Protein AF-0000000078759062 (afdb_homodimer)

Secondary structure (DSSP, 8-state):
-EEEEEEESSTTHHHHHHTT--EEEEEB-GGGT-BPPPHHHHHHHHHHHHHTT--EEEE--SSSS-S---HHHHHHHHHHHHHHHHHT-SEEEE--B-TTSSB-HHHHHHHHHHTTTSEEEE-GGGGGS-GGGHHHHHHHHHHTT--EEEE-SS-TTS-TGGGHHHHHHHHHHHTTSSEEEE-SS-BTTTHHHHHHHHT-SEEEETBSS----/-EEEEEEESSTTHHHHHHTT--EEEEEB-GGGT-BPPPHHHHHHHHHHHHHTT--EEEE--SSSS-S---HHHHHHHHHHHHHHHHHT-SEEEE--B-TTSSB-HHHHHHHHHHTTTSEEEE-GGGGGS-GGGHHHHHHHHHHTT--EEEE-SS-TTS-TGGGHHHHHHHHHHHTTSSEEEE-SS-BTTTHHHHHHHHT-SEEEETBSS----

Organism: Enterococcus faecium (strain ATCC BAA-472 / TX0016 / DO) (NCBI:txid333849)

Nearest PDB structures (foldseek):
  2bdq-assembly1_B  TM=9.755E-01  e=1.471E-31  Streptococcus agalactiae
  3iwp-assembly5_D  TM=9.662E-01  e=9.107E-23  Homo sapiens
  3iwp-assembly7_H  TM=9.582E-01  e=1.036E-22  Homo sapiens
  1x8c-assembly1_A  TM=9.523E-01  e=2.031E-21  Shigella flexneri 2a str. 301
  1twd-assembly1_B  TM=9.487E-01  e=4.413E-21  Shigella flexneri

Structure (mmCIF, N/CA/C/O backbone):
data_AF-0000000078759062-model_v1
#
loop_
_entity.id
_entity.type
_entity.pdbx_description
1 polymer 'PF03932 family protein CutC'
#
loop_
_atom_site.group_PDB
_atom_site.id
_atom_site.type_symbol
_atom_site.label_atom_id
_atom_site.label_alt_id
_atom_site.label_comp_id
_atom_site.label_asym_id
_atom_site.label_entity_id
_atom_site.label_seq_id
_atom_site.pdbx_PDB_ins_code
_atom_site.Cartn_x
_atom_site.Cartn_y
_atom_site.Cartn_z
_atom_site.occupancy
_atom_site.B_iso_or_equiv
_atom_site.auth_seq_id
_atom_site.auth_comp_id
_atom_site.auth_asym_id
_atom_site.auth_atom_id
_atom_site.pdbx_PDB_model_num
ATOM 1 N N . MET A 1 1 ? -11.234 -26.391 -10.07 1 93.94 1 MET A N 1
ATOM 2 C CA . MET A 1 1 ? -10.461 -25.234 -10.531 1 93.94 1 MET A CA 1
ATOM 3 C C . MET A 1 1 ? -10.375 -24.172 -9.445 1 93.94 1 MET A C 1
ATOM 5 O O . MET A 1 1 ? -11.398 -23.797 -8.867 1 93.94 1 MET A O 1
ATOM 9 N N . ILE A 1 2 ? -9.203 -23.828 -9.023 1 98.31 2 ILE A N 1
ATOM 10 C CA . ILE A 1 2 ? -8.961 -22.797 -8.016 1 98.31 2 ILE A CA 1
ATOM 11 C C . ILE A 1 2 ? -8.938 -21.422 -8.688 1 98.31 2 ILE A C 1
ATOM 13 O O . ILE A 1 2 ? -8.211 -21.203 -9.656 1 98.31 2 ILE A O 1
ATOM 17 N N . LYS A 1 3 ? -9.781 -20.547 -8.18 1 98.81 3 LYS A N 1
ATOM 18 C CA . LYS A 1 3 ? -9.75 -19.141 -8.57 1 98.81 3 LYS A CA 1
ATOM 19 C C . LYS A 1 3 ? -9.016 -18.297 -7.531 1 98.81 3 LYS A C 1
ATOM 21 O O . LYS A 1 3 ? -9.477 -18.156 -6.398 1 98.81 3 LYS A O 1
ATOM 26 N N . GLU A 1 4 ? -7.945 -17.797 -7.918 1 98.94 4 GLU A N 1
ATOM 27 C CA . GLU A 1 4 ? -7.203 -16.891 -7.051 1 98.94 4 GLU A CA 1
ATOM 28 C C . GLU A 1 4 ? -7.566 -15.438 -7.332 1 98.94 4 GLU A C 1
ATOM 30 O O . GLU A 1 4 ? -7.305 -14.93 -8.422 1 98.94 4 GLU A O 1
ATOM 35 N N . PHE A 1 5 ? -8.172 -14.867 -6.367 1 98.88 5 PHE A N 1
ATOM 36 C CA . PHE A 1 5 ? -8.57 -13.477 -6.484 1 98.88 5 PHE A CA 1
ATOM 37 C C . PHE A 1 5 ? -7.449 -12.547 -6.039 1 98.88 5 PHE A C 1
ATOM 39 O O . PHE A 1 5 ? -6.938 -12.672 -4.922 1 98.88 5 PHE A O 1
ATOM 46 N N . CYS A 1 6 ? -6.996 -11.695 -6.922 1 98.88 6 CYS A N 1
ATOM 47 C CA . CYS A 1 6 ? -6.016 -10.672 -6.594 1 98.88 6 CYS A CA 1
ATOM 48 C C . CYS A 1 6 ? -6.68 -9.477 -5.926 1 98.88 6 CYS A C 1
ATOM 50 O O . CYS A 1 6 ? -7.355 -8.688 -6.59 1 98.88 6 CYS A O 1
ATOM 52 N N . ALA A 1 7 ? -6.48 -9.312 -4.672 1 98.81 7 ALA A N 1
ATOM 53 C CA . ALA A 1 7 ? -7.215 -8.344 -3.863 1 98.81 7 ALA A CA 1
ATOM 54 C C . ALA A 1 7 ? -6.352 -7.121 -3.559 1 98.81 7 ALA A C 1
ATOM 56 O O . ALA A 1 7 ? -5.195 -7.258 -3.158 1 98.81 7 ALA A O 1
ATOM 57 N N . GLU A 1 8 ? -6.934 -5.973 -3.775 1 98.56 8 GLU A N 1
ATOM 58 C CA . GLU A 1 8 ? -6.348 -4.75 -3.229 1 98.56 8 GLU A CA 1
ATOM 59 C C . GLU A 1 8 ? -6.934 -4.426 -1.857 1 98.56 8 GLU A C 1
ATOM 61 O O . GLU A 1 8 ? -8.086 -4 -1.752 1 98.56 8 GLU A O 1
ATOM 66 N N . ASN A 1 9 ? -6.078 -4.574 -0.88 1 98.69 9 ASN A N 1
ATOM 67 C CA . ASN A 1 9 ? -6.512 -4.402 0.503 1 98.69 9 ASN A CA 1
ATOM 68 C C . ASN A 1 9 ? -7.672 -5.328 0.846 1 98.69 9 ASN A C 1
ATOM 70 O O . ASN A 1 9 ? -7.82 -6.395 0.245 1 98.69 9 ASN A O 1
ATOM 74 N N . TYR A 1 10 ? -8.43 -5.07 1.926 1 98.81 10 TYR A N 1
ATOM 75 C CA . TYR A 1 10 ? -9.414 -5.953 2.533 1 98.81 10 TYR A CA 1
ATOM 76 C C . TYR A 1 10 ? -10.773 -5.805 1.851 1 98.81 10 TYR A C 1
ATOM 78 O O . TYR A 1 10 ? -11.57 -6.746 1.826 1 98.81 10 TYR A O 1
ATOM 86 N N . THR A 1 11 ? -11.07 -4.719 1.18 1 97.94 11 THR A N 1
ATOM 87 C CA . THR A 1 11 ? -12.375 -4.168 0.829 1 97.94 11 THR A CA 1
ATOM 88 C C . THR A 1 11 ? -13.242 -5.223 0.143 1 97.94 11 THR A C 1
ATOM 90 O O . THR A 1 11 ? -14.398 -5.422 0.514 1 97.94 11 THR A O 1
ATOM 93 N N . SER A 1 12 ? -12.719 -5.973 -0.788 1 98.12 12 SER A N 1
ATOM 94 C CA . SER A 1 12 ? -13.539 -6.824 -1.637 1 98.12 12 SER A CA 1
ATOM 95 C C . SER A 1 12 ? -13.438 -8.289 -1.218 1 98.12 12 SER A C 1
ATOM 97 O O . SER A 1 12 ? -14.062 -9.156 -1.825 1 98.12 12 SER A O 1
ATOM 99 N N . ILE A 1 13 ? -12.695 -8.586 -0.179 1 98.56 13 ILE A N 1
ATOM 100 C CA . ILE A 1 13 ? -12.336 -9.961 0.154 1 98.56 13 ILE A CA 1
ATOM 101 C C . ILE A 1 13 ? -13.586 -10.742 0.55 1 98.56 13 ILE A C 1
ATOM 103 O O . ILE A 1 13 ? -13.836 -11.828 0.027 1 98.56 13 ILE A O 1
ATOM 107 N N . PRO A 1 14 ? -14.469 -10.188 1.476 1 98.5 14 PRO A N 1
ATOM 108 C CA . PRO A 1 14 ? -15.648 -10.969 1.834 1 98.5 14 PRO A CA 1
ATOM 109 C C . PRO A 1 14 ? -16.531 -11.289 0.629 1 98.5 14 PRO A C 1
ATOM 111 O O . PRO A 1 14 ? -16.969 -12.43 0.461 1 98.5 14 PRO A O 1
ATOM 114 N N . LEU A 1 15 ? -16.75 -10.297 -0.249 1 98.38 15 LEU A N 1
ATOM 115 C CA . LEU A 1 15 ? -17.594 -10.492 -1.422 1 98.38 15 LEU A CA 1
ATOM 116 C C . LEU A 1 15 ? -16.938 -11.445 -2.41 1 98.38 15 LEU A C 1
ATOM 118 O O . LEU A 1 15 ? -17.609 -12.289 -3.012 1 98.38 15 LEU A O 1
ATOM 122 N N . ALA A 1 16 ? -15.594 -11.312 -2.609 1 98.75 16 ALA A N 1
ATOM 123 C CA . ALA A 1 16 ? -14.875 -12.188 -3.533 1 98.75 16 ALA A CA 1
ATOM 124 C C . ALA A 1 16 ? -15.008 -13.648 -3.119 1 98.75 16 ALA A C 1
ATOM 126 O O . ALA A 1 16 ? -15.258 -14.523 -3.959 1 98.75 16 ALA A O 1
ATOM 127 N N . ILE A 1 17 ? -14.844 -13.898 -1.809 1 98.69 17 ILE A N 1
ATOM 128 C CA . ILE A 1 17 ? -14.945 -15.258 -1.288 1 98.69 17 ILE A CA 1
ATOM 129 C C . ILE A 1 17 ? -16.375 -15.773 -1.467 1 98.69 17 ILE A C 1
ATOM 131 O O . ILE A 1 17 ? -16.578 -16.906 -1.923 1 98.69 17 ILE A O 1
ATOM 135 N N . ALA A 1 18 ? -17.344 -14.898 -1.19 1 98.25 18 ALA A N 1
ATOM 136 C CA . ALA A 1 18 ? -18.75 -15.273 -1.357 1 98.25 18 ALA A CA 1
ATOM 137 C C . ALA A 1 18 ? -19.062 -15.578 -2.818 1 98.25 18 ALA A C 1
ATOM 139 O O . ALA A 1 18 ? -19.953 -16.375 -3.109 1 98.25 18 ALA A O 1
ATOM 140 N N . ARG A 1 19 ? -18.281 -14.969 -3.719 1 98.19 19 ARG A N 1
ATOM 141 C CA . ARG A 1 19 ? -18.531 -15.109 -5.148 1 98.19 19 ARG A CA 1
ATOM 142 C C . ARG A 1 19 ? -17.672 -16.219 -5.75 1 98.19 19 ARG A C 1
ATOM 144 O O . ARG A 1 19 ? -17.641 -16.391 -6.969 1 98.19 19 ARG A O 1
ATOM 151 N N . GLY A 1 20 ? -16.906 -16.859 -4.91 1 98.12 20 GLY A N 1
ATOM 152 C CA . GLY A 1 20 ? -16.312 -18.094 -5.402 1 98.12 20 GLY A CA 1
ATOM 153 C C . GLY A 1 20 ? -14.805 -18.047 -5.469 1 98.12 20 GLY A C 1
ATOM 154 O O . GLY A 1 20 ? -14.18 -18.953 -6.035 1 98.12 20 GLY A O 1
ATOM 155 N N . ALA A 1 21 ? -14.203 -17.031 -4.914 1 98.75 21 ALA A N 1
ATOM 156 C CA . ALA A 1 21 ? -12.75 -17.062 -4.812 1 98.75 21 ALA A CA 1
ATOM 157 C C . ALA A 1 21 ? -12.281 -18.203 -3.912 1 98.75 21 ALA A C 1
ATOM 159 O O . ALA A 1 21 ? -12.805 -18.375 -2.811 1 98.75 21 ALA A O 1
ATOM 160 N N . ASP A 1 22 ? -11.242 -18.922 -4.383 1 98.81 22 ASP A N 1
ATOM 161 C CA . ASP A 1 22 ? -10.758 -20.094 -3.648 1 98.81 22 ASP A CA 1
ATOM 162 C C . ASP A 1 22 ? -9.43 -19.781 -2.947 1 98.81 22 ASP A C 1
ATOM 164 O O . ASP A 1 22 ? -9.008 -20.531 -2.059 1 98.81 22 ASP A O 1
ATOM 168 N N . ARG A 1 23 ? -8.828 -18.75 -3.293 1 98.94 23 ARG A N 1
ATOM 169 C CA . ARG A 1 23 ? -7.555 -18.266 -2.766 1 98.94 23 ARG A CA 1
ATOM 170 C C . ARG A 1 23 ? -7.414 -16.766 -2.977 1 98.94 23 ARG A C 1
ATOM 172 O O . ARG A 1 23 ? -7.949 -16.203 -3.941 1 98.94 23 ARG A O 1
ATOM 179 N N . ILE A 1 24 ? -6.762 -16.109 -2.059 1 98.94 24 ILE A N 1
ATOM 180 C CA . ILE A 1 24 ? -6.566 -14.664 -2.15 1 98.94 24 ILE A CA 1
ATOM 181 C C . ILE A 1 24 ? -5.082 -14.352 -2.338 1 98.94 24 ILE A C 1
ATOM 183 O O . ILE A 1 24 ? -4.242 -14.812 -1.56 1 98.94 24 ILE A O 1
ATOM 187 N N . GLU A 1 25 ? -4.699 -13.742 -3.385 1 98.94 25 GLU A N 1
ATOM 188 C CA . GLU A 1 25 ? -3.463 -12.961 -3.334 1 98.94 25 GLU A CA 1
ATOM 189 C C . GLU A 1 25 ? -3.713 -11.562 -2.777 1 98.94 25 GLU A C 1
ATOM 191 O O . GLU A 1 25 ? -4.449 -10.773 -3.373 1 98.94 25 GLU A O 1
ATOM 196 N N . LEU A 1 26 ? -3.117 -11.273 -1.669 1 98.94 26 LEU A N 1
ATOM 197 C CA . LEU A 1 26 ? -3.359 -10.016 -0.97 1 98.94 26 LEU A CA 1
ATOM 198 C C . LEU A 1 26 ? -2.281 -8.992 -1.305 1 98.94 26 LEU A C 1
ATOM 200 O O . LEU A 1 26 ? -1.092 -9.25 -1.099 1 98.94 26 LEU A O 1
ATOM 204 N N . CYS A 1 27 ? -2.688 -7.863 -1.854 1 98.81 27 CYS A N 1
ATOM 205 C CA . CYS A 1 27 ? -1.812 -6.777 -2.279 1 98.81 27 CYS A CA 1
ATOM 206 C C . CYS A 1 27 ? -2.336 -5.43 -1.789 1 98.81 27 CYS A C 1
ATOM 208 O O . CYS A 1 27 ? -3.465 -5.34 -1.303 1 98.81 27 CYS A O 1
ATOM 210 N N . ASP A 1 28 ? -1.497 -4.496 -1.787 1 98.69 28 ASP A N 1
ATOM 211 C CA . ASP A 1 28 ? -1.866 -3.09 -1.896 1 98.69 28 ASP A CA 1
ATOM 212 C C . ASP A 1 28 ? -1.406 -2.504 -3.23 1 98.69 28 ASP A C 1
ATOM 214 O O . ASP A 1 28 ? -0.566 -3.09 -3.914 1 98.69 28 ASP A O 1
ATOM 218 N N . ASN A 1 29 ? -1.928 -1.37 -3.701 1 98.56 29 ASN A N 1
ATOM 219 C CA . ASN A 1 29 ? -1.399 -0.543 -4.781 1 98.56 29 ASN A CA 1
ATOM 220 C C . ASN A 1 29 ? -1.357 -1.307 -6.102 1 98.56 29 ASN A C 1
ATOM 222 O O . ASN A 1 29 ? -0.305 -1.396 -6.738 1 98.56 29 ASN A O 1
ATOM 226 N N . LEU A 1 30 ? -2.455 -1.904 -6.543 1 98.25 30 LEU A N 1
ATOM 227 C CA . LEU A 1 30 ? -2.535 -2.672 -7.781 1 98.25 30 LEU A CA 1
ATOM 228 C C . LEU A 1 30 ? -2.264 -1.784 -8.992 1 98.25 30 LEU A C 1
ATOM 230 O O . LEU A 1 30 ? -1.973 -2.283 -10.078 1 98.25 30 LEU A O 1
ATOM 234 N N . ALA A 1 31 ? -2.324 -0.41 -8.789 1 97.75 31 ALA A N 1
ATOM 235 C CA . ALA A 1 31 ? -2.031 0.527 -9.875 1 97.75 31 ALA A CA 1
ATOM 236 C C . ALA A 1 31 ? -0.613 0.328 -10.406 1 97.75 31 ALA A C 1
ATOM 238 O O . ALA A 1 31 ? -0.327 0.636 -11.562 1 97.75 31 ALA A O 1
ATOM 239 N N . VAL A 1 32 ? 0.273 -0.205 -9.539 1 97.75 32 VAL A N 1
ATOM 240 C CA . VAL A 1 32 ? 1.648 -0.425 -9.977 1 97.75 32 VAL A CA 1
ATOM 241 C C . VAL A 1 32 ? 1.957 -1.92 -9.977 1 97.75 32 VAL A C 1
ATOM 243 O O . VAL A 1 32 ? 3.121 -2.32 -9.891 1 97.75 32 VAL A O 1
ATOM 246 N N . GLY A 1 33 ? 0.973 -2.76 -9.875 1 97.31 33 GLY A N 1
ATOM 247 C CA . GLY A 1 33 ? 1.141 -4.203 -9.953 1 97.31 33 GLY A CA 1
ATOM 248 C C . GLY A 1 33 ? 1.081 -4.887 -8.602 1 97.31 33 GLY A C 1
ATOM 249 O O . GLY A 1 33 ? 1.248 -6.105 -8.516 1 97.31 33 GLY A O 1
ATOM 250 N N . GLY A 1 34 ? 0.894 -4.09 -7.531 1 98.69 34 GLY A N 1
ATOM 251 C CA . GLY A 1 34 ? 0.766 -4.656 -6.199 1 98.69 34 GLY A CA 1
ATOM 252 C C . GLY A 1 34 ? 1.994 -4.434 -5.336 1 98.69 34 GLY A C 1
ATOM 253 O O . GLY A 1 34 ? 3.123 -4.594 -5.801 1 98.69 34 GLY A O 1
ATOM 254 N N . THR A 1 35 ? 1.817 -4.004 -4.141 1 98.94 35 THR A N 1
ATOM 255 C CA . THR A 1 35 ? 2.859 -3.9 -3.127 1 98.94 35 THR A CA 1
ATOM 256 C C . THR A 1 35 ? 2.408 -4.547 -1.82 1 98.94 35 THR A C 1
ATOM 258 O O . THR A 1 35 ? 1.253 -4.961 -1.692 1 98.94 35 THR A O 1
ATOM 261 N N . THR A 1 36 ? 3.352 -4.73 -0.918 1 99 36 THR A N 1
ATOM 262 C CA . THR A 1 36 ? 3.062 -5.402 0.344 1 99 36 THR A CA 1
ATOM 263 C C . THR A 1 36 ? 2.047 -4.605 1.159 1 99 36 THR A C 1
ATOM 265 O O . THR A 1 36 ? 2.225 -3.408 1.384 1 99 36 THR A O 1
ATOM 268 N N . PRO A 1 37 ? 0.91 -5.227 1.544 1 98.94 37 PRO A N 1
ATOM 269 C CA . PRO A 1 37 ? -0.091 -4.516 2.344 1 98.94 37 PRO A CA 1
ATOM 270 C C . PRO A 1 37 ? 0.376 -4.25 3.773 1 98.94 37 PRO A C 1
ATOM 272 O O . PRO A 1 37 ? 1.423 -4.754 4.188 1 98.94 37 PRO A O 1
ATOM 275 N N . SER A 1 38 ? -0.349 -3.457 4.473 1 98.94 38 SER A N 1
ATOM 276 C CA . SER A 1 38 ? -0.056 -3.133 5.867 1 98.94 38 SER A CA 1
ATOM 277 C C . SER A 1 38 ? -0.333 -4.324 6.781 1 98.94 38 SER A C 1
ATOM 279 O O . SER A 1 38 ? -1.048 -5.254 6.398 1 98.94 38 SER A O 1
ATOM 281 N N . THR A 1 39 ? 0.187 -4.246 7.98 1 98.94 39 THR A N 1
ATOM 282 C CA . THR A 1 39 ? -0.013 -5.273 9 1 98.94 39 THR A CA 1
ATOM 283 C C . THR A 1 39 ? -1.5 -5.477 9.273 1 98.94 39 THR A C 1
ATOM 285 O O . THR A 1 39 ? -1.977 -6.609 9.336 1 98.94 39 THR A O 1
ATOM 288 N N . GLY A 1 40 ? -2.219 -4.391 9.453 1 98.94 40 GLY A N 1
ATOM 289 C CA . GLY A 1 40 ? -3.637 -4.484 9.758 1 98.94 40 GLY A CA 1
ATOM 290 C C . GLY A 1 40 ? -4.438 -5.16 8.656 1 98.94 40 GLY A C 1
ATOM 291 O O . GLY A 1 40 ? -5.34 -5.953 8.938 1 98.94 40 GLY A O 1
ATOM 292 N N . VAL A 1 41 ? -4.145 -4.855 7.414 1 98.94 41 VAL A N 1
ATOM 293 C CA . VAL A 1 41 ? -4.828 -5.461 6.277 1 98.94 41 VAL A CA 1
ATOM 294 C C . VAL A 1 41 ? -4.535 -6.957 6.23 1 98.94 41 VAL A C 1
ATOM 296 O O . VAL A 1 41 ? -5.445 -7.77 6.047 1 98.94 41 VAL A O 1
ATOM 299 N N . ILE A 1 42 ? -3.268 -7.348 6.43 1 99 42 ILE A N 1
ATOM 300 C CA . ILE A 1 42 ? -2.887 -8.758 6.406 1 99 42 ILE A CA 1
ATOM 301 C C . ILE A 1 42 ? -3.604 -9.508 7.527 1 99 42 ILE A C 1
ATOM 303 O O . ILE A 1 42 ? -4.238 -10.539 7.289 1 99 42 ILE A O 1
ATOM 307 N N . GLU A 1 43 ? -3.568 -8.945 8.688 1 98.94 43 GLU A N 1
ATOM 308 C CA . GLU A 1 43 ? -4.129 -9.602 9.867 1 98.94 43 GLU A CA 1
ATOM 309 C C . GLU A 1 43 ? -5.629 -9.836 9.703 1 98.94 43 GLU A C 1
ATOM 311 O O . GLU A 1 43 ? -6.125 -10.938 9.945 1 98.94 43 GLU A O 1
ATOM 316 N N . GLU A 1 44 ? -6.348 -8.812 9.297 1 98.88 44 GLU A N 1
ATOM 317 C CA . GLU A 1 44 ? -7.797 -8.938 9.172 1 98.88 44 GLU A CA 1
ATOM 318 C C . GLU A 1 44 ? -8.172 -9.883 8.031 1 98.88 44 GLU A C 1
ATOM 320 O O . GLU A 1 44 ? -9.148 -10.633 8.141 1 98.88 44 GLU A O 1
ATOM 325 N N . THR A 1 45 ? -7.402 -9.805 6.938 1 98.94 45 THR A N 1
ATOM 326 C CA . THR A 1 45 ? -7.652 -10.703 5.816 1 98.94 45 THR A CA 1
ATOM 327 C C . THR A 1 45 ? -7.461 -12.156 6.242 1 98.94 45 THR A C 1
ATOM 329 O O . THR 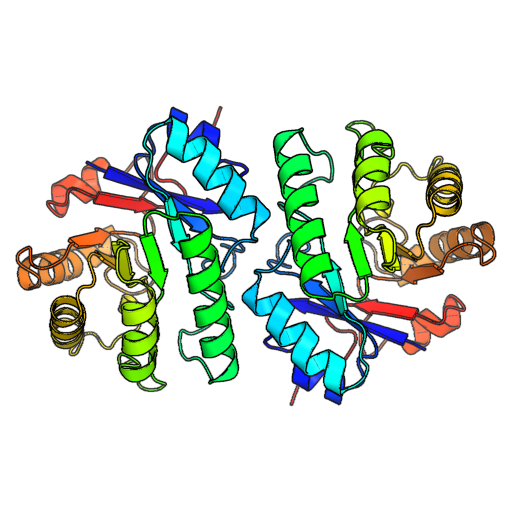A 1 45 ? -8.297 -13.008 5.941 1 98.94 45 THR A O 1
ATOM 332 N N . LEU A 1 46 ? -6.367 -12.422 6.93 1 98.94 46 LEU A N 1
ATOM 333 C CA . LEU A 1 46 ? -6.074 -13.773 7.395 1 98.94 46 LEU A CA 1
ATOM 334 C C . LEU A 1 46 ? -7.156 -14.266 8.352 1 98.94 46 LEU A C 1
ATOM 336 O O . LEU A 1 46 ? -7.57 -15.43 8.281 1 98.94 46 LEU A O 1
ATOM 340 N N . SER A 1 47 ? -7.594 -13.367 9.227 1 98.81 47 SER A N 1
ATOM 341 C CA . SER A 1 47 ? -8.641 -13.727 10.18 1 98.81 47 SER A CA 1
ATOM 342 C C . SER A 1 47 ? -9.922 -14.141 9.469 1 98.81 47 SER A C 1
ATOM 344 O O . SER A 1 47 ? -10.453 -15.227 9.695 1 98.81 47 SER A O 1
ATOM 346 N N . TYR A 1 48 ? -10.375 -13.32 8.539 1 98.81 48 TYR A N 1
ATOM 347 C CA . TYR A 1 48 ? -11.641 -13.57 7.852 1 98.81 48 TYR A CA 1
ATOM 348 C C . TYR A 1 48 ? -11.523 -14.781 6.93 1 98.81 48 TYR A C 1
ATOM 350 O O . TYR A 1 48 ? -12.367 -15.68 6.973 1 98.81 48 TYR A O 1
ATOM 358 N N . ALA A 1 49 ? -10.492 -14.789 6.039 1 98.88 49 ALA A N 1
ATOM 359 C CA . ALA A 1 49 ? -10.297 -15.867 5.074 1 98.88 49 ALA A CA 1
ATOM 360 C C . ALA A 1 49 ? -10.055 -17.188 5.777 1 98.88 49 ALA A C 1
ATOM 362 O O . ALA A 1 49 ? -10.5 -18.25 5.309 1 98.88 49 ALA A O 1
ATOM 363 N N . GLY A 1 50 ? -9.297 -17.109 6.871 1 98.5 50 GLY A N 1
ATOM 364 C CA . GLY A 1 50 ? -9.031 -18.312 7.652 1 98.5 50 GLY A CA 1
ATOM 365 C C . GLY A 1 50 ? -10.289 -18.984 8.164 1 98.5 50 GLY A C 1
ATOM 366 O O . GLY A 1 50 ? -10.383 -20.219 8.148 1 98.5 50 GLY A O 1
ATOM 367 N N . GLU A 1 51 ? -11.227 -18.172 8.594 1 98.12 51 GLU A N 1
ATOM 368 C CA . GLU A 1 51 ? -12.5 -18.703 9.078 1 98.12 51 GLU A CA 1
ATOM 369 C C . GLU A 1 51 ? -13.227 -19.484 7.984 1 98.12 51 GLU A C 1
ATOM 371 O O . GLU A 1 51 ? -14.047 -20.359 8.281 1 98.12 51 GLU A O 1
ATOM 376 N N . LYS A 1 52 ? -12.93 -19.172 6.734 1 98.38 52 LYS A N 1
ATOM 377 C CA . LYS A 1 52 ? -13.594 -19.797 5.59 1 98.38 52 LYS A CA 1
ATOM 378 C C . LYS A 1 52 ? -12.688 -20.812 4.914 1 98.38 52 LYS A C 1
ATOM 380 O O . LYS A 1 52 ? -13.023 -21.344 3.846 1 98.38 52 LYS A O 1
ATOM 385 N N . ASP A 1 53 ? -11.531 -21.047 5.492 1 98.44 53 ASP A N 1
ATOM 386 C CA . ASP A 1 53 ? -10.539 -21.984 4.973 1 98.44 53 ASP A CA 1
ATOM 387 C C . ASP A 1 53 ? -10.062 -21.562 3.584 1 98.44 53 ASP A C 1
ATOM 389 O O . ASP A 1 53 ? -9.914 -22.406 2.693 1 98.44 53 ASP A O 1
ATOM 393 N N . ILE A 1 54 ? -10 -20.266 3.363 1 98.88 54 ILE A N 1
ATOM 394 C CA . ILE A 1 54 ? -9.477 -19.703 2.123 1 98.88 54 ILE A CA 1
ATOM 395 C C . ILE A 1 54 ? -8.031 -19.266 2.322 1 98.88 54 ILE A C 1
ATOM 397 O O . ILE A 1 54 ? -7.742 -18.406 3.162 1 98.88 54 ILE A O 1
ATOM 401 N N . PRO A 1 55 ? -7.051 -19.844 1.606 1 98.94 55 PRO A N 1
ATOM 402 C CA . PRO A 1 55 ? -5.648 -19.469 1.779 1 98.94 55 PRO A CA 1
ATOM 403 C C . PRO A 1 55 ? -5.355 -18.047 1.304 1 98.94 55 PRO A C 1
ATOM 405 O O . PRO A 1 55 ? -5.938 -17.594 0.316 1 98.94 55 PRO A O 1
ATOM 408 N N . VAL A 1 56 ? -4.469 -17.406 2.002 1 99 56 VAL A N 1
ATOM 409 C CA . VAL A 1 56 ? -4.039 -16.047 1.67 1 99 56 VAL A CA 1
ATOM 410 C C . VAL A 1 56 ? -2.557 -16.062 1.297 1 99 56 VAL A C 1
ATOM 412 O O . VAL A 1 56 ? -1.722 -16.562 2.057 1 99 56 VAL A O 1
ATOM 415 N N . MET A 1 57 ? -2.242 -15.602 0.098 1 98.94 57 MET A N 1
ATOM 416 C CA . MET A 1 57 ? -0.891 -15.375 -0.404 1 98.94 57 MET A CA 1
ATOM 417 C C . MET A 1 57 ? -0.539 -13.898 -0.369 1 98.94 57 MET A C 1
ATOM 419 O O . MET A 1 57 ? -1.09 -13.102 -1.136 1 98.94 57 MET A O 1
ATOM 423 N N . THR A 1 58 ? 0.361 -13.492 0.498 1 99 58 THR A N 1
ATOM 424 C CA . THR A 1 58 ? 0.688 -12.086 0.656 1 99 58 THR A CA 1
ATOM 425 C C . THR A 1 58 ? 1.842 -11.688 -0.261 1 99 58 THR A C 1
ATOM 427 O O . THR A 1 58 ? 2.896 -12.32 -0.248 1 99 58 THR A O 1
ATOM 430 N N . ILE A 1 59 ? 1.668 -10.719 -1.016 1 99 59 ILE A N 1
ATOM 431 C CA . ILE A 1 59 ? 2.738 -10.258 -1.893 1 99 59 ILE A CA 1
ATOM 432 C C . ILE A 1 59 ? 3.814 -9.555 -1.066 1 99 59 ILE A C 1
ATOM 434 O O . ILE A 1 59 ? 3.506 -8.844 -0.106 1 99 59 ILE A O 1
ATOM 438 N N . ILE A 1 60 ? 5.047 -9.828 -1.372 1 99 60 ILE A N 1
ATOM 439 C CA . ILE A 1 60 ? 6.215 -9.164 -0.809 1 99 60 ILE A CA 1
ATOM 440 C C . ILE A 1 60 ? 6.914 -8.336 -1.891 1 99 60 ILE A C 1
ATOM 442 O O . ILE A 1 60 ? 7.652 -8.883 -2.715 1 99 60 ILE A O 1
ATOM 446 N N . ARG A 1 61 ? 6.648 -7.078 -1.95 1 98.94 61 ARG A N 1
ATOM 447 C CA . ARG A 1 61 ? 7.105 -6.164 -2.99 1 98.94 61 ARG A CA 1
ATOM 448 C C . ARG A 1 61 ? 7.125 -4.727 -2.482 1 98.94 61 ARG A C 1
ATOM 450 O O . ARG A 1 61 ? 6.078 -4.16 -2.164 1 98.94 61 ARG A O 1
ATOM 457 N N . PRO A 1 62 ? 8.273 -4.109 -2.434 1 98.88 62 PRO A N 1
ATOM 458 C CA . PRO A 1 62 ? 8.43 -2.848 -1.706 1 98.88 62 PRO A CA 1
ATOM 459 C C . PRO A 1 62 ? 8.023 -1.633 -2.537 1 98.88 62 PRO A C 1
ATOM 461 O O . PRO A 1 62 ? 7.906 -0.527 -2.004 1 98.88 62 PRO A O 1
ATOM 464 N N . ARG A 1 63 ? 7.883 -1.826 -3.859 1 98.69 63 ARG A N 1
ATOM 465 C CA . ARG A 1 63 ? 7.574 -0.72 -4.762 1 98.69 63 ARG A CA 1
ATOM 466 C C . ARG A 1 63 ? 7.152 -1.232 -6.133 1 98.69 63 ARG A C 1
ATOM 468 O O . ARG A 1 63 ? 7.332 -2.414 -6.441 1 98.69 63 ARG A O 1
ATOM 475 N N . GLY A 1 64 ? 6.516 -0.342 -6.93 1 98.19 64 GLY A N 1
ATOM 476 C CA . GLY A 1 64 ? 6.27 -0.654 -8.328 1 98.19 64 GLY A CA 1
ATOM 477 C C . GLY A 1 64 ? 7.52 -0.592 -9.188 1 98.19 64 GLY A C 1
ATOM 478 O O . GLY A 1 64 ? 8.633 -0.574 -8.664 1 98.19 64 GLY A O 1
ATOM 479 N N . GLY A 1 65 ? 7.309 -0.626 -10.5 1 97.25 65 GLY A N 1
ATOM 480 C CA . GLY A 1 65 ? 8.43 -0.561 -11.422 1 97.25 65 GLY A CA 1
ATOM 481 C C . GLY A 1 65 ? 8.984 -1.926 -11.789 1 97.25 65 GLY A C 1
ATOM 482 O O . GLY A 1 65 ? 8.227 -2.881 -11.969 1 97.25 65 GLY A O 1
ATOM 483 N N . ASP A 1 66 ? 10.305 -1.982 -11.938 1 97.75 66 ASP A N 1
ATOM 484 C CA . ASP A 1 66 ? 10.945 -3.227 -12.352 1 97.75 66 ASP A CA 1
ATOM 485 C C . ASP A 1 66 ? 11.148 -4.164 -11.164 1 97.75 66 ASP A C 1
ATOM 487 O O . ASP A 1 66 ? 10.586 -3.941 -10.086 1 97.75 66 ASP A O 1
ATOM 491 N N . PHE A 1 67 ? 11.828 -5.223 -11.344 1 98.75 67 PHE A N 1
ATOM 492 C CA . PHE A 1 67 ? 11.984 -6.27 -10.344 1 98.75 67 PHE A CA 1
ATOM 493 C C . PHE A 1 67 ? 13.445 -6.406 -9.93 1 98.75 67 PHE A C 1
ATOM 495 O O . PHE A 1 67 ? 13.875 -7.48 -9.5 1 98.75 67 PHE A O 1
ATOM 502 N N . VAL A 1 68 ? 14.25 -5.301 -10.211 1 98.88 68 VAL A N 1
ATOM 503 C CA . VAL A 1 68 ? 15.641 -5.211 -9.781 1 98.88 68 VAL A CA 1
ATOM 504 C C . VAL A 1 68 ? 15.734 -4.379 -8.5 1 98.88 68 VAL A C 1
ATOM 506 O O . VAL A 1 68 ? 15.414 -3.189 -8.5 1 98.88 68 VAL A O 1
ATOM 509 N N . TYR A 1 69 ? 16.172 -5.02 -7.449 1 98.81 69 TYR A N 1
ATOM 510 C CA . TYR A 1 69 ? 16.125 -4.375 -6.141 1 98.81 69 TYR A CA 1
ATOM 511 C C . TYR A 1 69 ? 17.516 -4.137 -5.594 1 98.81 69 TYR A C 1
ATOM 513 O O . TYR A 1 69 ? 18.422 -4.938 -5.824 1 98.81 69 TYR A O 1
ATOM 521 N N . ASN A 1 70 ? 17.688 -3.057 -4.914 1 98.44 70 ASN A N 1
ATOM 522 C CA . ASN A 1 70 ? 18.938 -2.812 -4.199 1 98.44 70 ASN A CA 1
ATOM 523 C C . ASN A 1 70 ? 18.906 -3.424 -2.803 1 98.44 70 ASN A C 1
ATOM 525 O O . ASN A 1 70 ? 17.906 -4.027 -2.402 1 98.44 70 ASN A O 1
ATOM 529 N N . ASP A 1 71 ? 19.969 -3.273 -2.033 1 98.44 71 ASP A N 1
ATOM 530 C CA . ASP A 1 71 ? 20.125 -3.938 -0.745 1 98.44 71 ASP A CA 1
ATOM 531 C C . ASP A 1 71 ? 19.078 -3.471 0.252 1 98.44 71 ASP A C 1
ATOM 533 O O . ASP A 1 71 ? 18.562 -4.27 1.042 1 98.44 71 ASP A O 1
ATOM 537 N N . ILE A 1 72 ? 18.766 -2.232 0.248 1 98.75 72 ILE A N 1
ATOM 538 C CA . ILE A 1 72 ? 17.797 -1.673 1.178 1 98.75 72 ILE A CA 1
ATOM 539 C C . ILE A 1 72 ? 16.406 -2.236 0.873 1 98.75 72 ILE A C 1
ATOM 541 O O . ILE A 1 72 ? 15.664 -2.613 1.786 1 98.75 72 ILE A O 1
ATOM 545 N N . GLU A 1 73 ? 16.094 -2.283 -0.412 1 98.88 73 GLU A N 1
ATOM 546 C CA . GLU A 1 73 ? 14.805 -2.832 -0.829 1 98.88 73 GLU A CA 1
ATOM 547 C C . GLU A 1 73 ? 14.688 -4.312 -0.468 1 98.88 73 GLU A C 1
ATOM 549 O O . GLU A 1 73 ? 13.633 -4.773 -0.041 1 98.88 73 GLU A O 1
ATOM 554 N N . LEU A 1 74 ? 15.773 -5.047 -0.601 1 98.94 74 LEU A N 1
ATOM 555 C CA . LEU A 1 74 ? 15.773 -6.457 -0.227 1 98.94 74 LEU A CA 1
ATOM 556 C C . LEU A 1 74 ? 15.602 -6.617 1.279 1 98.94 74 LEU A C 1
ATOM 558 O O . LEU A 1 74 ? 14.93 -7.551 1.734 1 98.94 74 LEU A O 1
ATOM 562 N N . LYS A 1 75 ? 16.188 -5.754 2.051 1 98.88 75 LYS A N 1
ATOM 563 C CA . LYS A 1 75 ? 15.984 -5.754 3.496 1 98.88 75 LYS A CA 1
ATOM 564 C C . LYS A 1 75 ? 14.516 -5.504 3.838 1 98.88 75 LYS A C 1
ATOM 566 O O . LYS A 1 75 ? 13.961 -6.164 4.715 1 98.88 75 LYS A O 1
ATOM 571 N N . ILE A 1 76 ? 13.898 -4.574 3.139 1 98.94 76 ILE A N 1
ATOM 572 C CA . ILE A 1 76 ? 12.484 -4.273 3.316 1 98.94 76 ILE A CA 1
ATOM 573 C C . ILE A 1 76 ? 11.648 -5.516 3.021 1 98.94 76 ILE A C 1
ATOM 575 O O . ILE A 1 76 ? 10.773 -5.883 3.805 1 98.94 76 ILE A O 1
ATOM 579 N N . MET A 1 77 ? 11.977 -6.172 1.962 1 98.94 77 MET A N 1
ATOM 580 C CA . MET A 1 77 ? 11.258 -7.379 1.566 1 98.94 77 MET A CA 1
ATOM 581 C C . MET A 1 77 ? 11.406 -8.469 2.619 1 98.94 77 MET A C 1
ATOM 583 O O . MET A 1 77 ? 10.438 -9.156 2.957 1 98.94 77 MET A O 1
ATOM 587 N N . HIS A 1 78 ? 12.609 -8.57 3.07 1 98.94 78 HIS A N 1
ATOM 588 C CA . HIS A 1 78 ? 12.883 -9.57 4.098 1 98.94 78 HIS A CA 1
ATOM 589 C C . HIS A 1 78 ? 12.062 -9.305 5.355 1 98.94 78 HIS A C 1
ATOM 591 O O . HIS A 1 78 ? 11.438 -10.219 5.898 1 98.94 78 HIS A O 1
ATOM 597 N N . THR A 1 79 ? 12.016 -8.102 5.832 1 98.94 79 THR A N 1
ATOM 598 C CA . THR A 1 79 ? 11.258 -7.699 7.008 1 98.94 79 THR A CA 1
ATOM 599 C C . THR A 1 79 ? 9.766 -7.949 6.797 1 98.94 79 THR A C 1
ATOM 601 O O . THR A 1 79 ? 9.086 -8.492 7.676 1 98.94 79 THR A O 1
ATOM 604 N N . ASP A 1 80 ? 9.297 -7.582 5.648 1 98.94 80 ASP A N 1
ATOM 605 C CA . ASP A 1 80 ? 7.879 -7.754 5.34 1 98.94 80 ASP A CA 1
ATOM 606 C C . ASP A 1 80 ? 7.504 -9.234 5.289 1 98.94 80 ASP A C 1
ATOM 608 O O . ASP A 1 80 ? 6.414 -9.617 5.727 1 98.94 80 ASP A O 1
ATOM 612 N N . LEU A 1 81 ? 8.414 -10.023 4.727 1 98.94 81 LEU A N 1
ATOM 613 C CA . LEU A 1 81 ? 8.172 -11.461 4.672 1 98.94 81 LEU A CA 1
ATOM 614 C C . LEU A 1 81 ? 8.094 -12.055 6.074 1 98.94 81 LEU A C 1
ATOM 616 O O . LEU A 1 81 ? 7.195 -12.844 6.371 1 98.94 81 LEU A O 1
ATOM 620 N N . ILE A 1 82 ? 8.984 -11.656 6.922 1 98.94 82 ILE A N 1
ATOM 621 C CA . ILE A 1 82 ? 8.984 -12.133 8.305 1 98.94 82 ILE A CA 1
ATOM 622 C C . ILE A 1 82 ? 7.684 -11.734 8.992 1 98.94 82 ILE A C 1
ATOM 624 O O . ILE A 1 82 ? 7.07 -12.539 9.695 1 98.94 82 ILE A O 1
ATOM 628 N N . GLU A 1 83 ? 7.254 -10.484 8.781 1 98.88 83 GLU A N 1
ATOM 629 C CA . GLU A 1 83 ? 6.016 -10 9.375 1 98.88 83 GLU A CA 1
ATOM 630 C C . GLU A 1 83 ? 4.816 -10.812 8.891 1 98.88 83 GLU A C 1
ATOM 632 O O . GLU A 1 83 ? 3.973 -11.219 9.688 1 98.88 83 GLU A O 1
ATOM 637 N N . ALA A 1 84 ? 4.723 -11.016 7.57 1 98.94 84 ALA A N 1
ATOM 638 C CA . ALA A 1 84 ? 3.621 -11.797 7.008 1 98.94 84 ALA A CA 1
ATOM 639 C C . ALA A 1 84 ? 3.602 -13.211 7.582 1 98.94 84 ALA A C 1
ATOM 641 O O . ALA A 1 84 ? 2.535 -13.742 7.902 1 98.94 84 ALA A O 1
ATOM 642 N N . LYS A 1 85 ? 4.797 -13.781 7.656 1 98.88 85 LYS A N 1
ATOM 643 C CA . LYS A 1 85 ? 4.93 -15.133 8.211 1 98.88 85 LYS A CA 1
ATOM 644 C C . LYS A 1 85 ? 4.473 -15.172 9.664 1 98.88 85 LYS A C 1
ATOM 646 O O . LYS A 1 85 ? 3.734 -16.078 10.062 1 98.88 85 LYS A O 1
ATOM 651 N N . LYS A 1 86 ? 4.867 -14.188 10.43 1 98.69 86 LYS A N 1
ATOM 652 C CA . LYS A 1 86 ? 4.477 -14.086 11.828 1 98.69 86 LYS A CA 1
ATOM 653 C C . LYS A 1 86 ? 2.959 -13.977 11.969 1 98.69 86 LYS A C 1
ATOM 655 O O . LYS A 1 86 ? 2.381 -14.531 12.914 1 98.69 86 LYS A O 1
ATOM 660 N N . LEU A 1 87 ? 2.33 -13.312 11.062 1 98.81 87 LEU A N 1
ATOM 661 C CA . LEU A 1 87 ? 0.889 -13.094 11.109 1 98.81 87 LEU A CA 1
ATOM 662 C C . LEU A 1 87 ? 0.135 -14.344 10.68 1 98.81 87 LEU A C 1
ATOM 664 O O . LEU A 1 87 ? -1.068 -14.469 10.914 1 98.81 87 LEU A O 1
ATOM 668 N N . GLY A 1 88 ? 0.815 -15.234 9.938 1 98.81 88 GLY A N 1
ATOM 669 C CA . GLY A 1 88 ? 0.22 -16.531 9.648 1 98.81 88 GLY A CA 1
ATOM 670 C C . GLY A 1 88 ? -0.242 -16.656 8.211 1 98.81 88 GLY A C 1
ATOM 671 O O . GLY A 1 88 ? -1.176 -17.406 7.918 1 98.81 88 GLY A O 1
ATOM 672 N N . THR A 1 89 ? 0.328 -15.93 7.324 1 98.94 89 THR A N 1
ATOM 673 C CA . THR A 1 89 ? -0.031 -16.094 5.918 1 98.94 89 THR A CA 1
ATOM 674 C C . THR A 1 89 ? 0.215 -17.516 5.449 1 98.94 89 THR A C 1
ATOM 676 O O . THR A 1 89 ? 1.1 -18.203 5.969 1 98.94 89 THR A O 1
ATOM 679 N N . ASP A 1 90 ? -0.549 -17.969 4.48 1 98.94 90 ASP A N 1
ATOM 680 C CA . ASP A 1 90 ? -0.418 -19.328 3.957 1 98.94 90 ASP A CA 1
ATOM 681 C C . ASP A 1 90 ? 0.709 -19.406 2.932 1 98.94 90 ASP A C 1
ATOM 683 O O . ASP A 1 90 ? 1.316 -20.469 2.756 1 98.94 90 ASP A O 1
ATOM 687 N N . GLY A 1 91 ? 0.963 -18.328 2.295 1 98.94 91 GLY A N 1
ATOM 688 C CA . GLY A 1 91 ? 2.004 -18.234 1.283 1 98.94 91 GLY A CA 1
ATOM 689 C C . GLY A 1 91 ? 2.42 -16.812 0.984 1 98.94 91 GLY A C 1
ATOM 690 O O . GLY A 1 91 ? 1.831 -15.859 1.512 1 98.94 91 GLY A O 1
ATOM 691 N N . VAL A 1 92 ? 3.445 -16.703 0.197 1 99 92 VAL A N 1
ATOM 692 C CA . VAL A 1 92 ? 3.977 -15.406 -0.184 1 99 92 VAL A CA 1
ATOM 693 C C . VAL A 1 92 ? 4.219 -15.367 -1.69 1 99 92 VAL A C 1
ATOM 695 O O . VAL A 1 92 ? 4.379 -16.406 -2.328 1 99 92 VAL A O 1
ATOM 698 N N . VAL A 1 93 ? 4.145 -14.188 -2.248 1 99 93 VAL A N 1
ATOM 699 C CA . VAL A 1 93 ? 4.312 -13.914 -3.67 1 99 93 VAL A CA 1
ATOM 700 C C . VAL A 1 93 ? 5.438 -12.898 -3.871 1 99 93 VAL A C 1
ATOM 702 O O . VAL A 1 93 ? 5.391 -11.797 -3.328 1 99 93 VAL A O 1
ATOM 705 N N . PHE A 1 94 ? 6.488 -13.242 -4.543 1 98.94 94 PHE A N 1
ATOM 706 C CA . PHE A 1 94 ? 7.562 -12.289 -4.809 1 98.94 94 PHE A CA 1
ATOM 707 C C . PHE A 1 94 ? 8.336 -12.68 -6.059 1 98.94 94 PHE A C 1
ATOM 709 O O . PHE A 1 94 ? 8.156 -13.781 -6.59 1 98.94 94 PHE A O 1
ATOM 716 N N . GLY A 1 95 ? 9.102 -11.852 -6.625 1 98.88 95 GLY A N 1
ATOM 717 C CA . GLY A 1 95 ? 10.023 -12.016 -7.734 1 98.88 95 GLY A CA 1
ATOM 718 C C . GLY A 1 95 ? 11.148 -11 -7.727 1 98.88 95 GLY A C 1
ATOM 719 O O . GLY A 1 95 ? 10.93 -9.82 -7.477 1 98.88 95 GLY A O 1
ATOM 720 N N . CYS A 1 96 ? 12.344 -11.477 -7.938 1 98.94 96 CYS A N 1
ATOM 721 C CA . CYS A 1 96 ? 13.539 -10.641 -8 1 98.94 96 CYS A CA 1
ATOM 722 C C . CYS A 1 96 ? 14.375 -10.984 -9.234 1 98.94 96 CYS A C 1
ATOM 724 O O . CYS A 1 96 ? 14.688 -12.148 -9.469 1 98.94 96 CYS A O 1
ATOM 726 N N . LEU A 1 97 ? 14.711 -10 -9.984 1 98.94 97 LEU A N 1
ATOM 727 C CA . LEU A 1 97 ? 15.516 -10.203 -11.188 1 98.94 97 LEU A CA 1
ATOM 728 C C . LEU A 1 97 ? 16.797 -9.375 -11.117 1 98.94 97 LEU A C 1
ATOM 730 O O . LEU A 1 97 ? 16.906 -8.438 -10.328 1 98.94 97 LEU A O 1
ATOM 734 N N . THR A 1 98 ? 17.812 -9.75 -11.891 1 98.81 98 THR A N 1
ATOM 735 C CA . THR A 1 98 ? 19 -8.938 -12.141 1 98.81 98 THR A CA 1
ATOM 736 C C . THR A 1 98 ? 18.734 -7.938 -13.266 1 98.81 98 THR A C 1
ATOM 738 O O . THR A 1 98 ? 17.75 -8.055 -13.984 1 98.81 98 THR A O 1
ATOM 741 N N . PRO A 1 99 ? 19.609 -6.93 -13.43 1 98.31 99 PRO A N 1
ATOM 742 C CA . PRO A 1 99 ? 19.422 -5.961 -14.508 1 98.31 99 PRO A CA 1
ATOM 743 C C . PRO A 1 99 ? 19.406 -6.621 -15.891 1 98.31 99 PRO A C 1
ATOM 745 O O . PRO A 1 99 ? 18.844 -6.059 -16.844 1 98.31 99 PRO A O 1
ATOM 748 N N . SER A 1 100 ? 19.938 -7.832 -16.062 1 98 100 SER A N 1
ATOM 749 C CA . SER A 1 100 ? 19.969 -8.531 -17.328 1 98 100 SER A CA 1
ATOM 750 C C . SER A 1 100 ? 18.672 -9.297 -17.578 1 98 100 SER A C 1
ATOM 752 O O . SER A 1 100 ? 18.5 -9.906 -18.641 1 98 100 SER A O 1
ATOM 754 N N . GLY A 1 101 ? 17.766 -9.328 -16.547 1 98.25 101 GLY A N 1
ATOM 755 C CA . GLY A 1 101 ? 16.484 -10.016 -16.703 1 98.25 101 GLY A CA 1
ATOM 756 C C . GLY A 1 101 ? 16.516 -11.438 -16.156 1 98.25 101 GLY A C 1
ATOM 757 O O . GLY A 1 101 ? 15.531 -12.164 -16.266 1 98.25 101 GLY A O 1
ATOM 758 N N . TRP A 1 102 ? 17.656 -11.836 -15.609 1 98.69 102 TRP A N 1
ATOM 759 C CA . TRP A 1 102 ? 17.75 -13.156 -15 1 98.69 102 TRP A CA 1
ATOM 760 C C . TRP A 1 102 ? 17.312 -13.109 -13.531 1 98.69 102 TRP A C 1
ATOM 762 O O . TRP A 1 102 ? 17.188 -12.023 -12.953 1 98.69 102 TRP A O 1
ATOM 772 N N . LEU A 1 103 ? 17.109 -14.281 -13 1 98.94 103 LEU A N 1
ATOM 773 C CA . LEU A 1 103 ? 16.781 -14.422 -11.586 1 98.94 103 LEU A CA 1
ATOM 774 C C . LEU A 1 103 ? 17.891 -13.844 -10.711 1 98.94 103 LEU A C 1
ATOM 776 O O . LEU A 1 103 ? 19.062 -14.164 -10.898 1 98.94 103 LEU A O 1
ATOM 780 N N . ASP A 1 104 ? 17.562 -12.914 -9.82 1 98.94 104 ASP A N 1
ATOM 781 C CA . ASP A 1 104 ? 18.5 -12.578 -8.75 1 98.94 104 ASP A CA 1
ATOM 782 C C . ASP A 1 104 ? 18.594 -13.711 -7.734 1 98.94 104 ASP A C 1
ATOM 784 O O . ASP A 1 104 ? 17.938 -13.672 -6.691 1 98.94 104 ASP A O 1
ATOM 788 N N . GLU A 1 105 ? 19.406 -14.633 -8.086 1 98.94 105 GLU A N 1
ATOM 789 C CA . GLU A 1 105 ? 19.469 -15.891 -7.348 1 98.94 105 GLU A CA 1
ATOM 790 C C . GLU A 1 105 ? 19.781 -15.656 -5.875 1 98.94 105 GLU A C 1
ATOM 792 O O . GLU A 1 105 ? 19.172 -16.281 -5 1 98.94 105 GLU A O 1
ATOM 797 N N . GLU A 1 106 ? 20.688 -14.797 -5.559 1 98.81 106 GLU A N 1
ATOM 798 C CA . GLU A 1 106 ? 21.062 -14.531 -4.172 1 98.81 106 GLU A CA 1
ATOM 799 C C . GLU A 1 106 ? 19.875 -13.969 -3.387 1 98.81 106 GLU A C 1
ATOM 801 O O . GLU A 1 106 ? 19.578 -14.43 -2.281 1 98.81 106 GLU A O 1
ATOM 806 N N . ALA A 1 107 ? 19.219 -13 -3.932 1 98.88 107 ALA A N 1
ATOM 807 C CA . ALA A 1 107 ? 18.047 -12.406 -3.295 1 98.88 107 ALA A CA 1
ATOM 808 C C . ALA A 1 107 ? 16.953 -13.445 -3.105 1 98.88 107 ALA A C 1
ATOM 810 O O . ALA A 1 107 ? 16.328 -13.523 -2.039 1 98.88 107 ALA A O 1
ATOM 811 N N . LEU A 1 108 ? 16.75 -14.227 -4.145 1 98.94 108 LEU A N 1
ATOM 812 C CA . LEU A 1 108 ? 15.703 -15.242 -4.105 1 98.94 108 LEU A CA 1
ATOM 813 C C . LEU A 1 108 ? 16.016 -16.312 -3.068 1 98.94 108 LEU A C 1
ATOM 815 O O . LEU A 1 108 ? 15.125 -16.766 -2.342 1 98.94 108 LEU A O 1
ATOM 819 N N . GLU A 1 109 ? 17.234 -16.719 -3.047 1 98.88 109 GLU A N 1
ATOM 820 C CA . GLU A 1 109 ? 17.609 -17.719 -2.057 1 98.88 109 GLU A CA 1
ATOM 821 C C . GLU A 1 109 ? 17.344 -17.219 -0.639 1 98.88 109 GLU A C 1
ATOM 823 O O . GLU A 1 109 ? 16.828 -17.969 0.197 1 98.88 109 GLU A O 1
ATOM 828 N N . LEU A 1 110 ? 17.656 -16.016 -0.407 1 98.69 110 LEU A N 1
ATOM 829 C CA . LEU A 1 110 ? 17.422 -15.414 0.9 1 98.69 110 LEU A CA 1
ATOM 830 C C . LEU A 1 110 ? 15.922 -15.406 1.229 1 98.69 110 LEU A C 1
ATOM 832 O O . LEU A 1 110 ? 15.523 -15.82 2.32 1 98.69 110 LEU A O 1
ATOM 836 N N . LEU A 1 111 ? 15.094 -14.969 0.34 1 98.94 111 LEU A N 1
ATOM 837 C CA . LEU A 1 111 ? 13.656 -14.852 0.575 1 98.94 111 LEU A CA 1
ATOM 838 C C . LEU A 1 111 ? 13.016 -16.234 0.686 1 98.94 111 LEU A C 1
ATOM 840 O O . LEU A 1 111 ? 12.125 -16.438 1.516 1 98.94 111 LEU A O 1
ATOM 844 N N . ILE A 1 112 ? 13.492 -17.172 -0.123 1 98.94 112 ILE A N 1
ATOM 845 C CA . ILE A 1 112 ? 12.953 -18.531 -0.111 1 98.94 112 ILE A CA 1
ATOM 846 C C . ILE A 1 112 ? 13.273 -19.203 1.225 1 98.94 112 ILE A C 1
ATOM 848 O O . ILE A 1 112 ? 12.414 -19.859 1.82 1 98.94 112 ILE A O 1
ATOM 852 N N . GLU A 1 113 ? 14.477 -18.984 1.651 1 98.81 113 GLU A N 1
ATOM 853 C CA . GLU A 1 113 ? 14.852 -19.531 2.951 1 98.81 113 GLU A CA 1
ATOM 854 C C . GLU A 1 113 ? 13.984 -18.969 4.066 1 98.81 113 GLU A C 1
ATOM 856 O O . GLU A 1 113 ? 13.516 -19.703 4.938 1 98.81 113 GLU A O 1
ATOM 861 N N . THR A 1 114 ? 13.766 -17.703 4.02 1 98.81 114 THR A N 1
ATOM 862 C CA . THR A 1 114 ? 12.93 -17.031 5.016 1 98.81 114 THR A CA 1
ATOM 863 C C . THR A 1 114 ? 11.492 -17.531 4.941 1 98.81 114 THR A C 1
ATOM 865 O O . THR A 1 114 ? 10.797 -17.594 5.957 1 98.81 114 THR A O 1
ATOM 868 N N . ALA A 1 115 ? 11.031 -17.984 3.783 1 98.88 115 ALA A N 1
ATOM 869 C CA . ALA A 1 115 ? 9.648 -18.375 3.533 1 98.88 115 ALA A CA 1
ATOM 870 C C . ALA A 1 115 ? 9.43 -19.844 3.846 1 98.88 115 ALA A C 1
ATOM 872 O O . ALA A 1 115 ? 8.406 -20.422 3.486 1 98.88 115 ALA A O 1
ATOM 873 N N . GLU A 1 116 ? 10.445 -20.484 4.453 1 98.5 116 GLU A N 1
ATOM 874 C CA . GLU A 1 116 ? 10.305 -21.906 4.781 1 98.5 116 GLU A CA 1
ATOM 875 C C . GLU A 1 116 ? 8.977 -22.172 5.484 1 98.5 116 GLU A C 1
ATOM 877 O O . GLU A 1 116 ? 8.602 -21.453 6.414 1 98.5 116 GLU A O 1
ATOM 882 N N . GLY A 1 117 ? 8.266 -23.125 5.02 1 98.44 117 GLY A N 1
ATOM 883 C CA . GLY A 1 117 ? 6.996 -23.516 5.613 1 98.44 117 GLY A CA 1
ATOM 884 C C . GLY A 1 117 ? 5.805 -22.875 4.922 1 98.44 117 GLY A C 1
ATOM 885 O O . GLY A 1 117 ? 4.656 -23.266 5.184 1 98.44 117 GLY A O 1
ATOM 886 N N . LEU A 1 118 ? 6.004 -21.953 4.047 1 98.88 118 LEU A N 1
ATOM 887 C CA . LEU A 1 118 ? 4.957 -21.266 3.305 1 98.88 118 LEU A CA 1
ATOM 888 C C . LEU A 1 118 ? 4.938 -21.719 1.848 1 98.88 118 LEU A C 1
ATOM 890 O O . LEU A 1 118 ? 5.953 -22.172 1.319 1 98.88 118 LEU A O 1
ATOM 894 N N . GLN A 1 119 ? 3.787 -21.578 1.196 1 98.88 119 GLN A N 1
ATOM 895 C CA . GLN A 1 119 ? 3.754 -21.688 -0.259 1 98.88 119 GLN A CA 1
ATOM 896 C C . GLN A 1 119 ? 4.41 -20.469 -0.91 1 98.88 119 GLN A C 1
ATOM 898 O O . GLN A 1 119 ? 4.297 -19.344 -0.405 1 98.88 119 GLN A O 1
ATOM 903 N N . ILE A 1 120 ? 5.09 -20.703 -2.008 1 98.94 120 ILE A N 1
ATOM 904 C CA . ILE A 1 120 ? 5.793 -19.609 -2.668 1 98.94 120 ILE A CA 1
ATOM 905 C C . ILE A 1 120 ? 5.32 -19.5 -4.113 1 98.94 120 ILE A C 1
ATOM 907 O O . ILE A 1 120 ? 5.301 -20.484 -4.852 1 98.94 120 ILE A O 1
ATOM 911 N N . THR A 1 121 ? 4.887 -18.344 -4.512 1 98.94 121 THR A N 1
ATOM 912 C CA . THR A 1 121 ? 4.594 -18.016 -5.902 1 98.94 121 THR A CA 1
ATOM 913 C C . THR A 1 121 ? 5.605 -17 -6.441 1 98.94 121 THR A C 1
ATOM 915 O O . THR A 1 121 ? 5.832 -15.953 -5.836 1 98.94 121 THR A O 1
ATOM 918 N N . PHE A 1 122 ? 6.324 -17.406 -7.488 1 98.94 122 PHE A N 1
ATOM 919 C CA . PHE A 1 122 ? 7.094 -16.438 -8.266 1 98.94 122 PHE A CA 1
ATOM 920 C C . PHE A 1 122 ? 6.188 -15.664 -9.211 1 98.94 122 PHE A C 1
ATOM 922 O O . PHE A 1 122 ? 5.566 -16.25 -10.102 1 98.94 122 PHE A O 1
ATOM 929 N N . HIS A 1 123 ? 6.121 -14.297 -9.008 1 98.75 123 HIS A N 1
ATOM 930 C CA . HIS A 1 123 ? 5.059 -13.555 -9.68 1 98.75 123 HIS A CA 1
ATOM 931 C C . HIS A 1 123 ? 5.469 -13.164 -11.094 1 98.75 123 HIS A C 1
ATOM 933 O O . HIS A 1 123 ? 6.352 -13.789 -11.688 1 98.75 123 HIS A O 1
ATOM 939 N N . MET A 1 124 ? 4.832 -12.242 -11.688 1 97.88 124 MET A N 1
ATOM 940 C CA . MET A 1 124 ? 4.844 -11.945 -13.117 1 97.88 124 MET A CA 1
ATOM 941 C C . MET A 1 124 ? 6.199 -11.398 -13.547 1 97.88 124 MET A C 1
ATOM 943 O O . MET A 1 124 ? 6.438 -11.195 -14.742 1 97.88 124 MET A O 1
ATOM 947 N N . ALA A 1 125 ? 7.137 -11.195 -12.5 1 98.38 125 ALA A N 1
ATOM 948 C CA . ALA A 1 125 ? 8.516 -10.938 -12.906 1 98.38 125 ALA A CA 1
ATOM 949 C C . ALA A 1 125 ? 8.992 -11.977 -13.922 1 98.38 125 ALA A C 1
ATOM 951 O O . ALA A 1 125 ? 9.875 -11.695 -14.734 1 98.38 125 ALA A O 1
ATOM 952 N N . PHE A 1 126 ? 8.398 -13.156 -13.914 1 98.81 126 PHE A N 1
ATOM 953 C CA . PHE A 1 126 ? 8.734 -14.242 -14.828 1 98.81 126 PHE A CA 1
ATOM 954 C C . PHE A 1 126 ? 8.609 -13.789 -16.281 1 98.81 126 PHE A C 1
ATOM 956 O O . PHE A 1 126 ? 9.406 -14.18 -17.125 1 98.81 126 PHE A O 1
ATOM 963 N N . ASP A 1 127 ? 7.621 -12.969 -16.594 1 98.25 127 ASP A N 1
ATOM 964 C CA . ASP A 1 127 ? 7.344 -12.523 -17.953 1 98.25 127 ASP A CA 1
ATOM 965 C C . ASP A 1 127 ? 8.445 -11.602 -18.453 1 98.25 127 ASP A C 1
ATOM 967 O O . ASP A 1 127 ? 8.539 -11.336 -19.656 1 98.25 127 ASP A O 1
ATOM 971 N N . SER A 1 128 ? 9.297 -11.117 -17.531 1 97.81 128 SER A N 1
ATOM 972 C CA . SER A 1 128 ? 10.383 -10.227 -17.891 1 97.81 128 SER A CA 1
ATOM 973 C C . SER A 1 128 ? 11.672 -11 -18.172 1 97.81 128 SER A C 1
ATOM 975 O O . SER A 1 128 ? 12.656 -10.43 -18.641 1 97.81 128 SER A O 1
ATOM 977 N N . ILE A 1 129 ? 11.688 -12.258 -17.844 1 98.56 129 ILE A N 1
ATOM 978 C CA . ILE A 1 129 ? 12.836 -13.109 -18.141 1 98.56 129 ILE A CA 1
ATOM 979 C C . ILE A 1 129 ? 12.898 -13.375 -19.641 1 98.56 129 ILE A C 1
ATOM 981 O O . ILE A 1 129 ? 11.883 -13.695 -20.266 1 98.56 129 ILE A O 1
ATOM 985 N N . PRO A 1 130 ? 14.086 -13.227 -20.234 1 97.81 130 PRO A N 1
ATOM 986 C CA . PRO A 1 130 ? 14.188 -13.547 -21.672 1 97.81 130 PRO A CA 1
ATOM 987 C C . PRO A 1 130 ? 13.586 -14.906 -22 1 97.81 130 PRO A C 1
ATOM 989 O O . PRO A 1 130 ? 13.812 -15.883 -21.297 1 97.81 130 PRO A O 1
ATOM 992 N N . GLU A 1 131 ? 12.844 -14.922 -23.078 1 97.06 131 GLU A N 1
ATOM 993 C CA . GLU A 1 131 ? 12.062 -16.094 -23.453 1 97.06 131 GLU A CA 1
ATOM 994 C C . GLU A 1 131 ? 12.938 -17.344 -23.531 1 97.06 131 GLU A C 1
ATOM 996 O O . GLU A 1 131 ? 12.539 -18.422 -23.078 1 97.06 131 GLU A O 1
ATOM 1001 N N . ASP A 1 132 ? 14.125 -17.219 -24.078 1 97.25 132 ASP A N 1
ATOM 1002 C CA . ASP A 1 132 ? 15 -18.359 -24.312 1 97.25 132 ASP A CA 1
ATOM 1003 C C . ASP A 1 132 ? 15.641 -18.828 -23 1 97.25 132 ASP A C 1
ATOM 1005 O O . ASP A 1 132 ? 16.312 -19.859 -22.984 1 97.25 132 ASP A O 1
ATOM 1009 N N . ARG A 1 133 ? 15.391 -18.141 -21.859 1 98.5 133 ARG A N 1
ATOM 1010 C CA . ARG A 1 133 ? 15.969 -18.547 -20.578 1 98.5 133 ARG A CA 1
ATOM 1011 C C . ARG A 1 133 ? 14.883 -18.953 -19.594 1 98.5 133 ARG A C 1
ATOM 1013 O O . ARG A 1 133 ? 15.172 -19.281 -18.453 1 98.5 133 ARG A O 1
ATOM 1020 N N . GLN A 1 134 ? 13.664 -18.953 -20 1 98.75 134 GLN A N 1
ATOM 1021 C CA . GLN A 1 134 ? 12.547 -19.188 -19.094 1 98.75 134 GLN A CA 1
ATOM 1022 C C . GLN A 1 134 ? 12.516 -20.641 -18.641 1 98.75 134 GLN A C 1
ATOM 1024 O O . GLN A 1 134 ? 12.156 -20.938 -17.5 1 98.75 134 GLN A O 1
ATOM 1029 N N . PHE A 1 135 ? 12.922 -21.531 -19.547 1 98.81 135 PHE A N 1
ATOM 1030 C CA . PHE A 1 135 ? 12.977 -22.938 -19.125 1 98.81 135 PHE A CA 1
ATOM 1031 C C . PHE A 1 135 ? 14.047 -23.141 -18.062 1 98.81 135 PHE A C 1
ATOM 1033 O O . PHE A 1 135 ? 13.812 -23.828 -17.062 1 98.81 135 PHE A O 1
ATOM 1040 N N . GLU A 1 136 ? 15.18 -22.516 -18.281 1 98.81 136 GLU A N 1
ATOM 1041 C CA . GLU A 1 136 ? 16.234 -22.562 -17.281 1 98.81 136 GLU A CA 1
ATOM 1042 C C . GLU A 1 136 ? 15.758 -21.969 -15.961 1 98.81 136 GLU A C 1
ATOM 1044 O O . GLU A 1 136 ? 16.094 -22.469 -14.883 1 98.81 136 GLU A O 1
ATOM 1049 N N . ALA A 1 137 ? 15.016 -20.922 -15.984 1 98.88 137 ALA A N 1
ATOM 1050 C CA . ALA A 1 137 ? 14.453 -20.297 -14.797 1 98.88 137 ALA A CA 1
ATOM 1051 C C . ALA A 1 137 ? 13.5 -21.234 -14.07 1 98.88 137 ALA A C 1
ATOM 1053 O O . ALA A 1 137 ? 13.523 -21.328 -12.844 1 98.88 137 ALA A O 1
ATOM 1054 N N . ILE A 1 138 ? 12.664 -21.938 -14.828 1 98.88 138 ILE A N 1
ATOM 1055 C CA . ILE A 1 138 ? 11.742 -22.906 -14.258 1 98.88 138 ILE A CA 1
ATOM 1056 C C . ILE A 1 138 ? 12.531 -23.969 -13.484 1 98.88 138 ILE A C 1
ATOM 1058 O O . ILE A 1 138 ? 12.188 -24.297 -12.344 1 98.88 138 ILE A O 1
ATOM 1062 N N . ASP A 1 139 ? 13.609 -24.438 -14.102 1 98.88 139 ASP A N 1
ATOM 1063 C CA . ASP A 1 139 ? 14.43 -25.453 -13.438 1 98.88 139 ASP A CA 1
ATOM 1064 C C . ASP A 1 139 ? 14.984 -24.938 -12.109 1 98.88 139 ASP A C 1
ATOM 1066 O O . ASP A 1 139 ? 14.945 -25.641 -11.102 1 98.88 139 ASP A O 1
ATOM 1070 N N . TRP A 1 140 ? 15.469 -23.719 -12.102 1 98.94 140 TRP A N 1
ATOM 1071 C CA . TRP A 1 140 ? 16.031 -23.141 -10.891 1 98.94 140 TRP A CA 1
ATOM 1072 C C . TRP A 1 140 ? 14.953 -22.984 -9.82 1 98.94 140 TRP A C 1
ATOM 1074 O O . TRP A 1 140 ? 15.18 -23.312 -8.648 1 98.94 140 TRP A O 1
ATOM 1084 N N . LEU A 1 141 ? 13.789 -22.484 -10.18 1 98.94 141 LEU A N 1
ATOM 1085 C CA . LEU A 1 141 ? 12.695 -22.234 -9.242 1 98.94 141 LEU A CA 1
ATOM 1086 C C . LEU A 1 141 ? 12.195 -23.547 -8.641 1 98.94 141 LEU A C 1
ATOM 1088 O O . LEU A 1 141 ? 11.906 -23.609 -7.441 1 98.94 141 LEU A O 1
ATOM 1092 N N . VAL A 1 142 ? 12.109 -24.594 -9.508 1 98.75 142 VAL A N 1
ATOM 1093 C CA . VAL A 1 142 ? 11.719 -25.922 -9.047 1 98.75 142 VAL A CA 1
ATOM 1094 C C . VAL A 1 142 ? 12.734 -26.422 -8.016 1 98.75 142 VAL A C 1
ATOM 1096 O O . VAL A 1 142 ? 12.359 -26.891 -6.938 1 98.75 142 VAL A O 1
ATOM 1099 N N . GLU A 1 143 ? 13.961 -26.281 -8.359 1 98.69 143 GLU A N 1
ATOM 1100 C CA . GLU A 1 143 ? 15.039 -26.766 -7.504 1 98.69 143 GLU A CA 1
ATOM 1101 C C . GLU A 1 143 ? 15.031 -26.062 -6.152 1 98.69 143 GLU A C 1
ATOM 1103 O O . GLU A 1 143 ? 15.461 -26.625 -5.145 1 98.69 143 GLU A O 1
ATOM 1108 N N . HIS A 1 144 ? 14.492 -24.922 -6.117 1 98.75 144 HIS A N 1
ATOM 1109 C CA . HIS A 1 144 ? 14.531 -24.109 -4.902 1 98.75 144 HIS A CA 1
ATOM 1110 C C . HIS A 1 144 ? 13.172 -24.109 -4.211 1 98.75 144 HIS A C 1
ATOM 1112 O O . HIS A 1 144 ? 12.914 -23.266 -3.348 1 98.75 144 HIS A O 1
ATOM 1118 N N . GLY A 1 145 ? 12.25 -24.906 -4.582 1 98.44 145 GLY A N 1
ATOM 1119 C CA . GLY A 1 145 ? 11.055 -25.188 -3.809 1 98.44 145 GLY A CA 1
ATOM 1120 C C . GLY A 1 145 ? 9.922 -24.203 -4.074 1 98.44 145 GLY A C 1
ATOM 1121 O O . GLY A 1 145 ? 9 -24.078 -3.266 1 98.44 145 GLY A O 1
ATOM 1122 N N . VAL A 1 146 ? 9.953 -23.5 -5.18 1 98.81 146 VAL A N 1
ATOM 1123 C CA . VAL A 1 146 ? 8.859 -22.625 -5.559 1 98.81 146 VAL A CA 1
ATOM 1124 C C . VAL A 1 146 ? 7.66 -23.438 -6.02 1 98.81 146 VAL A C 1
ATOM 1126 O O . VAL A 1 146 ? 7.816 -24.422 -6.754 1 98.81 146 VAL A O 1
ATOM 1129 N N . ASP A 1 147 ? 6.461 -23.031 -5.613 1 98.88 147 ASP A N 1
ATOM 1130 C CA . ASP A 1 147 ? 5.27 -23.828 -5.859 1 98.88 147 ASP A CA 1
ATOM 1131 C C . ASP A 1 147 ? 4.57 -23.406 -7.148 1 98.88 147 ASP A C 1
ATOM 1133 O O . ASP A 1 147 ? 3.982 -24.234 -7.848 1 98.88 147 ASP A O 1
ATOM 1137 N N . ARG A 1 148 ? 4.609 -22.109 -7.414 1 98.88 148 ARG A N 1
ATOM 1138 C CA . ARG A 1 148 ? 3.848 -21.562 -8.539 1 98.88 148 ARG A CA 1
ATOM 1139 C C . ARG A 1 148 ? 4.645 -20.5 -9.266 1 98.88 148 ARG A C 1
ATOM 1141 O O . ARG A 1 148 ? 5.398 -19.734 -8.648 1 98.88 148 ARG A O 1
ATOM 1148 N N . ILE A 1 149 ? 4.445 -20.438 -10.5 1 98.94 149 ILE A N 1
ATOM 1149 C CA . ILE A 1 149 ? 4.824 -19.297 -11.312 1 98.94 149 ILE A CA 1
ATOM 1150 C C . ILE A 1 149 ? 3.572 -18.594 -11.844 1 98.94 149 ILE A C 1
ATOM 1152 O O . ILE A 1 149 ? 2.791 -19.188 -12.586 1 98.94 149 ILE A O 1
ATOM 1156 N N . LEU A 1 150 ? 3.338 -17.391 -11.422 1 98.94 150 LEU A N 1
ATOM 1157 C CA . LEU A 1 150 ? 2.297 -16.547 -12 1 98.94 150 LEU A CA 1
ATOM 1158 C C . LEU A 1 150 ? 2.795 -15.867 -13.273 1 98.94 150 LEU A C 1
ATOM 1160 O O . LEU A 1 150 ? 3.799 -15.156 -13.25 1 98.94 150 LEU A O 1
ATOM 1164 N N . THR A 1 151 ? 2.109 -16.094 -14.406 1 98.81 151 THR A N 1
ATOM 1165 C CA . THR A 1 151 ? 2.609 -15.57 -15.672 1 98.81 151 THR A CA 1
ATOM 1166 C C . THR A 1 151 ? 1.459 -15.281 -16.641 1 98.81 151 THR A C 1
ATOM 1168 O O . THR A 1 151 ? 0.429 -15.961 -16.594 1 98.81 151 THR A O 1
ATOM 1171 N N . HIS A 1 152 ? 1.69 -14.297 -17.359 1 98.06 152 HIS A N 1
ATOM 1172 C CA . HIS A 1 152 ? 0.804 -13.961 -18.469 1 98.06 152 HIS A CA 1
ATOM 1173 C C . HIS A 1 152 ? 1.195 -14.711 -19.734 1 98.06 152 HIS A C 1
ATOM 1175 O O . HIS A 1 152 ? 0.426 -14.758 -20.703 1 98.06 152 HIS A O 1
ATOM 1181 N N . GLY A 1 153 ? 2.373 -15.336 -19.719 1 97.31 153 GLY A N 1
ATOM 1182 C CA . GLY A 1 153 ? 2.873 -16.109 -20.844 1 97.31 153 GLY A CA 1
ATOM 1183 C C . GLY A 1 153 ? 3.471 -15.258 -21.938 1 97.31 153 GLY A C 1
ATOM 1184 O O . GLY A 1 153 ? 3.77 -15.758 -23.031 1 97.31 153 GLY A O 1
ATOM 1185 N N . GLY A 1 154 ? 3.572 -13.938 -21.688 1 92.69 154 GLY A N 1
ATOM 1186 C CA . GLY A 1 154 ? 4.066 -13.016 -22.703 1 92.69 154 GLY A CA 1
ATOM 1187 C C . GLY A 1 154 ? 3.91 -11.555 -22.297 1 92.69 154 GLY A C 1
ATOM 1188 O O . GLY A 1 154 ? 3.723 -11.25 -21.109 1 92.69 154 GLY A O 1
ATOM 1189 N N . PRO A 1 155 ? 4.031 -10.695 -23.312 1 89.75 155 PRO A N 1
ATOM 1190 C CA . PRO A 1 155 ? 3.914 -9.266 -23.031 1 89.75 155 PRO A CA 1
ATOM 1191 C C . PRO A 1 155 ? 2.529 -8.875 -22.516 1 89.75 155 PRO A C 1
ATOM 1193 O O . PRO A 1 155 ? 1.527 -9.461 -22.922 1 89.75 155 PRO A O 1
ATOM 1196 N N . ALA A 1 156 ? 2.531 -7.859 -21.688 1 88.12 156 ALA A N 1
ATOM 1197 C CA . ALA A 1 156 ? 1.304 -7.434 -21.031 1 88.12 156 ALA A CA 1
ATOM 1198 C C . ALA A 1 156 ? 0.31 -6.852 -22.031 1 88.12 156 ALA A C 1
ATOM 1200 O O . ALA A 1 156 ? -0.889 -6.773 -21.75 1 88.12 156 ALA A O 1
ATOM 1201 N N . ASP A 1 157 ? 0.746 -6.414 -23.125 1 91.94 157 ASP A N 1
ATOM 1202 C CA . ASP A 1 157 ? -0.13 -5.754 -24.094 1 91.94 157 ASP A CA 1
ATOM 1203 C C . ASP A 1 157 ? -0.873 -6.777 -24.938 1 91.94 157 ASP A C 1
ATOM 1205 O O . ASP A 1 157 ? -1.752 -6.414 -25.734 1 91.94 157 ASP A O 1
ATOM 1209 N N . LYS A 1 158 ? -0.61 -8.047 -24.844 1 94.81 158 LYS A N 1
ATOM 1210 C CA . LYS A 1 158 ? -1.332 -9.117 -25.516 1 94.81 158 LYS A CA 1
ATOM 1211 C C . LYS A 1 158 ? -2.379 -9.742 -24.594 1 94.81 158 LYS A C 1
ATOM 1213 O O . LYS A 1 158 ? -2.242 -9.703 -23.375 1 94.81 158 LYS A O 1
ATOM 1218 N N . THR A 1 159 ? -3.354 -10.273 -25.266 1 96.31 159 THR A N 1
ATOM 1219 C CA . THR A 1 159 ? -4.348 -11.008 -24.484 1 96.31 159 THR A CA 1
ATOM 1220 C C . THR A 1 159 ? -3.801 -12.359 -24.047 1 96.31 159 THR A C 1
ATOM 1222 O O . THR A 1 159 ? -2.836 -12.867 -24.625 1 96.31 159 THR A O 1
ATOM 1225 N N . ILE A 1 160 ? -4.43 -12.906 -23.047 1 97.19 160 ILE A N 1
ATOM 1226 C CA . ILE A 1 160 ? -3.967 -14.203 -22.547 1 97.19 160 ILE A CA 1
ATOM 1227 C C . ILE A 1 160 ? -4.164 -15.258 -23.641 1 97.19 160 ILE A C 1
ATOM 1229 O O . ILE A 1 160 ? -3.363 -16.188 -23.75 1 97.19 160 ILE A O 1
ATOM 1233 N N . VAL A 1 161 ? -5.207 -15.109 -24.484 1 96.5 161 VAL A N 1
ATOM 1234 C CA . VAL A 1 161 ? -5.488 -16.062 -25.562 1 96.5 161 VAL A CA 1
ATOM 1235 C C . VAL A 1 161 ? -4.344 -16.047 -26.562 1 96.5 161 VAL A C 1
ATOM 1237 O O . VAL A 1 161 ? -3.908 -17.109 -27.031 1 96.5 161 VAL A O 1
ATOM 1240 N N . GLU A 1 162 ? -3.828 -14.914 -26.844 1 97.38 162 GLU A N 1
ATOM 1241 C CA . GLU A 1 162 ? -2.697 -14.789 -27.766 1 97.38 162 GLU A CA 1
ATOM 1242 C C . GLU A 1 162 ? -1.454 -15.469 -27.203 1 97.38 162 GLU A C 1
ATOM 1244 O O . GLU A 1 162 ? -0.542 -15.828 -27.953 1 97.38 162 GLU A O 1
ATOM 1249 N N . ASN A 1 163 ? -1.432 -15.688 -25.891 1 97.62 163 ASN A N 1
ATOM 1250 C CA . ASN A 1 163 ? -0.257 -16.25 -25.234 1 97.62 163 ASN A CA 1
ATOM 1251 C C . ASN A 1 163 ? -0.436 -17.734 -24.938 1 97.62 163 ASN A C 1
ATOM 1253 O O . ASN A 1 163 ? 0.453 -18.375 -24.375 1 97.62 163 ASN A O 1
ATOM 1257 N N . PHE A 1 164 ? -1.542 -18.375 -25.391 1 98.19 164 PHE A N 1
ATOM 1258 C CA . PHE A 1 164 ? -1.829 -19.781 -25.109 1 98.19 164 PHE A CA 1
ATOM 1259 C C . PHE A 1 164 ? -0.698 -20.672 -25.594 1 98.19 164 PHE A C 1
ATOM 1261 O O . PHE A 1 164 ? -0.258 -21.578 -24.891 1 98.19 164 PHE A O 1
ATOM 1268 N N . PRO A 1 165 ? -0.231 -20.422 -26.828 1 97.94 165 PRO A N 1
ATOM 1269 C CA . PRO A 1 165 ? 0.835 -21.312 -27.297 1 97.94 165 PRO A CA 1
ATOM 1270 C C . PRO A 1 165 ? 2.041 -21.328 -26.359 1 97.94 165 PRO A C 1
ATOM 1272 O O . PRO A 1 165 ? 2.545 -22.391 -26.016 1 97.94 165 PRO A O 1
ATOM 1275 N N . ARG A 1 166 ? 2.473 -20.188 -25.922 1 98.19 166 ARG A N 1
ATOM 1276 C CA . ARG A 1 166 ? 3.615 -20.109 -25.016 1 98.19 166 ARG A CA 1
ATOM 1277 C C . ARG A 1 166 ? 3.279 -20.719 -23.656 1 98.19 166 ARG A C 1
ATOM 1279 O O . ARG A 1 166 ? 4.094 -21.453 -23.078 1 98.19 166 ARG A O 1
ATOM 1286 N N . LEU A 1 167 ? 2.125 -20.438 -23.141 1 98.69 167 LEU A N 1
ATOM 1287 C CA . LEU A 1 167 ? 1.69 -21 -21.859 1 98.69 167 LEU A CA 1
ATOM 1288 C C . LEU A 1 167 ? 1.667 -22.516 -21.906 1 98.69 167 LEU A C 1
ATOM 1290 O O . LEU A 1 167 ? 2.076 -23.188 -20.953 1 98.69 167 LEU A O 1
ATOM 1294 N N . LYS A 1 168 ? 1.209 -23.062 -23.016 1 98.62 168 LYS A N 1
ATOM 1295 C CA . LYS A 1 168 ? 1.186 -24.516 -23.172 1 98.62 168 LYS A CA 1
ATOM 1296 C C . LYS A 1 168 ? 2.598 -25.094 -23.156 1 98.62 168 LYS A C 1
ATOM 1298 O O . LYS A 1 168 ? 2.832 -26.156 -22.578 1 98.62 168 LYS A O 1
ATOM 1303 N N . GLU A 1 169 ? 3.514 -24.359 -23.797 1 98.56 169 GLU A N 1
ATOM 1304 C CA . GLU A 1 169 ? 4.91 -24.781 -23.766 1 98.56 169 GLU A CA 1
ATOM 1305 C C . GLU A 1 169 ? 5.461 -24.812 -22.344 1 98.56 169 GLU A C 1
ATOM 1307 O O . GLU A 1 169 ? 6.137 -25.766 -21.953 1 98.56 169 GLU A O 1
ATOM 1312 N N . LEU A 1 170 ? 5.188 -23.766 -21.594 1 98.75 170 LEU A N 1
ATOM 1313 C CA . LEU A 1 170 ? 5.664 -23.641 -20.219 1 98.75 170 LEU A CA 1
ATOM 1314 C C . LEU A 1 170 ? 5.082 -24.75 -19.344 1 98.75 170 LEU A C 1
ATOM 1316 O O . LEU A 1 170 ? 5.801 -25.375 -18.562 1 98.75 170 LEU A O 1
ATOM 1320 N N . ILE A 1 171 ? 3.793 -25 -19.484 1 98.75 171 ILE A N 1
ATOM 1321 C CA . ILE A 1 171 ? 3.104 -26.031 -18.703 1 98.75 171 ILE A CA 1
ATOM 1322 C C . ILE A 1 171 ? 3.693 -27.406 -19.031 1 98.75 171 ILE A C 1
ATOM 1324 O O . ILE A 1 171 ? 4 -28.188 -18.125 1 98.75 171 ILE A O 1
ATOM 1328 N N . ALA A 1 172 ? 3.867 -27.625 -20.297 1 98.5 172 ALA A N 1
ATOM 1329 C CA . ALA A 1 172 ? 4.43 -28.906 -20.719 1 98.5 172 ALA A CA 1
ATOM 1330 C C . ALA A 1 172 ? 5.84 -29.094 -20.172 1 98.5 172 ALA A C 1
ATOM 1332 O O . ALA A 1 172 ? 6.188 -30.188 -19.703 1 98.5 172 ALA A O 1
ATOM 1333 N N . TYR A 1 173 ? 6.613 -28.047 -20.203 1 98.62 173 TYR A N 1
ATOM 1334 C CA . TYR A 1 173 ? 7.992 -28.125 -19.75 1 98.62 173 TYR A CA 1
ATOM 1335 C C . TYR A 1 173 ? 8.047 -28.406 -18.25 1 98.62 173 TYR A C 1
ATOM 1337 O O . TYR A 1 173 ? 8.898 -29.172 -17.781 1 98.62 173 TYR A O 1
ATOM 1345 N N . THR A 1 174 ? 7.242 -27.719 -17.438 1 97.81 174 THR A N 1
ATOM 1346 C CA . THR A 1 174 ? 7.234 -27.875 -15.992 1 97.81 174 THR A CA 1
ATOM 1347 C C . THR A 1 174 ? 6.926 -29.328 -15.609 1 97.81 174 THR A C 1
ATOM 1349 O O . THR A 1 174 ? 7.453 -29.828 -14.617 1 97.81 174 THR A O 1
ATOM 1352 N N . ASP A 1 175 ? 5.98 -29.953 -16.391 1 96.5 175 ASP A N 1
ATOM 1353 C CA . ASP A 1 175 ? 5.66 -31.359 -16.234 1 96.5 175 ASP A CA 1
ATOM 1354 C C . ASP A 1 175 ? 5.289 -31.688 -14.789 1 96.5 175 ASP A C 1
ATOM 1356 O O . ASP A 1 175 ? 5.801 -32.656 -14.219 1 96.5 175 ASP A O 1
ATOM 1360 N N . GLY A 1 176 ? 4.582 -30.812 -14.18 1 97.06 176 GLY A N 1
ATOM 1361 C CA . GLY A 1 176 ? 4.02 -31.062 -12.859 1 97.06 176 GLY A CA 1
ATOM 1362 C C . GLY A 1 176 ? 4.984 -30.766 -11.734 1 97.06 176 GLY A C 1
ATOM 1363 O O . GLY A 1 176 ? 4.633 -30.875 -10.555 1 97.06 176 GLY A O 1
ATOM 1364 N N . ARG A 1 177 ? 6.195 -30.281 -11.93 1 97.88 177 ARG A N 1
ATOM 1365 C CA . ARG A 1 177 ? 7.191 -30 -10.898 1 97.88 177 ARG A CA 1
ATOM 1366 C C . ARG A 1 177 ? 6.867 -28.719 -10.156 1 97.88 177 ARG A C 1
ATOM 1368 O O . ARG A 1 177 ? 7.309 -28.516 -9.023 1 97.88 177 ARG A O 1
ATOM 1375 N N . LEU A 1 178 ? 6.148 -27.859 -10.852 1 96.94 178 LEU A N 1
ATOM 1376 C CA . LEU A 1 178 ? 5.566 -26.656 -10.289 1 96.94 178 LEU A CA 1
ATOM 1377 C C . LEU A 1 178 ? 4.312 -26.25 -11.055 1 96.94 178 LEU A C 1
ATOM 1379 O O . LEU A 1 178 ? 4.07 -26.734 -12.164 1 96.94 178 LEU A O 1
ATOM 1383 N N . ILE A 1 179 ? 3.523 -25.391 -10.469 1 98.62 179 ILE A N 1
ATOM 1384 C CA . ILE A 1 179 ? 2.25 -25 -11.062 1 98.62 179 ILE A CA 1
ATOM 1385 C C . ILE A 1 179 ? 2.428 -23.734 -11.875 1 98.62 179 ILE A C 1
ATOM 1387 O O . ILE A 1 179 ? 2.977 -22.734 -11.383 1 98.62 179 ILE A O 1
ATOM 1391 N N . ILE A 1 180 ? 2.045 -23.766 -13.102 1 98.81 180 ILE A N 1
ATOM 1392 C CA . ILE A 1 180 ? 1.877 -22.531 -13.867 1 98.81 180 ILE A CA 1
ATOM 1393 C C . ILE A 1 180 ? 0.502 -21.938 -13.586 1 98.81 180 ILE A C 1
ATOM 1395 O O . ILE A 1 180 ? -0.521 -22.594 -13.766 1 98.81 180 ILE A O 1
ATOM 1399 N N . LEU A 1 181 ? 0.503 -20.75 -13.086 1 98.88 181 LEU A N 1
ATOM 1400 C CA . LEU A 1 181 ? -0.7 -20.016 -12.727 1 98.88 181 LEU A CA 1
ATOM 1401 C C . LEU A 1 181 ? -0.966 -18.891 -13.727 1 98.88 181 LEU A C 1
ATOM 1403 O O . LEU A 1 181 ? -0.364 -17.812 -13.641 1 98.88 181 LEU A O 1
ATOM 1407 N N . PRO A 1 182 ? -1.866 -19.172 -14.719 1 98.75 182 PRO A N 1
ATOM 1408 C CA . PRO A 1 182 ? -2.143 -18.125 -15.703 1 98.75 182 PRO A CA 1
ATOM 1409 C C . PRO A 1 182 ? -2.838 -16.922 -15.094 1 98.75 182 PRO A C 1
ATOM 1411 O O . PRO A 1 182 ? -3.797 -17.062 -14.336 1 98.75 182 PRO A O 1
ATOM 1414 N N . GLY A 1 183 ? -2.314 -15.789 -15.383 1 98.25 183 GLY A N 1
ATOM 1415 C CA . GLY A 1 183 ? -2.885 -14.516 -14.969 1 98.25 183 GLY A CA 1
ATOM 1416 C C . GLY A 1 183 ? -2.76 -13.438 -16.031 1 98.25 183 GLY A C 1
ATOM 1417 O O . GLY A 1 183 ? -2.064 -13.617 -17.031 1 98.25 183 GLY A O 1
ATOM 1418 N N . GLY A 1 184 ? -3.412 -12.312 -15.773 1 96.69 184 GLY A N 1
ATOM 1419 C CA . GLY A 1 184 ? -3.461 -11.227 -16.75 1 96.69 184 GLY A CA 1
ATOM 1420 C C . GLY A 1 184 ? -4.605 -11.367 -17.734 1 96.69 184 GLY A C 1
ATOM 1421 O O . GLY A 1 184 ? -4.469 -12.039 -18.75 1 96.69 184 GLY A O 1
ATOM 1422 N N . GLY A 1 185 ? -5.633 -10.734 -17.469 1 95.75 185 GLY A N 1
ATOM 1423 C CA . GLY A 1 185 ? -6.766 -10.758 -18.391 1 95.75 185 GLY A CA 1
ATOM 1424 C C . GLY A 1 185 ? -7.715 -11.914 -18.125 1 95.75 185 GLY A C 1
ATOM 1425 O O . GLY A 1 185 ? -8.625 -12.172 -18.922 1 95.75 185 GLY A O 1
ATOM 1426 N N . VAL A 1 186 ? -7.512 -12.656 -17.094 1 97.88 186 VAL A N 1
ATOM 1427 C CA . VAL A 1 186 ? -8.438 -13.719 -16.719 1 97.88 186 VAL A CA 1
ATOM 1428 C C . VAL A 1 186 ? -9.586 -13.141 -15.898 1 97.88 186 VAL A C 1
ATOM 1430 O O . VAL A 1 186 ? -9.359 -12.445 -14.906 1 97.88 186 VAL A O 1
ATOM 1433 N N . THR A 1 187 ? -10.805 -13.367 -16.344 1 97.81 187 THR A N 1
ATOM 1434 C CA . THR A 1 187 ? -12.008 -12.812 -15.727 1 97.81 187 THR A CA 1
ATOM 1435 C C . THR A 1 187 ? -13 -13.922 -15.383 1 97.81 187 THR A C 1
ATOM 1437 O O . THR A 1 187 ? -12.789 -15.086 -15.734 1 97.81 187 THR A O 1
ATOM 1440 N N . ALA A 1 188 ? -14.031 -13.523 -14.68 1 97.75 188 ALA A N 1
ATOM 1441 C CA . ALA A 1 188 ? -15.094 -14.469 -14.352 1 97.75 188 ALA A CA 1
ATOM 1442 C C . ALA A 1 188 ? -15.688 -15.086 -15.617 1 97.75 188 ALA A C 1
ATOM 1444 O O . ALA A 1 188 ? -16.094 -16.25 -15.617 1 97.75 188 ALA A O 1
ATOM 1445 N N . GLU A 1 189 ? -15.641 -14.375 -16.703 1 97.19 189 GLU A N 1
ATOM 1446 C CA . GLU A 1 189 ? -16.266 -14.797 -17.953 1 97.19 189 GLU A CA 1
ATOM 1447 C C . GLU A 1 189 ? -15.391 -15.789 -18.703 1 97.19 189 GLU A C 1
ATOM 1449 O O . GLU A 1 189 ? -15.898 -16.688 -19.375 1 97.19 189 GLU A O 1
ATOM 1454 N N . ASN A 1 190 ? -14.062 -15.672 -18.578 1 97.62 190 ASN A N 1
ATOM 1455 C CA . ASN A 1 190 ? -13.227 -16.484 -19.453 1 97.62 190 ASN A CA 1
ATOM 1456 C C . ASN A 1 190 ? -12.406 -17.5 -18.672 1 97.62 190 ASN A C 1
ATOM 1458 O O . ASN A 1 190 ? -11.711 -18.328 -19.266 1 97.62 190 ASN A O 1
ATOM 1462 N N . ALA A 1 191 ? -12.516 -17.5 -17.375 1 98.19 191 ALA A N 1
ATOM 1463 C CA . ALA A 1 191 ? -11.688 -18.344 -16.5 1 98.19 191 ALA A CA 1
ATOM 1464 C C . ALA A 1 191 ? -11.836 -19.812 -16.859 1 98.19 191 ALA A C 1
ATOM 1466 O O . ALA A 1 191 ? -10.836 -20.531 -16.984 1 98.19 191 ALA A O 1
ATOM 1467 N N . ALA A 1 192 ? -13.008 -20.266 -17.047 1 97.81 192 ALA A N 1
ATOM 1468 C CA . ALA A 1 192 ? -13.258 -21.672 -17.391 1 97.81 192 ALA A CA 1
ATOM 1469 C C . ALA A 1 192 ? -12.609 -22.031 -18.719 1 97.81 192 ALA A C 1
ATOM 1471 O O . ALA A 1 192 ? -12.016 -23.109 -18.844 1 97.81 192 ALA A O 1
ATOM 1472 N N . HIS A 1 193 ? -12.758 -21.172 -19.656 1 98.12 193 HIS A N 1
ATOM 1473 C CA . HIS A 1 193 ? -12.164 -21.391 -20.953 1 98.12 193 HIS A CA 1
ATOM 1474 C C . HIS A 1 193 ? -10.648 -21.469 -20.875 1 98.12 193 HIS A C 1
ATOM 1476 O O . HIS A 1 193 ? -10.023 -22.344 -21.469 1 98.12 193 HIS A O 1
ATOM 1482 N N . VAL A 1 194 ? -10.039 -20.547 -20.141 1 98.56 194 VAL A N 1
ATOM 1483 C CA . VAL A 1 194 ? -8.586 -20.5 -19.953 1 98.56 194 VAL A CA 1
ATOM 1484 C C . VAL A 1 194 ? -8.109 -21.797 -19.312 1 98.56 194 VAL A C 1
ATOM 1486 O O . VAL A 1 194 ? -7.172 -22.422 -19.797 1 98.56 194 VAL A O 1
ATOM 1489 N N . ALA A 1 195 ? -8.805 -22.203 -18.25 1 98.56 195 ALA A N 1
ATOM 1490 C CA . ALA A 1 195 ? -8.43 -23.406 -17.516 1 98.56 195 ALA A CA 1
ATOM 1491 C C . ALA A 1 195 ? -8.523 -24.641 -18.406 1 98.56 195 ALA A C 1
ATOM 1493 O O . ALA A 1 195 ? -7.629 -25.484 -18.406 1 98.56 195 ALA A O 1
ATOM 1494 N N . LYS A 1 196 ? -9.578 -24.719 -19.156 1 98.25 196 LYS A N 1
ATOM 1495 C CA . LYS A 1 196 ? -9.805 -25.859 -20.031 1 98.25 196 LYS A CA 1
ATOM 1496 C C . LYS A 1 196 ? -8.766 -25.922 -21.141 1 98.25 196 LYS A C 1
ATOM 1498 O O . LYS A 1 196 ? -8.141 -26.953 -21.375 1 98.25 196 LYS A O 1
ATOM 1503 N N . GLU A 1 197 ? -8.594 -24.812 -21.797 1 98.31 197 GLU A N 1
ATOM 1504 C CA . GLU A 1 197 ? -7.688 -24.766 -22.938 1 98.31 197 GLU A CA 1
ATOM 1505 C C . GLU A 1 197 ? -6.254 -25.078 -22.516 1 98.31 197 GLU A C 1
ATOM 1507 O O . GLU A 1 197 ? -5.504 -25.703 -23.25 1 98.31 197 GLU A O 1
ATOM 1512 N N . LEU A 1 198 ? -5.848 -24.594 -21.375 1 98.5 198 LEU A N 1
ATOM 1513 C CA . LEU A 1 198 ? -4.473 -24.734 -20.891 1 98.5 198 LEU A CA 1
ATOM 1514 C C . LEU A 1 198 ? -4.32 -26 -20.062 1 98.5 198 LEU A C 1
ATOM 1516 O O . LEU A 1 198 ? -3.203 -26.375 -19.703 1 98.5 198 LEU A O 1
ATOM 1520 N N . ASN A 1 199 ? -5.402 -26.625 -19.734 1 97.94 199 ASN A N 1
ATOM 1521 C CA . ASN A 1 199 ? -5.422 -27.797 -18.875 1 97.94 199 ASN A CA 1
ATOM 1522 C C . ASN A 1 199 ? -4.742 -27.516 -17.531 1 97.94 199 ASN A C 1
ATOM 1524 O O . ASN A 1 199 ? -3.828 -28.234 -17.141 1 97.94 199 ASN A O 1
ATOM 1528 N N . VAL A 1 200 ? -5.211 -26.438 -16.906 1 98.25 200 VAL A N 1
ATOM 1529 C CA . VAL A 1 200 ? -4.707 -26.078 -15.586 1 98.25 200 VAL A CA 1
ATOM 1530 C C . VAL A 1 200 ? -5.848 -26.109 -14.57 1 98.25 200 VAL A C 1
ATOM 1532 O O . VAL A 1 200 ? -7.02 -26.016 -14.945 1 98.25 200 VAL A O 1
ATOM 1535 N N . SER A 1 201 ? -5.449 -26.156 -13.289 1 98.06 201 SER A N 1
ATOM 1536 C CA . SER A 1 201 ? -6.449 -26.25 -12.227 1 98.06 201 SER A CA 1
ATOM 1537 C C . SER A 1 201 ? -6.52 -24.969 -11.414 1 98.06 201 SER A C 1
ATOM 1539 O O . SER A 1 201 ? -7.344 -24.859 -10.5 1 98.06 201 SER A O 1
ATOM 1541 N N . GLU A 1 202 ? -5.656 -24.031 -11.68 1 98.69 202 GLU A N 1
ATOM 1542 C CA . GLU A 1 202 ? -5.641 -22.75 -10.969 1 98.69 202 GLU A CA 1
ATOM 1543 C C . GLU A 1 202 ? -5.531 -21.594 -11.945 1 98.69 202 GLU A C 1
ATOM 1545 O O . GLU A 1 202 ? -4.789 -21.656 -12.93 1 98.69 202 GLU A O 1
ATOM 1550 N N . VAL A 1 203 ? -6.289 -20.547 -11.727 1 98.81 203 VAL A N 1
ATOM 1551 C CA . VAL A 1 203 ? -6.254 -19.312 -12.508 1 98.81 203 VAL A CA 1
ATOM 1552 C C . VAL A 1 203 ? -6.281 -18.109 -11.578 1 98.81 203 VAL A C 1
ATOM 1554 O O . VAL A 1 203 ? -6.711 -18.203 -10.422 1 98.81 203 VAL A O 1
ATOM 1557 N N . HIS A 1 204 ? -5.809 -17.016 -12.07 1 98.81 204 HIS A N 1
ATOM 1558 C CA . HIS A 1 204 ? -5.586 -15.836 -11.25 1 98.81 204 HIS A CA 1
ATOM 1559 C C . HIS A 1 204 ? -6.105 -14.578 -11.945 1 98.81 204 HIS A C 1
ATOM 1561 O O . HIS A 1 204 ? -5.953 -14.43 -13.156 1 98.81 204 HIS A O 1
ATOM 1567 N N . GLY A 1 205 ? -6.73 -13.734 -11.164 1 98.5 205 GLY A N 1
ATOM 1568 C CA . GLY A 1 205 ? -7.078 -12.445 -11.75 1 98.5 205 GLY A CA 1
ATOM 1569 C C . GLY A 1 205 ? -7.762 -11.516 -10.773 1 98.5 205 GLY A C 1
ATOM 1570 O O . GLY A 1 205 ? -8.383 -11.961 -9.805 1 98.5 205 GLY A O 1
ATOM 1571 N N . THR A 1 206 ? -7.715 -10.211 -11.117 1 97.5 206 THR A N 1
ATOM 1572 C CA . THR A 1 206 ? -8.383 -9.195 -10.312 1 97.5 206 THR A CA 1
ATOM 1573 C C . THR A 1 206 ? -9.891 -9.242 -10.523 1 97.5 206 THR A C 1
ATOM 1575 O O . THR A 1 206 ? -10.656 -8.828 -9.656 1 97.5 206 THR A O 1
ATOM 1578 N N . LYS A 1 207 ? -10.328 -9.789 -11.727 1 97.75 207 LYS A N 1
ATOM 1579 C CA . LYS A 1 207 ? -11.75 -9.852 -12.078 1 97.75 207 LYS A CA 1
ATOM 1580 C C . LYS A 1 207 ? -12.219 -11.297 -12.211 1 97.75 207 LYS A C 1
ATOM 1582 O O . LYS A 1 207 ? -13.133 -11.586 -12.984 1 97.75 207 LYS A O 1
ATOM 1587 N N . ILE A 1 208 ? -11.539 -12.125 -11.492 1 98.19 208 ILE A N 1
ATOM 1588 C CA . ILE A 1 208 ? -11.727 -13.562 -11.68 1 98.19 208 ILE A CA 1
ATOM 1589 C C . ILE A 1 208 ? -13.062 -13.992 -11.094 1 98.19 208 ILE A C 1
ATOM 1591 O O . ILE A 1 208 ? -13.555 -15.086 -11.383 1 98.19 208 ILE A O 1
ATOM 1595 N N . VAL A 1 209 ? -13.625 -13.164 -10.227 1 97.75 209 VAL A N 1
ATOM 1596 C CA . VAL A 1 209 ? -14.977 -13.328 -9.703 1 97.75 209 VAL A CA 1
ATOM 1597 C C . VAL A 1 209 ? -15.789 -12.062 -9.953 1 97.75 209 VAL A C 1
ATOM 1599 O O . VAL A 1 209 ? -15.227 -10.977 -10.086 1 97.75 209 VAL A O 1
ATOM 1602 N N . ASP A 1 210 ? -17.078 -12.188 -10.047 1 94.62 210 ASP A N 1
ATOM 1603 C CA . ASP A 1 210 ? -17.969 -11.062 -10.305 1 94.62 210 ASP A CA 1
ATOM 1604 C C . ASP A 1 210 ? -18.281 -10.297 -9.023 1 94.62 210 ASP A C 1
ATOM 1606 O O . ASP A 1 210 ? -19.047 -10.781 -8.18 1 94.62 210 ASP A O 1
ATOM 1610 N N . LEU A 1 211 ? -17.766 -9.125 -8.875 1 91.75 211 LEU A N 1
ATOM 1611 C CA . LEU A 1 211 ? -17.969 -8.344 -7.656 1 91.75 211 LEU A CA 1
ATOM 1612 C C . LEU A 1 211 ? -19.172 -7.422 -7.793 1 91.75 211 LEU A C 1
ATOM 1614 O O . LEU A 1 211 ? -19.453 -6.641 -6.883 1 91.75 211 LEU A O 1
ATOM 1618 N N . GLN A 1 212 ? -19.781 -7.414 -8.992 1 80.06 212 GLN A N 1
ATOM 1619 C CA . GLN A 1 212 ? -20.969 -6.586 -9.133 1 80.06 212 GLN A CA 1
ATOM 1620 C C . GLN A 1 212 ? -22.125 -7.133 -8.297 1 80.06 212 GLN A C 1
ATOM 1622 O O . GLN A 1 212 ? -22.344 -8.344 -8.258 1 80.06 212 GLN A O 1
ATOM 1627 N N . LEU A 1 213 ? -22.703 -6.336 -7.391 1 61.81 213 LEU A N 1
ATOM 1628 C CA . LEU A 1 213 ? -23.875 -6.695 -6.582 1 61.81 213 LEU A CA 1
ATOM 1629 C C . LEU A 1 213 ? -25.109 -6.867 -7.453 1 61.81 213 LEU A C 1
ATOM 1631 O O . LEU A 1 213 ? -25.25 -6.191 -8.477 1 61.81 213 LEU A O 1
ATOM 1635 N N . MET B 1 1 ? 10.789 27.422 6.844 1 94 1 MET B N 1
ATOM 1636 C CA . MET B 1 1 ? 9.648 26.766 6.203 1 94 1 MET B CA 1
ATOM 1637 C C . MET B 1 1 ? 9.875 25.266 6.09 1 94 1 MET B C 1
ATOM 1639 O O . MET B 1 1 ? 10.93 24.828 5.625 1 94 1 MET B O 1
ATOM 1643 N N . ILE B 1 2 ? 9.023 24.484 6.664 1 98.31 2 ILE B N 1
ATOM 1644 C CA . ILE B 1 2 ? 9.094 23.031 6.613 1 98.31 2 ILE B CA 1
ATOM 1645 C C . ILE B 1 2 ? 8.438 22.531 5.328 1 98.31 2 ILE B C 1
ATOM 1647 O O . ILE B 1 2 ? 7.297 22.875 5.023 1 98.31 2 ILE B O 1
ATOM 1651 N N . LYS B 1 3 ? 9.203 21.75 4.59 1 98.81 3 LYS B N 1
ATOM 1652 C CA . LYS B 1 3 ? 8.672 21.031 3.434 1 98.81 3 LYS B CA 1
ATOM 1653 C C . LYS B 1 3 ? 8.383 19.578 3.773 1 98.81 3 LYS B C 1
ATOM 1655 O O . LYS B 1 3 ? 9.305 18.797 4.043 1 98.81 3 LYS B O 1
ATOM 1660 N N . GLU B 1 4 ? 7.18 19.266 3.754 1 98.94 4 GLU B N 1
ATOM 1661 C CA . GLU B 1 4 ? 6.793 17.859 3.963 1 98.94 4 GLU B CA 1
ATOM 1662 C C . GLU B 1 4 ? 6.637 17.125 2.637 1 98.94 4 GLU B C 1
ATOM 1664 O O . GLU B 1 4 ? 5.758 17.469 1.835 1 98.94 4 GLU B O 1
ATOM 1669 N N . PHE B 1 5 ? 7.496 16.203 2.461 1 98.88 5 PHE B N 1
ATOM 1670 C CA . PHE B 1 5 ? 7.465 15.406 1.242 1 98.88 5 PHE B CA 1
ATOM 1671 C C . PHE B 1 5 ? 6.535 14.211 1.405 1 98.88 5 PHE B C 1
ATOM 1673 O O . PHE B 1 5 ? 6.688 13.422 2.344 1 98.88 5 PHE B O 1
ATOM 1680 N N . CYS B 1 6 ? 5.535 14.125 0.58 1 98.81 6 CYS B N 1
ATOM 1681 C CA . CYS B 1 6 ? 4.645 12.969 0.542 1 98.81 6 CYS B CA 1
ATOM 1682 C C . CYS B 1 6 ? 5.266 11.828 -0.256 1 98.81 6 CYS B C 1
ATOM 1684 O O . CYS B 1 6 ? 5.328 11.891 -1.485 1 98.81 6 CYS B O 1
ATOM 1686 N N . ALA B 1 7 ? 5.688 10.812 0.403 1 98.81 7 ALA B N 1
ATOM 1687 C CA . ALA B 1 7 ? 6.484 9.75 -0.197 1 98.81 7 ALA B CA 1
ATOM 1688 C C . ALA B 1 7 ? 5.641 8.5 -0.447 1 98.81 7 ALA B C 1
ATOM 1690 O O . ALA B 1 7 ? 4.891 8.07 0.43 1 98.81 7 ALA B O 1
ATOM 1691 N N . GLU B 1 8 ? 5.766 7.977 -1.638 1 98.56 8 GLU B N 1
ATOM 1692 C CA . GLU B 1 8 ? 5.273 6.625 -1.896 1 98.56 8 GLU B CA 1
ATOM 1693 C C . GLU B 1 8 ? 6.371 5.586 -1.679 1 98.56 8 GLU B C 1
ATOM 1695 O O . GLU B 1 8 ? 7.293 5.469 -2.49 1 98.56 8 GLU B O 1
ATOM 1700 N N . ASN B 1 9 ? 6.172 4.84 -0.63 1 98.62 9 ASN B N 1
ATOM 1701 C CA . ASN B 1 9 ? 7.184 3.871 -0.222 1 98.62 9 ASN B CA 1
ATOM 1702 C C . ASN B 1 9 ? 8.539 4.535 0.012 1 98.62 9 ASN B C 1
ATOM 1704 O O . ASN B 1 9 ? 8.602 5.719 0.347 1 98.62 9 ASN B O 1
ATOM 1708 N N . TYR B 1 10 ? 9.648 3.785 0.036 1 98.81 10 TYR B N 1
ATOM 1709 C CA . TYR B 1 10 ? 10.977 4.203 0.474 1 98.81 10 TYR B CA 1
ATOM 1710 C C . TYR B 1 10 ? 11.742 4.863 -0.665 1 98.81 10 TYR B C 1
ATOM 1712 O O . TYR B 1 10 ? 12.609 5.707 -0.43 1 98.81 10 TYR B O 1
ATOM 1720 N N . THR B 1 11 ? 11.406 4.633 -1.915 1 97.94 11 THR B N 1
ATOM 1721 C CA . THR B 1 11 ? 12.203 4.781 -3.125 1 97.94 11 THR B CA 1
ATOM 1722 C C . THR B 1 11 ? 12.828 6.176 -3.195 1 97.94 11 THR B C 1
ATOM 1724 O O . THR B 1 11 ? 14.031 6.312 -3.432 1 97.94 11 THR B O 1
ATOM 1727 N N . SER B 1 12 ? 12.102 7.215 -2.918 1 98.12 12 SER B N 1
ATOM 1728 C CA . SER B 1 12 ? 12.57 8.57 -3.195 1 98.12 12 SER B CA 1
ATOM 1729 C C . SER B 1 12 ? 13.016 9.273 -1.918 1 98.12 12 SER B C 1
ATOM 1731 O O . SER B 1 12 ? 13.438 10.43 -1.956 1 98.12 12 SER B O 1
ATOM 1733 N N . ILE B 1 13 ? 12.969 8.602 -0.791 1 98.56 13 ILE B N 1
ATOM 1734 C CA . ILE B 1 13 ? 13.133 9.242 0.507 1 98.56 13 ILE B CA 1
ATOM 1735 C C . ILE B 1 13 ? 14.555 9.789 0.632 1 98.56 13 ILE B C 1
ATOM 1737 O O . ILE B 1 13 ? 14.75 10.953 0.976 1 98.56 13 ILE B O 1
ATOM 1741 N N . PRO B 1 14 ? 15.633 8.969 0.31 1 98.5 14 PRO B N 1
ATOM 1742 C CA . PRO B 1 14 ? 16.984 9.523 0.448 1 98.5 14 PRO B CA 1
ATOM 1743 C C . PRO B 1 14 ? 17.188 10.766 -0.414 1 98.5 14 PRO B C 1
ATOM 1745 O O . PRO B 1 14 ? 17.734 11.766 0.066 1 98.5 14 PRO B O 1
ATOM 1748 N N . LEU B 1 15 ? 16.719 10.734 -1.669 1 98.38 15 LEU B N 1
ATOM 1749 C CA . LEU B 1 15 ? 16.891 11.859 -2.578 1 98.38 15 LEU B CA 1
ATOM 1750 C C . LEU B 1 15 ? 16.062 13.055 -2.123 1 98.38 15 LEU B C 1
ATOM 1752 O O . LEU B 1 15 ? 16.516 14.203 -2.205 1 98.38 15 LEU B O 1
ATOM 1756 N N . ALA B 1 16 ? 14.797 12.805 -1.653 1 98.75 16 ALA B N 1
ATOM 1757 C CA . ALA B 1 16 ? 13.93 13.883 -1.19 1 98.75 16 ALA B CA 1
ATOM 1758 C C . ALA B 1 16 ? 14.562 14.641 -0.031 1 98.75 16 ALA B C 1
ATOM 1760 O O . ALA B 1 16 ? 14.555 15.875 -0.008 1 98.75 16 ALA B O 1
ATOM 1761 N N . ILE B 1 17 ? 15.133 13.883 0.92 1 98.69 17 ILE B N 1
ATOM 1762 C CA . ILE B 1 17 ? 15.781 14.492 2.078 1 98.69 17 ILE B CA 1
ATOM 1763 C C . ILE B 1 17 ? 17 15.281 1.627 1 98.69 17 ILE B C 1
ATOM 1765 O O . ILE B 1 17 ? 17.203 16.422 2.053 1 98.69 17 ILE B O 1
ATOM 1769 N N . ALA B 1 18 ? 17.766 14.703 0.701 1 98.25 18 ALA B N 1
ATOM 1770 C CA . ALA B 1 18 ? 18.938 15.383 0.173 1 98.25 18 ALA B CA 1
ATOM 1771 C C . ALA B 1 18 ? 18.562 16.672 -0.547 1 98.25 18 ALA B C 1
ATOM 1773 O O . ALA B 1 18 ? 19.344 17.625 -0.597 1 98.25 18 ALA B O 1
ATOM 1774 N N . ARG B 1 19 ? 17.312 16.703 -1.061 1 98.12 19 ARG B N 1
ATOM 1775 C CA . ARG B 1 19 ? 16.859 17.844 -1.849 1 98.12 19 ARG B CA 1
ATOM 1776 C C . ARG B 1 19 ? 16.078 18.828 -0.983 1 98.12 19 ARG B C 1
ATOM 1778 O O . ARG B 1 19 ? 15.5 19.781 -1.496 1 98.12 19 ARG B O 1
ATOM 1785 N N . GLY B 1 20 ? 16 18.516 0.277 1 98.12 20 GLY B N 1
ATOM 1786 C CA . GLY B 1 20 ? 15.539 19.578 1.153 1 98.12 20 GLY B CA 1
ATOM 1787 C C . GLY B 1 20 ? 14.219 19.266 1.84 1 98.12 20 GLY B C 1
ATOM 1788 O O . GLY B 1 20 ? 13.609 20.141 2.461 1 98.12 20 GLY B O 1
ATOM 1789 N N . ALA B 1 21 ? 13.766 18.031 1.734 1 98.75 21 ALA B N 1
ATOM 1790 C CA . ALA B 1 21 ? 12.594 17.656 2.527 1 98.75 21 ALA B CA 1
ATOM 1791 C C . ALA B 1 21 ? 12.906 17.734 4.02 1 98.75 21 ALA B C 1
ATOM 1793 O O . ALA B 1 21 ? 13.93 17.219 4.477 1 98.75 21 ALA B O 1
ATOM 1794 N N . ASP B 1 22 ? 11.953 18.344 4.781 1 98.81 22 ASP B N 1
ATOM 1795 C CA . ASP B 1 22 ? 12.172 18.531 6.211 1 98.81 22 ASP B CA 1
ATOM 1796 C C . ASP B 1 22 ? 11.344 17.547 7.031 1 98.81 22 ASP B C 1
ATOM 1798 O O . ASP B 1 22 ? 11.594 17.359 8.227 1 98.81 22 ASP B O 1
ATOM 1802 N N . ARG B 1 23 ? 10.43 16.938 6.434 1 98.94 23 ARG B N 1
ATOM 1803 C CA . ARG B 1 23 ? 9.516 15.953 7.016 1 98.94 23 ARG B CA 1
ATOM 1804 C C . ARG B 1 23 ? 8.961 15.023 5.941 1 98.94 23 ARG B C 1
ATOM 1806 O O . ARG B 1 23 ? 8.812 15.422 4.785 1 98.94 23 ARG B O 1
ATOM 1813 N N . ILE B 1 24 ? 8.727 13.797 6.305 1 98.94 24 ILE B N 1
ATOM 1814 C CA . ILE B 1 24 ? 8.195 12.812 5.363 1 98.94 24 ILE B CA 1
ATOM 1815 C C . ILE B 1 24 ? 6.785 12.398 5.789 1 98.94 24 ILE B C 1
ATOM 1817 O O . ILE B 1 24 ? 6.57 11.992 6.934 1 98.94 24 ILE B O 1
ATOM 1821 N N . GLU B 1 25 ? 5.809 12.609 5.008 1 98.94 25 GLU B N 1
ATOM 1822 C CA . GLU B 1 25 ? 4.625 11.766 5.117 1 98.94 25 GLU B CA 1
ATOM 1823 C C . GLU B 1 25 ? 4.801 10.469 4.332 1 98.94 25 GLU B C 1
ATOM 1825 O O . GLU B 1 25 ? 4.961 10.492 3.109 1 98.94 25 GLU B O 1
ATOM 1830 N N . LEU B 1 26 ? 4.777 9.367 5.012 1 98.94 26 LEU B N 1
ATOM 1831 C CA . LEU B 1 26 ? 5.047 8.07 4.406 1 98.94 26 LEU B CA 1
ATOM 1832 C C . LEU B 1 26 ? 3.75 7.352 4.059 1 98.94 26 LEU B C 1
ATOM 1834 O O . LEU B 1 26 ? 2.912 7.121 4.934 1 98.94 26 LEU B O 1
ATOM 1838 N N . CYS B 1 27 ? 3.574 7.035 2.783 1 98.81 27 CYS B N 1
ATOM 1839 C CA . CYS B 1 27 ? 2.389 6.379 2.244 1 98.81 27 CYS B CA 1
ATOM 1840 C C . CYS B 1 27 ? 2.771 5.23 1.32 1 98.81 27 CYS B C 1
ATOM 1842 O O . CYS B 1 27 ? 3.941 5.082 0.957 1 98.81 27 CYS B O 1
ATOM 1844 N N . ASP B 1 28 ? 1.858 4.395 1.092 1 98.62 28 ASP B N 1
ATOM 1845 C CA . ASP B 1 28 ? 1.8 3.576 -0.115 1 98.62 28 ASP B CA 1
ATOM 1846 C C . ASP B 1 28 ? 0.619 3.979 -0.995 1 98.62 28 ASP B C 1
ATOM 1848 O O . ASP B 1 28 ? -0.295 4.668 -0.539 1 98.62 28 ASP B O 1
ATOM 1852 N N . ASN B 1 29 ? 0.564 3.631 -2.281 1 98.62 29 ASN B N 1
ATOM 1853 C CA . ASN B 1 29 ? -0.6 3.684 -3.16 1 98.62 29 ASN B CA 1
ATOM 1854 C C . ASN B 1 29 ? -1.115 5.109 -3.322 1 98.62 29 ASN B C 1
ATOM 1856 O O . ASN B 1 29 ? -2.293 5.379 -3.08 1 98.62 29 ASN B O 1
ATOM 1860 N N . LEU B 1 30 ? -0.277 6.07 -3.697 1 98.19 30 LEU B N 1
ATOM 1861 C CA . LEU B 1 30 ? -0.646 7.469 -3.873 1 98.19 30 LEU B CA 1
ATOM 1862 C C . LEU B 1 30 ? -1.671 7.625 -4.992 1 98.19 30 LEU B C 1
ATOM 1864 O O . LEU B 1 30 ? -2.342 8.656 -5.086 1 98.19 30 LEU B O 1
ATOM 1868 N N . ALA B 1 31 ? -1.828 6.547 -5.855 1 97.75 31 ALA B N 1
ATOM 1869 C CA . ALA B 1 31 ? -2.818 6.578 -6.93 1 97.75 31 ALA B CA 1
ATOM 1870 C C . ALA B 1 31 ? -4.227 6.77 -6.371 1 97.75 31 ALA B C 1
ATOM 1872 O O . ALA B 1 31 ? -5.109 7.289 -7.059 1 97.75 31 ALA B O 1
ATOM 1873 N N . VAL B 1 32 ? -4.422 6.355 -5.105 1 97.75 32 VAL B N 1
ATOM 1874 C CA . VAL B 1 32 ? -5.742 6.504 -4.504 1 97.75 32 VAL B CA 1
ATOM 1875 C C . VAL B 1 32 ? -5.668 7.469 -3.322 1 97.75 32 VAL B C 1
ATOM 1877 O O . VAL B 1 32 ? -6.508 7.43 -2.422 1 97.75 32 VAL B O 1
ATOM 1880 N N . GLY B 1 33 ? -4.598 8.195 -3.176 1 97.19 33 GLY B N 1
ATOM 1881 C CA . GLY B 1 33 ? -4.457 9.219 -2.148 1 97.19 33 GLY B CA 1
ATOM 1882 C C . GLY B 1 33 ? -3.586 8.773 -0.986 1 97.19 33 GLY B C 1
ATOM 1883 O O . GLY B 1 33 ? -3.41 9.516 -0.018 1 97.19 33 GLY B O 1
ATOM 1884 N N . GLY B 1 34 ? -3.082 7.516 -1.057 1 98.69 34 GLY B N 1
ATOM 1885 C CA . GLY B 1 34 ? -2.188 7.023 -0.021 1 98.69 34 GLY B CA 1
ATOM 1886 C C . GLY B 1 34 ? -2.842 6.008 0.897 1 98.69 34 GLY B C 1
ATOM 1887 O O . GLY B 1 34 ? -3.984 6.191 1.318 1 98.69 34 GLY B O 1
ATOM 1888 N N . THR B 1 35 ? -2.203 4.93 1.153 1 98.94 35 THR B N 1
ATOM 1889 C CA . THR B 1 35 ? -2.598 3.936 2.145 1 98.94 35 THR B CA 1
ATOM 1890 C C . THR B 1 35 ? -1.428 3.588 3.061 1 98.94 35 THR B C 1
ATOM 1892 O O . THR B 1 35 ? -0.302 4.039 2.834 1 98.94 35 THR B O 1
ATOM 1895 N N . THR B 1 36 ? -1.734 2.889 4.129 1 99 36 THR B N 1
ATOM 1896 C CA . THR B 1 36 ? -0.716 2.553 5.117 1 99 36 THR B CA 1
ATOM 1897 C C . THR B 1 36 ? 0.362 1.664 4.504 1 99 36 THR B C 1
ATOM 1899 O O . THR B 1 36 ? 0.055 0.64 3.891 1 99 36 THR B O 1
ATOM 1902 N N . PRO B 1 37 ? 1.651 2.08 4.57 1 98.94 37 PRO B N 1
ATOM 1903 C CA . PRO B 1 37 ? 2.729 1.259 4.012 1 98.94 37 PRO B CA 1
ATOM 1904 C C . PRO B 1 37 ? 2.984 -0.01 4.82 1 98.94 37 PRO B C 1
ATOM 1906 O O . PRO B 1 37 ? 2.422 -0.177 5.906 1 98.94 37 PRO B O 1
ATOM 1909 N N . SER B 1 38 ? 3.77 -0.879 4.297 1 98.94 38 SER B N 1
ATOM 1910 C CA . SER B 1 38 ? 4.141 -2.123 4.965 1 98.94 38 SER B CA 1
ATOM 1911 C C . SER B 1 38 ? 5.09 -1.861 6.129 1 98.94 38 SER B C 1
ATOM 1913 O O . SER B 1 38 ? 5.707 -0.796 6.207 1 98.94 38 SER B O 1
ATOM 1915 N N . THR B 1 39 ? 5.23 -2.854 6.977 1 98.94 39 THR B N 1
ATOM 1916 C CA . THR B 1 39 ? 6.133 -2.795 8.125 1 98.94 39 THR B CA 1
ATOM 1917 C C . THR B 1 39 ? 7.562 -2.516 7.668 1 98.94 39 THR B C 1
ATOM 1919 O O . THR B 1 39 ? 8.25 -1.665 8.242 1 98.94 39 THR B O 1
ATOM 1922 N N . GLY B 1 40 ? 8.016 -3.234 6.66 1 98.94 40 GLY B N 1
ATOM 1923 C CA . GLY B 1 40 ? 9.375 -3.062 6.18 1 98.94 40 GLY B CA 1
ATOM 1924 C C . GLY B 1 40 ? 9.656 -1.663 5.66 1 98.94 40 GLY B C 1
ATOM 1925 O O . GLY B 1 40 ? 10.727 -1.108 5.906 1 98.94 40 GLY B O 1
ATOM 1926 N N . VAL B 1 41 ? 8.727 -1.085 4.945 1 98.94 41 VAL B N 1
ATOM 1927 C CA . VAL B 1 41 ? 8.875 0.266 4.41 1 98.94 41 VAL B CA 1
ATOM 1928 C C . VAL B 1 41 ? 8.93 1.271 5.559 1 98.94 41 VAL B C 1
ATOM 1930 O O . VAL B 1 41 ? 9.781 2.162 5.566 1 98.94 41 VAL B O 1
ATOM 1933 N N . ILE B 1 42 ? 8.055 1.127 6.562 1 99 42 ILE B N 1
ATOM 1934 C CA . ILE B 1 42 ? 8.031 2.035 7.703 1 99 42 ILE B CA 1
ATOM 1935 C C . ILE B 1 42 ? 9.352 1.944 8.461 1 99 42 ILE B C 1
ATOM 1937 O O . ILE B 1 42 ? 9.992 2.963 8.727 1 99 42 ILE B O 1
ATOM 1941 N N . GLU B 1 43 ? 9.773 0.754 8.719 1 98.94 43 GLU B N 1
ATOM 1942 C CA . GLU B 1 43 ? 10.977 0.526 9.516 1 98.94 43 GLU B CA 1
ATOM 1943 C C . GLU B 1 43 ? 12.203 1.131 8.844 1 98.94 43 GLU B C 1
ATOM 1945 O O . GLU B 1 43 ? 12.984 1.835 9.484 1 98.94 43 GLU B O 1
ATOM 1950 N N . GLU B 1 44 ? 12.383 0.861 7.562 1 98.88 44 GLU B N 1
ATOM 1951 C CA . GLU B 1 44 ? 13.562 1.353 6.859 1 98.88 44 GLU B CA 1
ATOM 1952 C C . GLU B 1 44 ? 13.531 2.871 6.719 1 98.88 44 GLU B C 1
ATOM 1954 O O . GLU B 1 44 ? 14.562 3.531 6.816 1 98.88 44 GLU B O 1
ATOM 1959 N N . THR B 1 45 ? 12.312 3.395 6.461 1 98.94 45 THR B N 1
ATOM 1960 C CA . THR B 1 45 ? 12.172 4.84 6.359 1 98.94 45 THR B CA 1
ATOM 1961 C C . THR B 1 45 ? 12.547 5.52 7.676 1 98.94 45 THR B C 1
ATOM 1963 O O . THR B 1 45 ? 13.289 6.5 7.684 1 98.94 45 THR B O 1
ATOM 1966 N N . LEU B 1 46 ? 12.031 4.992 8.773 1 98.94 46 LEU B N 1
ATOM 1967 C CA . LEU B 1 46 ? 12.32 5.543 10.094 1 98.94 46 LEU B CA 1
ATOM 1968 C C . LEU B 1 46 ? 13.812 5.473 10.398 1 98.94 46 LEU B C 1
ATOM 1970 O O . LEU B 1 46 ? 14.375 6.414 10.953 1 98.94 46 LEU B O 1
ATOM 1974 N N . SER B 1 47 ? 14.398 4.344 10.031 1 98.81 47 SER B N 1
ATOM 1975 C CA . SER B 1 47 ? 15.828 4.172 10.266 1 98.81 47 SER B CA 1
ATOM 1976 C C . SER B 1 47 ? 16.641 5.23 9.531 1 98.81 47 SER B C 1
ATOM 1978 O O . SER B 1 47 ? 17.438 5.945 10.141 1 98.81 47 SER B O 1
ATOM 1980 N N . TYR B 1 48 ? 16.391 5.395 8.25 1 98.81 48 TYR B N 1
ATOM 1981 C CA . TYR B 1 48 ? 17.156 6.32 7.43 1 98.81 48 TYR B CA 1
ATOM 1982 C C . TYR B 1 48 ? 16.875 7.766 7.824 1 98.81 48 TYR B C 1
ATOM 1984 O O . TYR B 1 48 ? 17.797 8.547 8.055 1 98.81 48 TYR B O 1
ATOM 1992 N N . ALA B 1 49 ? 15.57 8.156 7.867 1 98.88 49 ALA B N 1
ATOM 1993 C CA . ALA B 1 49 ? 15.164 9.523 8.188 1 98.88 49 ALA B CA 1
ATOM 1994 C C . ALA B 1 49 ? 15.602 9.906 9.602 1 98.88 49 ALA B C 1
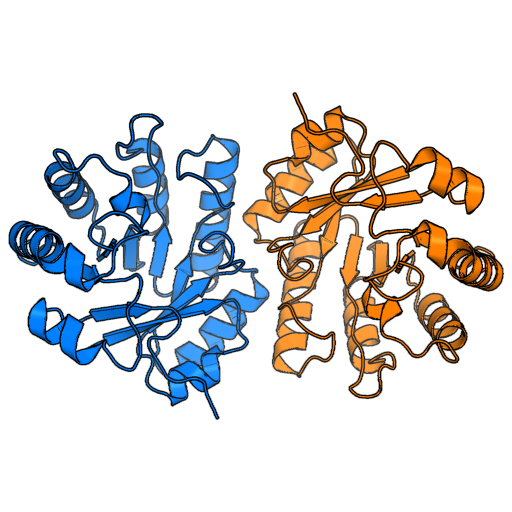ATOM 1996 O O . ALA B 1 49 ? 15.977 11.055 9.852 1 98.88 49 ALA B O 1
ATOM 1997 N N . GLY B 1 50 ? 15.5 8.93 10.5 1 98.5 50 GLY B N 1
ATOM 1998 C CA . GLY B 1 50 ? 15.922 9.164 11.867 1 98.5 50 GLY B CA 1
ATOM 1999 C C . GLY B 1 50 ? 17.391 9.562 11.984 1 98.5 50 GLY B C 1
ATOM 2000 O O . GLY B 1 50 ? 17.734 10.445 12.766 1 98.5 50 GLY B O 1
ATOM 2001 N N . GLU B 1 51 ? 18.203 8.906 11.195 1 98.12 51 GLU B N 1
ATOM 2002 C CA . GLU B 1 51 ? 19.625 9.227 11.172 1 98.12 51 GLU B CA 1
ATOM 2003 C C . GLU B 1 51 ? 19.875 10.672 10.766 1 98.12 51 GLU B C 1
ATOM 2005 O O . GLU B 1 51 ? 20.891 11.266 11.117 1 98.12 51 GLU B O 1
ATOM 2010 N N . LYS B 1 52 ? 18.938 11.266 10.039 1 98.38 52 LYS B N 1
ATOM 2011 C CA . LYS B 1 52 ? 19.062 12.617 9.516 1 98.38 52 LYS B CA 1
ATOM 2012 C C . LYS B 1 52 ? 18.203 13.594 10.312 1 98.38 52 LYS B C 1
ATOM 2014 O O . LYS B 1 52 ? 18.062 14.766 9.938 1 98.38 52 LYS B O 1
ATOM 2019 N N . ASP B 1 53 ? 17.562 13.102 11.352 1 98.44 53 ASP B N 1
ATOM 2020 C CA . ASP B 1 53 ? 16.688 13.883 12.211 1 98.44 53 ASP B CA 1
ATOM 2021 C C . ASP B 1 53 ? 15.5 14.438 11.422 1 98.44 53 ASP B C 1
ATOM 2023 O O . ASP B 1 53 ? 15.117 15.602 11.602 1 98.44 53 ASP B O 1
ATOM 2027 N N . ILE B 1 54 ? 15.047 13.672 10.438 1 98.88 54 ILE B N 1
ATOM 2028 C CA . ILE B 1 54 ? 13.867 14.023 9.648 1 98.88 54 ILE B CA 1
ATOM 2029 C C . ILE B 1 54 ? 12.656 13.258 10.18 1 98.88 54 ILE B C 1
ATOM 2031 O O . ILE B 1 54 ? 12.633 12.023 10.172 1 98.88 54 ILE B O 1
ATOM 2035 N N . PRO B 1 55 ? 11.609 13.945 10.68 1 98.94 55 PRO B N 1
ATOM 2036 C CA . PRO B 1 55 ? 10.43 13.258 11.211 1 98.94 55 PRO B CA 1
ATOM 2037 C C . PRO B 1 55 ? 9.633 12.531 10.125 1 98.94 55 PRO B C 1
ATOM 2039 O O . PRO B 1 55 ? 9.531 13.023 9 1 98.94 55 PRO B O 1
ATOM 2042 N N . VAL B 1 56 ? 9.094 11.406 10.5 1 99 56 VAL B N 1
ATOM 2043 C CA . VAL B 1 56 ? 8.266 10.602 9.609 1 99 56 VAL B CA 1
ATOM 2044 C C . VAL B 1 56 ? 6.844 10.531 10.148 1 99 56 VAL B C 1
ATOM 2046 O O . VAL B 1 56 ? 6.629 10.164 11.305 1 99 56 VAL B O 1
ATOM 2049 N N . MET B 1 57 ? 5.883 10.977 9.352 1 98.94 57 MET B N 1
ATOM 2050 C CA . MET B 1 57 ? 4.449 10.867 9.602 1 98.94 57 MET B CA 1
ATOM 2051 C C . MET B 1 57 ? 3.842 9.734 8.781 1 98.94 57 MET B C 1
ATOM 2053 O O . MET B 1 57 ? 3.738 9.836 7.559 1 98.94 57 MET B O 1
ATOM 2057 N N . THR B 1 58 ? 3.428 8.656 9.414 1 99 58 THR B N 1
ATOM 2058 C CA . THR B 1 58 ? 2.92 7.496 8.695 1 99 58 THR B CA 1
ATOM 2059 C C . THR B 1 58 ? 1.408 7.594 8.508 1 99 58 THR B C 1
ATOM 2061 O O . THR B 1 58 ? 0.67 7.797 9.477 1 99 58 THR B O 1
ATOM 2064 N N . ILE B 1 59 ? 0.968 7.48 7.359 1 99 59 ILE B N 1
ATOM 2065 C CA . ILE B 1 59 ? -0.469 7.523 7.109 1 99 59 ILE B CA 1
ATOM 2066 C C . ILE B 1 59 ? -1.117 6.23 7.602 1 99 59 ILE B C 1
ATOM 2068 O O . ILE B 1 59 ? -0.538 5.148 7.473 1 99 59 ILE B O 1
ATOM 2072 N N . ILE B 1 60 ? -2.248 6.348 8.227 1 99 60 ILE B N 1
ATOM 2073 C CA . ILE B 1 60 ? -3.1 5.242 8.648 1 99 60 ILE B CA 1
ATOM 2074 C C . ILE B 1 60 ? -4.402 5.262 7.859 1 99 60 ILE B C 1
ATOM 2076 O O . ILE B 1 60 ? -5.312 6.043 8.164 1 99 60 ILE B O 1
ATOM 2080 N N . ARG B 1 61 ? -4.492 4.488 6.828 1 98.94 61 ARG B N 1
ATOM 2081 C CA . ARG B 1 61 ? -5.594 4.469 5.871 1 98.94 61 ARG B CA 1
ATOM 2082 C C . ARG B 1 61 ? -5.68 3.121 5.16 1 98.94 61 ARG B C 1
ATOM 2084 O O . ARG B 1 61 ? -4.766 2.742 4.426 1 98.94 61 ARG B O 1
ATOM 2091 N N . PRO B 1 62 ? -6.754 2.41 5.332 1 98.88 62 PRO B N 1
ATOM 2092 C CA . PRO B 1 62 ? -6.805 1.002 4.934 1 98.88 62 PRO B CA 1
ATOM 2093 C C . PRO B 1 62 ? -7.148 0.818 3.455 1 98.88 62 PRO B C 1
ATOM 2095 O O . PRO B 1 62 ? -7.031 -0.289 2.924 1 98.88 62 PRO B O 1
ATOM 2098 N N . ARG B 1 63 ? -7.633 1.887 2.822 1 98.69 63 ARG B N 1
ATOM 2099 C CA . ARG B 1 63 ? -8.07 1.802 1.432 1 98.69 63 ARG B CA 1
ATOM 2100 C C . ARG B 1 63 ? -8.281 3.191 0.839 1 98.69 63 ARG B C 1
ATOM 2102 O O . ARG B 1 63 ? -8.32 4.184 1.569 1 98.69 63 ARG B O 1
ATOM 2109 N N . GLY B 1 64 ? -8.336 3.256 -0.515 1 98.19 64 GLY B N 1
ATOM 2110 C CA . GLY B 1 64 ? -8.75 4.484 -1.173 1 98.19 64 GLY B CA 1
ATOM 2111 C C . GLY B 1 64 ? -10.242 4.754 -1.056 1 98.19 64 GLY B C 1
ATOM 2112 O O . GLY B 1 64 ? -10.93 4.121 -0.253 1 98.19 64 GLY B O 1
ATOM 2113 N N . GLY B 1 65 ? -10.703 5.727 -1.832 1 97.19 65 GLY B N 1
ATOM 2114 C CA . GLY B 1 65 ? -12.109 6.07 -1.821 1 97.19 65 GLY B CA 1
ATOM 2115 C C . GLY B 1 65 ? -12.461 7.141 -0.802 1 97.19 65 GLY B C 1
ATOM 2116 O O . GLY B 1 65 ? -11.703 8.102 -0.624 1 97.19 65 GLY B O 1
ATOM 2117 N N . ASP B 1 66 ? -13.609 6.98 -0.18 1 97.62 66 ASP B N 1
ATOM 2118 C CA . ASP B 1 66 ? -14.086 7.984 0.766 1 97.62 66 ASP B CA 1
ATOM 2119 C C . ASP B 1 66 ? -13.461 7.777 2.145 1 97.62 66 ASP B C 1
ATOM 2121 O O . ASP B 1 66 ? -12.516 7.008 2.293 1 97.62 66 ASP B O 1
ATOM 2125 N N . PHE B 1 67 ? -13.898 8.484 3.109 1 98.75 67 PHE B N 1
ATOM 2126 C CA . PHE B 1 67 ? -13.297 8.492 4.441 1 98.75 67 PHE B CA 1
ATOM 2127 C C . PHE B 1 67 ? -14.289 7.977 5.48 1 98.75 67 PHE B C 1
ATOM 2129 O O . PHE B 1 67 ? -14.203 8.336 6.656 1 98.75 67 PHE B O 1
ATOM 2136 N N . VAL B 1 68 ? -15.344 7.219 4.969 1 98.88 68 VAL B N 1
ATOM 2137 C CA . VAL B 1 68 ? -16.312 6.555 5.824 1 98.88 68 VAL B CA 1
ATOM 2138 C C . VAL B 1 68 ? -15.953 5.082 5.984 1 98.88 68 VAL B C 1
ATOM 2140 O O . VAL B 1 68 ? -15.938 4.328 5.008 1 98.88 68 VAL B O 1
ATOM 2143 N N . TYR B 1 69 ? -15.664 4.703 7.195 1 98.81 69 TYR B N 1
ATOM 2144 C CA . TYR B 1 69 ? -15.117 3.371 7.426 1 98.81 69 TYR B CA 1
ATOM 2145 C C . TYR B 1 69 ? -16.078 2.521 8.25 1 98.81 69 TYR B C 1
ATOM 2147 O O . TYR B 1 69 ? -16.781 3.035 9.117 1 98.81 69 TYR B O 1
ATOM 2155 N N . ASN B 1 70 ? -16.109 1.268 7.961 1 98.44 70 ASN B N 1
ATOM 2156 C CA . ASN B 1 70 ? -16.859 0.331 8.797 1 98.44 70 ASN B CA 1
ATOM 2157 C C . ASN B 1 70 ? -16 -0.194 9.945 1 98.44 70 ASN B C 1
ATOM 2159 O O . ASN B 1 70 ? -14.836 0.175 10.086 1 98.44 70 ASN B O 1
ATOM 2163 N N . ASP B 1 71 ? -16.547 -1.062 10.781 1 98.44 71 ASP B N 1
ATOM 2164 C CA . ASP B 1 71 ? -15.898 -1.517 12.008 1 98.44 71 ASP B CA 1
ATOM 2165 C C . ASP B 1 71 ? -14.617 -2.291 11.695 1 98.44 71 ASP B C 1
ATOM 2167 O O . ASP B 1 71 ? -13.625 -2.166 12.414 1 98.44 71 ASP B O 1
ATOM 2171 N N . ILE B 1 72 ? -14.641 -3.078 10.695 1 98.75 72 ILE B N 1
ATOM 2172 C CA . ILE B 1 72 ? -13.484 -3.887 10.328 1 98.75 72 ILE B CA 1
ATOM 2173 C C . ILE B 1 72 ? -12.344 -2.979 9.859 1 98.75 72 ILE B C 1
ATOM 2175 O O . ILE B 1 72 ? -11.188 -3.178 10.242 1 98.75 72 ILE B O 1
ATOM 2179 N N . GLU B 1 73 ? -12.703 -1.994 9.047 1 98.88 73 GLU B N 1
ATOM 2180 C CA . GLU B 1 73 ? -11.703 -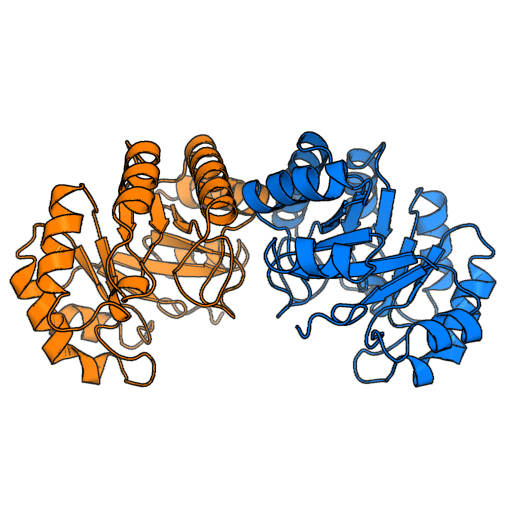1.043 8.562 1 98.88 73 GLU B CA 1
ATOM 2181 C C . GLU B 1 73 ? -11.109 -0.236 9.711 1 98.88 73 GLU B C 1
ATOM 2183 O O . GLU B 1 73 ? -9.906 0.029 9.727 1 98.88 73 GLU B O 1
ATOM 2188 N N . LEU B 1 74 ? -11.922 0.121 10.68 1 98.94 74 LEU B N 1
ATOM 2189 C CA . LEU B 1 74 ? -11.422 0.845 11.844 1 98.94 74 LEU B CA 1
ATOM 2190 C C . LEU B 1 74 ? -10.492 -0.033 12.672 1 98.94 74 LEU B C 1
ATOM 2192 O O . LEU B 1 74 ? -9.5 0.451 13.219 1 98.94 74 LEU B O 1
ATOM 2196 N N . LYS B 1 75 ? -10.797 -1.295 12.789 1 98.88 75 LYS B N 1
ATOM 2197 C CA . LYS B 1 75 ? -9.906 -2.236 13.453 1 98.88 75 LYS B CA 1
ATOM 2198 C C . LYS B 1 75 ? -8.562 -2.32 12.734 1 98.88 75 LYS B C 1
ATOM 2200 O O . LYS B 1 75 ? -7.508 -2.336 13.375 1 98.88 75 LYS B O 1
ATOM 2205 N N . ILE B 1 76 ? -8.602 -2.348 11.422 1 98.94 76 ILE B N 1
ATOM 2206 C CA . ILE B 1 76 ? -7.391 -2.363 10.602 1 98.94 76 ILE B CA 1
ATOM 2207 C C . ILE B 1 76 ? -6.562 -1.112 10.883 1 98.94 76 ILE B C 1
ATOM 2209 O O . ILE B 1 76 ? -5.352 -1.201 11.117 1 98.94 76 ILE B O 1
ATOM 2213 N N . MET B 1 77 ? -7.215 -0.009 10.93 1 99 77 MET B N 1
ATOM 2214 C CA . MET B 1 77 ? -6.543 1.26 11.188 1 99 77 MET B CA 1
ATOM 2215 C C . MET B 1 77 ? -5.906 1.265 12.578 1 99 77 MET B C 1
ATOM 2217 O O . MET B 1 77 ? -4.777 1.726 12.742 1 99 77 MET B O 1
ATOM 2221 N N . HIS B 1 78 ? -6.664 0.756 13.477 1 98.94 78 HIS B N 1
ATOM 2222 C CA . HIS B 1 78 ? -6.16 0.687 14.852 1 98.94 78 HIS B CA 1
ATOM 2223 C C . HIS B 1 78 ? -4.906 -0.176 14.93 1 98.94 78 HIS B C 1
ATOM 2225 O O . HIS B 1 78 ? -3.908 0.229 15.531 1 98.94 78 HIS B O 1
ATOM 2231 N N . THR B 1 79 ? -4.906 -1.328 14.336 1 98.94 79 THR B N 1
ATOM 2232 C CA . THR B 1 79 ? -3.768 -2.242 14.312 1 98.94 79 THR B CA 1
ATOM 2233 C C . THR B 1 79 ? -2.566 -1.592 13.633 1 98.94 79 THR B C 1
ATOM 2235 O O . THR B 1 79 ? -1.444 -1.669 14.141 1 98.94 79 THR B O 1
ATOM 2238 N N . ASP B 1 80 ? -2.822 -0.954 12.531 1 98.94 80 ASP B N 1
ATOM 2239 C CA . ASP B 1 80 ? -1.75 -0.306 11.781 1 98.94 80 ASP B CA 1
ATOM 2240 C C . ASP B 1 80 ? -1.131 0.836 12.586 1 98.94 80 ASP B C 1
ATOM 2242 O O . ASP B 1 80 ? 0.083 1.045 12.547 1 98.94 80 ASP B O 1
ATOM 2246 N N . LEU B 1 81 ? -1.996 1.563 13.273 1 98.94 81 LEU B N 1
ATOM 2247 C CA . LEU B 1 81 ? -1.507 2.652 14.117 1 98.94 81 LEU B CA 1
ATOM 2248 C C . LEU B 1 81 ? -0.614 2.121 15.234 1 98.94 81 LEU B C 1
ATOM 2250 O O . LEU B 1 81 ? 0.462 2.666 15.484 1 98.94 81 LEU B O 1
ATOM 2254 N N . ILE B 1 82 ? -1.022 1.067 15.852 1 98.94 82 ILE B N 1
ATOM 2255 C CA . ILE B 1 82 ? -0.238 0.447 16.906 1 98.94 82 ILE B CA 1
ATOM 2256 C C . ILE B 1 82 ? 1.109 -0.01 16.359 1 98.94 82 ILE B C 1
ATOM 2258 O O . ILE B 1 82 ? 2.15 0.204 16.984 1 98.94 82 ILE B O 1
ATOM 2262 N N . GLU B 1 83 ? 1.079 -0.637 15.18 1 98.88 83 GLU B N 1
ATOM 2263 C CA . GLU B 1 83 ? 2.309 -1.106 14.555 1 98.88 83 GLU B CA 1
ATOM 2264 C C . GLU B 1 83 ? 3.256 0.054 14.258 1 98.88 83 GLU B C 1
ATOM 2266 O O . GLU B 1 83 ? 4.449 -0.023 14.539 1 98.88 83 GLU B O 1
ATOM 2271 N N . ALA B 1 84 ? 2.729 1.126 13.656 1 98.94 84 ALA B N 1
ATOM 2272 C CA . ALA B 1 84 ? 3.545 2.295 13.344 1 98.94 84 ALA B CA 1
ATOM 2273 C C . ALA B 1 84 ? 4.16 2.887 14.609 1 98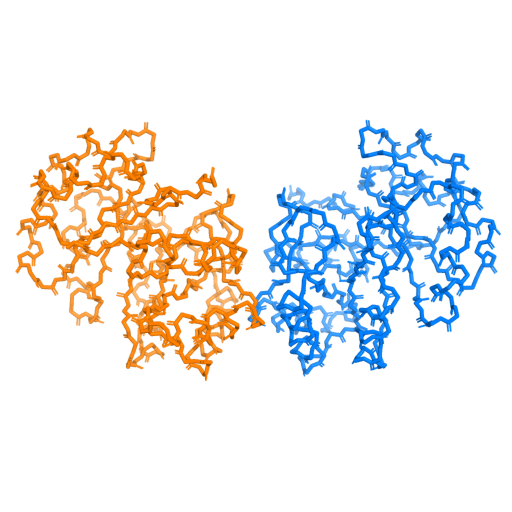.94 84 ALA B C 1
ATOM 2275 O O . ALA B 1 84 ? 5.328 3.273 14.617 1 98.94 84 ALA B O 1
ATOM 2276 N N . LYS B 1 85 ? 3.328 2.965 15.641 1 98.88 85 LYS B N 1
ATOM 2277 C CA . LYS B 1 85 ? 3.789 3.49 16.922 1 98.88 85 LYS B CA 1
ATOM 2278 C C . LYS B 1 85 ? 4.902 2.625 17.5 1 98.88 85 LYS B C 1
ATOM 2280 O O . LYS B 1 85 ? 5.922 3.145 17.969 1 98.88 85 LYS B O 1
ATOM 2285 N N . LYS B 1 86 ? 4.734 1.338 17.422 1 98.69 86 LYS B N 1
ATOM 2286 C CA . LYS B 1 86 ? 5.738 0.389 17.906 1 98.69 86 LYS B CA 1
ATOM 2287 C C . LYS B 1 86 ? 7.059 0.559 17.156 1 98.69 86 LYS B C 1
ATOM 2289 O O . LYS B 1 86 ? 8.133 0.422 17.734 1 98.69 86 LYS B O 1
ATOM 2294 N N . LEU B 1 87 ? 6.984 0.854 15.898 1 98.81 87 LEU B N 1
ATOM 2295 C CA . LEU B 1 87 ? 8.172 0.991 15.055 1 98.81 87 LEU B CA 1
ATOM 2296 C C . LEU B 1 87 ? 8.867 2.326 15.312 1 98.81 87 LEU B C 1
ATOM 2298 O O . LEU B 1 87 ? 10.023 2.514 14.922 1 98.81 87 LEU B O 1
ATOM 2302 N N . GLY B 1 88 ? 8.117 3.299 15.867 1 98.81 88 GLY B N 1
ATOM 2303 C CA . GLY B 1 88 ? 8.758 4.531 16.297 1 98.81 88 GLY B CA 1
ATOM 2304 C C . GLY B 1 88 ? 8.461 5.711 15.391 1 98.81 88 GLY B C 1
ATOM 2305 O O . GLY B 1 88 ? 9.266 6.641 15.289 1 98.81 88 GLY B O 1
ATOM 2306 N N . THR B 1 89 ? 7.383 5.676 14.703 1 98.94 89 THR B N 1
ATOM 2307 C CA . THR B 1 89 ? 7.02 6.824 13.883 1 98.94 89 THR B CA 1
ATOM 2308 C C . THR B 1 89 ? 6.898 8.086 14.742 1 98.94 89 THR B C 1
ATOM 2310 O O . THR B 1 89 ? 6.566 8.008 15.922 1 98.94 89 THR B O 1
ATOM 2313 N N . ASP B 1 90 ? 7.156 9.227 14.148 1 98.94 90 ASP B N 1
ATOM 2314 C CA . ASP B 1 90 ? 7.09 10.5 14.867 1 98.94 90 ASP B CA 1
ATOM 2315 C C . ASP B 1 90 ? 5.656 11.016 14.938 1 98.94 90 ASP B C 1
ATOM 2317 O O . ASP B 1 90 ? 5.293 11.734 15.867 1 98.94 90 ASP B O 1
ATOM 2321 N N . GLY B 1 91 ? 4.887 10.656 13.984 1 98.94 91 GLY B N 1
ATOM 2322 C CA . GLY B 1 91 ? 3.492 11.047 13.898 1 98.94 91 GLY B CA 1
ATOM 2323 C C . GLY B 1 91 ? 2.68 10.172 12.969 1 98.94 91 GLY B C 1
ATOM 2324 O O . GLY B 1 91 ? 3.225 9.281 12.312 1 98.94 91 GLY B O 1
ATOM 2325 N N . VAL B 1 92 ? 1.408 10.414 12.984 1 99 92 VAL B N 1
ATOM 2326 C CA . VAL B 1 92 ? 0.485 9.648 12.148 1 99 92 VAL B CA 1
ATOM 2327 C C . VAL B 1 92 ? -0.476 10.602 11.438 1 99 92 VAL B C 1
ATOM 2329 O O . VAL B 1 92 ? -0.695 11.727 11.898 1 99 92 VAL B O 1
ATOM 2332 N N . VAL B 1 93 ? -0.953 10.18 10.297 1 99 93 VAL B N 1
ATOM 2333 C CA . VAL B 1 93 ? -1.862 10.93 9.438 1 99 93 VAL B CA 1
ATOM 2334 C C . VAL B 1 93 ? -3.131 10.117 9.188 1 99 93 VAL B C 1
ATOM 2336 O O . VAL B 1 93 ? -3.064 8.984 8.695 1 99 93 VAL B O 1
ATOM 2339 N N . PHE B 1 94 ? -4.273 10.578 9.594 1 98.94 94 PHE B N 1
ATOM 2340 C CA . PHE B 1 94 ? -5.516 9.859 9.328 1 98.94 94 PHE B CA 1
ATOM 2341 C C . PHE B 1 94 ? -6.703 10.82 9.312 1 98.94 94 PHE B C 1
ATOM 2343 O O . PHE B 1 94 ? -6.57 11.984 9.688 1 98.94 94 PHE B O 1
ATOM 2350 N N . GLY B 1 95 ? -7.805 10.461 8.828 1 98.88 95 GLY B N 1
ATOM 2351 C CA . GLY B 1 95 ? -9.094 11.133 8.805 1 98.88 95 GLY B CA 1
ATOM 2352 C C . GLY B 1 95 ? -10.266 10.172 8.672 1 98.88 95 GLY B C 1
ATOM 2353 O O . GLY B 1 95 ? -10.211 9.227 7.879 1 98.88 95 GLY B O 1
ATOM 2354 N N . CYS B 1 96 ? -11.266 10.383 9.469 1 98.94 96 CYS B N 1
ATOM 2355 C CA . CYS B 1 96 ? -12.484 9.586 9.461 1 98.94 96 CYS B CA 1
ATOM 2356 C C . CYS B 1 96 ? -13.719 10.477 9.445 1 98.94 96 CYS B C 1
ATOM 2358 O O . CYS B 1 96 ? -13.844 11.383 10.273 1 98.94 96 CYS B O 1
ATOM 2360 N N . LEU B 1 97 ? -14.602 10.227 8.547 1 98.94 97 LEU B N 1
ATOM 2361 C CA . LEU B 1 97 ? -15.828 11.008 8.438 1 98.94 97 LEU B CA 1
ATOM 2362 C C . LEU B 1 97 ? -17.047 10.102 8.547 1 98.94 97 LEU B C 1
ATOM 2364 O O . LEU B 1 97 ? -16.953 8.883 8.383 1 98.94 97 LEU B O 1
ATOM 2368 N N . THR B 1 98 ? -18.203 10.672 8.883 1 98.81 98 THR B N 1
ATOM 2369 C CA . THR B 1 98 ? -19.5 10.008 8.781 1 98.81 98 THR B CA 1
ATOM 2370 C C . THR B 1 98 ? -20.062 10.141 7.367 1 98.81 98 THR B C 1
ATOM 2372 O O . THR B 1 98 ? -19.562 10.938 6.566 1 98.81 98 THR B O 1
ATOM 2375 N N . PRO B 1 99 ? -21.109 9.359 7.023 1 98.25 99 PRO B N 1
ATOM 2376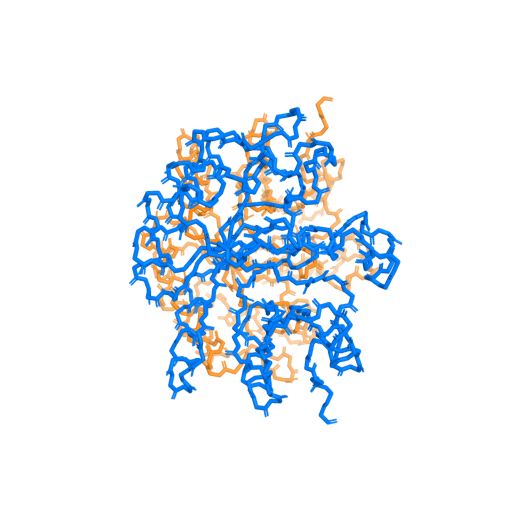 C CA . PRO B 1 99 ? -21.703 9.477 5.691 1 98.25 99 PRO B CA 1
ATOM 2377 C C . PRO B 1 99 ? -22.234 10.883 5.398 1 98.25 99 PRO B C 1
ATOM 2379 O O . PRO B 1 99 ? -22.359 11.258 4.234 1 98.25 99 PRO B O 1
ATOM 2382 N N . SER B 1 100 ? -22.484 11.711 6.406 1 98 100 SER B N 1
ATOM 2383 C CA . SER B 1 100 ? -22.984 13.07 6.227 1 98 100 SER B CA 1
ATOM 2384 C C . SER B 1 100 ? -21.859 14.055 5.973 1 98 100 SER B C 1
ATOM 2386 O O . SER B 1 100 ? -22.094 15.242 5.746 1 98 100 SER B O 1
ATOM 2388 N N . GLY B 1 101 ? -20.578 13.57 6.086 1 98.25 101 GLY B N 1
ATOM 2389 C CA . GLY B 1 101 ? -19.422 14.43 5.852 1 98.25 101 GLY B CA 1
ATOM 2390 C C . GLY B 1 101 ? -18.859 15.039 7.125 1 98.25 101 GLY B C 1
ATOM 2391 O O . GLY B 1 101 ? -17.922 15.836 7.074 1 98.25 101 GLY B O 1
ATOM 2392 N N . TRP B 1 102 ? -19.453 14.695 8.25 1 98.69 102 TRP B N 1
ATOM 2393 C CA . TRP B 1 102 ? -18.938 15.172 9.531 1 98.69 102 TRP B CA 1
ATOM 2394 C C . TRP B 1 102 ? -17.859 14.234 10.07 1 98.69 102 TRP B C 1
ATOM 2396 O O . TRP B 1 102 ? -17.703 13.117 9.57 1 98.69 102 TRP B O 1
ATOM 2406 N N . LEU B 1 103 ? -17.172 14.727 11.055 1 98.94 103 LEU B N 1
ATOM 2407 C CA . LEU B 1 103 ? -16.156 13.922 11.742 1 98.94 103 LEU B CA 1
ATOM 2408 C C . LEU B 1 103 ? -16.781 12.68 12.367 1 98.94 103 LEU B C 1
ATOM 2410 O O . LEU B 1 103 ? -17.781 12.766 13.062 1 98.94 103 LEU B O 1
ATOM 2414 N N . ASP B 1 104 ? -16.266 11.5 12.039 1 98.94 104 ASP B N 1
ATOM 2415 C CA . ASP B 1 104 ? -16.594 10.328 12.844 1 98.94 104 ASP B CA 1
ATOM 2416 C C . ASP B 1 104 ? -15.922 10.391 14.211 1 98.94 104 ASP B C 1
ATOM 2418 O O . ASP B 1 104 ? -14.859 9.797 14.422 1 98.94 104 ASP B O 1
ATOM 2422 N N . GLU B 1 105 ? -16.562 11.086 15.062 1 98.94 105 GLU B N 1
ATOM 2423 C CA . GLU B 1 105 ? -15.969 11.445 16.344 1 98.94 105 GLU B CA 1
ATOM 2424 C C . GLU B 1 105 ? -15.555 10.203 17.125 1 98.94 105 GLU B C 1
ATOM 2426 O O . GLU B 1 105 ? -14.469 10.172 17.719 1 98.94 105 GLU B O 1
ATOM 2431 N N . GLU B 1 106 ? -16.359 9.188 17.156 1 98.81 106 GLU B N 1
ATOM 2432 C CA . GLU B 1 106 ? -16.031 7.969 17.891 1 98.81 106 GLU B CA 1
ATOM 2433 C C . GLU B 1 106 ? -14.773 7.305 17.344 1 98.81 106 GLU B C 1
ATOM 2435 O O . GLU B 1 106 ? -13.883 6.934 18.109 1 98.81 106 GLU B O 1
ATOM 2440 N N . ALA B 1 107 ? -14.719 7.152 16.062 1 98.88 107 ALA B N 1
ATOM 2441 C CA . ALA B 1 107 ? -13.547 6.57 15.414 1 98.88 107 ALA B CA 1
ATOM 2442 C C . ALA B 1 107 ? -12.297 7.406 15.688 1 98.88 107 ALA B C 1
ATOM 2444 O O . ALA B 1 107 ? -11.234 6.863 16 1 98.88 107 ALA B O 1
ATOM 2445 N N . LEU B 1 108 ? -12.477 8.711 15.57 1 98.94 108 LEU B N 1
ATOM 2446 C CA . LEU B 1 108 ? -11.352 9.617 15.766 1 98.94 108 LEU B CA 1
ATOM 2447 C C . LEU B 1 108 ? -10.867 9.578 17.203 1 98.94 108 LEU B C 1
ATOM 2449 O O . LEU B 1 108 ? -9.664 9.594 17.469 1 98.94 108 LEU B O 1
ATOM 2453 N N . GLU B 1 109 ? -11.781 9.562 18.094 1 98.88 109 GLU B N 1
ATOM 2454 C CA . GLU B 1 109 ? -11.391 9.5 19.5 1 98.88 109 GLU B CA 1
ATOM 2455 C C . GLU B 1 109 ? -10.562 8.242 19.781 1 98.88 109 GLU B C 1
ATOM 2457 O O . GLU B 1 109 ? -9.555 8.305 20.5 1 98.88 109 GLU B O 1
ATOM 2462 N N . LEU B 1 110 ? -10.984 7.18 19.234 1 98.69 110 LEU B N 1
ATOM 2463 C CA . LEU B 1 110 ? -10.266 5.922 19.406 1 98.69 110 LEU B CA 1
ATOM 2464 C C . LEU B 1 110 ? -8.852 6.023 18.844 1 98.69 110 LEU B C 1
ATOM 2466 O O . LEU B 1 110 ? -7.883 5.652 19.5 1 98.69 110 LEU B O 1
ATOM 2470 N N . LEU B 1 111 ? -8.688 6.508 17.641 1 98.94 111 LEU B N 1
ATOM 2471 C CA . LEU B 1 111 ? -7.395 6.59 16.984 1 98.94 111 LEU B CA 1
ATOM 2472 C C . LEU B 1 111 ? -6.496 7.613 17.672 1 98.94 111 LEU B C 1
ATOM 2474 O O . LEU B 1 111 ? -5.293 7.391 17.812 1 98.94 111 LEU B O 1
ATOM 2478 N N . ILE B 1 112 ? -7.086 8.719 18.125 1 98.94 112 ILE B N 1
ATOM 2479 C CA . ILE B 1 112 ? -6.328 9.773 18.797 1 98.94 112 ILE B CA 1
ATOM 2480 C C . ILE B 1 112 ? -5.781 9.258 20.125 1 98.94 112 ILE B C 1
ATOM 2482 O O . ILE B 1 112 ? -4.621 9.492 20.453 1 98.94 112 ILE B O 1
ATOM 2486 N N . GLU B 1 113 ? -6.633 8.539 20.797 1 98.81 113 GLU B N 1
ATOM 2487 C CA . GLU B 1 113 ? -6.18 7.949 22.047 1 98.81 113 GLU B CA 1
ATOM 2488 C C . GLU B 1 113 ? -5.023 6.98 21.812 1 98.81 113 GLU B C 1
ATOM 2490 O O . GLU B 1 113 ? -4.035 7 22.562 1 98.81 113 GLU B O 1
ATOM 2495 N N . THR B 1 114 ? -5.148 6.184 20.828 1 98.81 114 THR B N 1
ATOM 2496 C CA . THR B 1 114 ? -4.102 5.227 20.484 1 98.81 114 THR B CA 1
ATOM 2497 C C . THR B 1 114 ? -2.822 5.949 20.078 1 98.81 114 THR B C 1
ATOM 2499 O O . THR B 1 114 ? -1.72 5.453 20.312 1 98.81 114 THR B O 1
ATOM 2502 N N . ALA B 1 115 ? -2.91 7.152 19.531 1 98.88 115 ALA B N 1
ATOM 2503 C CA . ALA B 1 115 ? -1.786 7.906 18.984 1 98.88 115 ALA B CA 1
ATOM 2504 C C . ALA B 1 115 ? -1.124 8.766 20.062 1 98.88 115 ALA B C 1
ATOM 2506 O O . ALA B 1 115 ? -0.311 9.641 19.75 1 98.88 115 ALA B O 1
ATOM 2507 N N . GLU B 1 116 ? -1.529 8.57 21.312 1 98.5 116 GLU B N 1
ATOM 2508 C CA . GLU B 1 116 ? -0.93 9.352 22.391 1 98.5 116 GLU B CA 1
ATOM 2509 C C . GLU B 1 116 ? 0.593 9.344 22.297 1 98.5 116 GLU B C 1
ATOM 2511 O O . GLU B 1 116 ? 1.203 8.289 22.109 1 98.5 116 GLU B O 1
ATOM 2516 N N . GLY B 1 117 ? 1.175 10.477 22.359 1 98.44 117 GLY B N 1
ATOM 2517 C CA . GLY B 1 117 ? 2.623 10.617 22.297 1 98.44 117 GLY B CA 1
ATOM 2518 C C . GLY B 1 117 ? 3.141 10.914 20.906 1 98.44 117 GLY B C 1
ATOM 2519 O O . GLY B 1 117 ? 4.316 11.242 20.734 1 98.44 117 GLY B O 1
ATOM 2520 N N . LEU B 1 118 ? 2.33 10.836 19.906 1 98.88 118 LEU B N 1
ATOM 2521 C CA . LEU B 1 118 ? 2.684 11.094 18.516 1 98.88 118 LEU B CA 1
ATOM 2522 C C . LEU B 1 118 ? 2.08 12.414 18.031 1 98.88 118 LEU B C 1
ATOM 2524 O O . LEU B 1 118 ? 1.065 12.867 18.578 1 98.88 118 LEU B O 1
ATOM 2528 N N . GLN B 1 119 ? 2.689 13.023 17.031 1 98.88 119 GLN B N 1
ATOM 2529 C CA . GLN B 1 119 ? 2.018 14.102 16.312 1 98.88 119 GLN B CA 1
ATOM 2530 C C . GLN B 1 119 ? 0.875 13.562 15.453 1 98.88 119 GLN B C 1
ATOM 2532 O O . GLN B 1 119 ? 0.971 12.461 14.898 1 98.88 119 GLN B O 1
ATOM 2537 N N . ILE B 1 120 ? -0.191 14.328 15.367 1 98.94 120 ILE B N 1
ATOM 2538 C CA . ILE B 1 120 ? -1.353 13.867 14.617 1 98.94 120 ILE B CA 1
ATOM 2539 C C . ILE B 1 120 ? -1.699 14.875 13.531 1 98.94 120 ILE B C 1
ATOM 2541 O O . ILE B 1 120 ? -1.832 16.078 13.805 1 98.94 120 ILE B O 1
ATOM 2545 N N . THR B 1 121 ? -1.787 14.445 12.32 1 98.94 121 THR B N 1
ATOM 2546 C CA . THR B 1 121 ? -2.305 15.234 11.203 1 98.94 121 THR B CA 1
ATOM 2547 C C . THR B 1 121 ? -3.648 14.68 10.727 1 98.94 121 THR B C 1
ATOM 2549 O O . THR B 1 121 ? -3.77 13.484 10.445 1 98.94 121 THR B O 1
ATOM 2552 N N . PHE B 1 122 ? -4.68 15.508 10.805 1 98.94 122 PHE B N 1
ATOM 2553 C CA . PHE B 1 122 ? -5.922 15.203 10.109 1 98.94 122 PHE B CA 1
ATOM 2554 C C . PHE B 1 122 ? -5.805 15.516 8.617 1 98.94 122 PHE B C 1
ATOM 2556 O O . PHE B 1 122 ? -5.594 16.672 8.242 1 98.94 122 PHE B O 1
ATOM 2563 N N . HIS B 1 123 ? -5.945 14.445 7.758 1 98.75 123 HIS B N 1
ATOM 2564 C CA . HIS B 1 123 ? -5.547 14.625 6.367 1 98.75 123 HIS B CA 1
ATOM 2565 C C . HIS B 1 123 ? -6.684 15.227 5.543 1 98.75 123 HIS B C 1
ATOM 2567 O O . HIS B 1 123 ? -7.574 15.875 6.094 1 98.75 123 HIS B O 1
ATOM 2573 N N . MET B 1 124 ? -6.652 15.133 4.273 1 97.88 124 MET B N 1
ATOM 2574 C CA . MET B 1 124 ? -7.434 15.906 3.312 1 97.88 124 MET B CA 1
ATOM 2575 C C . MET B 1 124 ? -8.906 15.531 3.381 1 97.88 124 MET B C 1
ATOM 2577 O O . MET B 1 124 ? -9.742 16.156 2.719 1 97.88 124 MET B O 1
ATOM 2581 N N . ALA B 1 125 ? -9.219 14.461 4.27 1 98.38 125 ALA B N 1
ATOM 2582 C CA . ALA B 1 125 ? -10.641 14.258 4.555 1 98.38 125 ALA B CA 1
ATOM 2583 C C . ALA B 1 125 ? -11.312 15.562 4.965 1 98.38 125 ALA B C 1
ATOM 2585 O O . ALA B 1 125 ? -12.516 15.734 4.773 1 98.38 125 ALA B O 1
ATOM 2586 N N . PHE B 1 126 ? -10.547 16.516 5.484 1 98.81 126 PHE B N 1
ATOM 2587 C CA . PHE B 1 126 ? -11.039 17.828 5.906 1 98.81 126 PHE B CA 1
ATOM 2588 C C . PHE B 1 126 ? -11.75 18.531 4.758 1 98.81 126 PHE B C 1
ATOM 2590 O O . PHE B 1 126 ? -12.758 19.203 4.969 1 98.81 126 PHE B O 1
ATOM 2597 N N . ASP B 1 127 ? -11.258 18.391 3.541 1 98.25 127 ASP B N 1
ATOM 2598 C CA . ASP B 1 127 ? -11.797 19.062 2.367 1 98.25 127 ASP B CA 1
ATOM 2599 C C . ASP B 1 127 ? -13.18 18.531 2.01 1 98.25 127 ASP B C 1
ATOM 2601 O O . ASP B 1 127 ? -13.906 19.156 1.229 1 98.25 127 ASP B O 1
ATOM 2605 N N . SER B 1 128 ? -13.539 17.375 2.6 1 97.81 128 SER B N 1
ATOM 2606 C CA . SER B 1 128 ? -14.836 16.766 2.324 1 97.81 128 SER B CA 1
ATOM 2607 C C . SER B 1 128 ? -15.875 17.203 3.352 1 97.81 128 SER B C 1
ATOM 2609 O O . SER B 1 128 ? -17.062 16.906 3.197 1 97.81 128 SER B O 1
ATOM 2611 N N . ILE B 1 129 ? -15.461 17.844 4.395 1 98.56 129 ILE B N 1
ATOM 2612 C CA . ILE B 1 129 ? -16.391 18.391 5.383 1 98.56 129 ILE B CA 1
ATOM 2613 C C . ILE B 1 129 ? -17.125 19.594 4.801 1 98.56 129 ILE B C 1
ATOM 2615 O O . ILE B 1 129 ? -16.516 20.469 4.184 1 98.56 129 ILE B O 1
ATOM 2619 N N . PRO B 1 130 ? -18.453 19.625 4.973 1 97.75 130 PRO B N 1
ATOM 2620 C CA . PRO B 1 130 ? -19.172 20.812 4.48 1 97.75 130 PRO B CA 1
ATOM 2621 C C . PRO B 1 130 ? -18.531 22.125 4.934 1 97.75 130 PRO B C 1
ATOM 2623 O O . PRO B 1 130 ? -18.156 22.25 6.102 1 97.75 130 PRO B O 1
ATOM 2626 N N . GLU B 1 131 ? -18.438 23.016 4.012 1 97.06 131 GLU B N 1
ATOM 2627 C CA . GLU B 1 131 ? -17.703 24.266 4.23 1 97.06 131 GLU B CA 1
ATOM 2628 C C . GLU B 1 131 ? -18.219 24.984 5.473 1 97.06 131 GLU B C 1
ATOM 2630 O O . GLU B 1 131 ? -17.422 25.516 6.254 1 97.06 131 GLU B O 1
ATOM 2635 N N . ASP B 1 132 ? -19.5 25.016 5.684 1 97.31 132 ASP B N 1
ATOM 2636 C CA . ASP B 1 132 ? -20.109 25.781 6.777 1 97.31 132 ASP B CA 1
ATOM 2637 C C . ASP B 1 132 ? -19.891 25.078 8.117 1 97.31 132 ASP B C 1
ATOM 2639 O O . ASP B 1 132 ? -20.219 25.625 9.172 1 97.31 132 ASP B O 1
ATOM 2643 N N . ARG B 1 133 ? -19.266 23.875 8.133 1 98.5 133 ARG B N 1
ATOM 2644 C CA . ARG B 1 133 ? -19.016 23.141 9.375 1 98.5 133 ARG B CA 1
ATOM 2645 C C . ARG B 1 133 ? -17.531 22.984 9.641 1 98.5 133 ARG B C 1
ATOM 2647 O O . ARG B 1 133 ? -17.125 22.375 10.633 1 98.5 133 ARG B O 1
ATOM 2654 N N . GLN B 1 134 ? -16.703 23.531 8.82 1 98.75 134 GLN B N 1
ATOM 2655 C CA . GLN B 1 134 ? -15.266 23.328 8.914 1 98.75 134 GLN B CA 1
ATOM 2656 C C . GLN B 1 134 ? -14.688 24.031 10.141 1 98.75 134 GLN B C 1
ATOM 2658 O O . GLN B 1 134 ? -13.75 23.531 10.773 1 98.75 134 GLN B O 1
ATOM 2663 N N . PHE B 1 135 ? -15.281 25.172 10.477 1 98.81 135 PHE B N 1
ATOM 2664 C CA . PHE B 1 135 ? -14.812 25.844 11.68 1 98.81 135 PHE B CA 1
ATOM 2665 C C . PHE B 1 135 ? -15.133 25.031 12.922 1 98.81 135 PHE B C 1
ATOM 2667 O O . PHE B 1 135 ? -14.297 24.875 13.812 1 98.81 135 PHE B O 1
ATOM 2674 N N . GLU B 1 136 ? -16.344 24.5 12.938 1 98.81 136 GLU B N 1
ATOM 2675 C CA . GLU B 1 136 ? -16.719 23.594 14.023 1 98.81 136 GLU B CA 1
ATOM 2676 C C . GLU B 1 136 ? -15.789 22.391 14.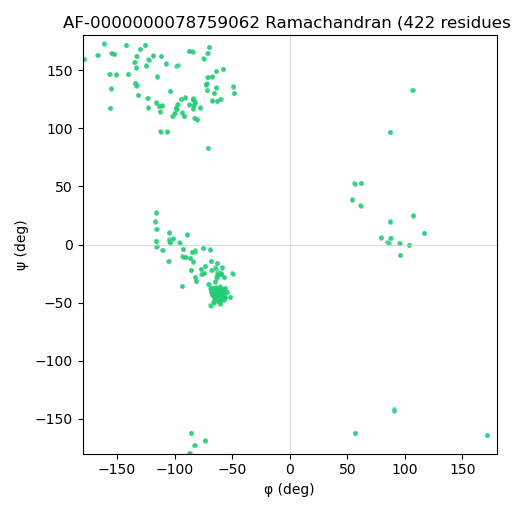086 1 98.81 136 GLU B C 1
ATOM 2678 O O . GLU B 1 136 ? -15.422 21.938 15.172 1 98.81 136 GLU B O 1
ATOM 2683 N N . ALA B 1 137 ? -15.414 21.844 12.984 1 98.88 137 ALA B N 1
ATOM 2684 C CA . ALA B 1 137 ? -14.492 20.719 12.906 1 98.88 137 ALA B CA 1
ATOM 2685 C C . ALA B 1 137 ? -13.125 21.094 13.469 1 98.88 137 ALA B C 1
ATOM 2687 O O . ALA B 1 137 ? -12.508 20.312 14.195 1 98.88 137 ALA B O 1
ATOM 2688 N N . ILE B 1 138 ? -12.641 22.297 13.125 1 98.88 138 ILE B N 1
ATOM 2689 C CA . ILE B 1 138 ? -11.367 22.781 13.648 1 98.88 138 ILE B CA 1
ATOM 2690 C C . ILE B 1 138 ? -11.414 22.812 15.172 1 98.88 138 ILE B C 1
ATOM 2692 O O . ILE B 1 138 ? -10.484 22.328 15.836 1 98.88 138 ILE B O 1
ATOM 2696 N N . ASP B 1 139 ? -12.516 23.312 15.711 1 98.88 139 ASP B N 1
ATOM 2697 C CA . ASP B 1 139 ? -12.648 23.375 17.156 1 98.88 139 ASP B CA 1
ATOM 2698 C C . ASP B 1 139 ? -12.57 21.984 17.781 1 98.88 139 ASP B C 1
ATOM 2700 O O . ASP B 1 139 ? -11.883 21.797 18.781 1 98.88 139 ASP B O 1
ATOM 2704 N N . TRP B 1 140 ? -13.242 21.031 17.203 1 98.94 140 TRP B N 1
ATOM 2705 C CA . TRP B 1 140 ? -13.234 19.672 17.719 1 98.94 140 TRP B CA 1
ATOM 2706 C C . TRP B 1 140 ? -11.836 19.062 17.656 1 98.94 140 TRP B C 1
ATOM 2708 O O . TRP B 1 140 ? -11.375 18.438 18.609 1 98.94 140 TRP B O 1
ATOM 2718 N N . LEU B 1 141 ? -11.156 19.219 16.547 1 98.94 141 LEU B N 1
ATOM 2719 C CA . LEU B 1 141 ? -9.828 18.656 16.344 1 98.94 141 LEU B CA 1
ATOM 2720 C C . LEU B 1 141 ? -8.82 19.266 17.297 1 98.94 141 LEU B C 1
ATOM 2722 O O . LEU B 1 141 ? -7.973 18.562 17.844 1 98.94 141 LEU B O 1
ATOM 2726 N N . VAL B 1 142 ? -8.938 20.609 17.516 1 98.75 142 VAL B N 1
ATOM 2727 C CA . VAL B 1 142 ? -8.094 21.297 18.484 1 98.75 142 VAL B CA 1
ATOM 2728 C C . VAL B 1 142 ? -8.32 20.719 19.875 1 98.75 142 VAL B C 1
ATOM 2730 O O . VAL B 1 142 ? -7.367 20.391 20.578 1 98.75 142 VAL B O 1
ATOM 2733 N N . GLU B 1 143 ? -9.555 20.562 20.203 1 98.69 143 GLU B N 1
ATOM 2734 C CA . GLU B 1 143 ? -9.922 20.078 21.531 1 98.69 143 GLU B CA 1
ATOM 2735 C C . GLU B 1 143 ? -9.398 18.672 21.766 1 98.69 143 GLU B C 1
ATOM 2737 O O . GLU B 1 143 ? -9.125 18.281 22.891 1 98.69 143 GLU B O 1
ATOM 2742 N N . HIS B 1 144 ? -9.188 17.969 20.734 1 98.75 144 HIS B N 1
ATOM 2743 C CA . HIS B 1 144 ? -8.789 16.578 20.844 1 98.75 144 HIS B CA 1
ATOM 2744 C C . HIS B 1 144 ? -7.309 16.391 20.531 1 98.75 144 HIS B C 1
ATOM 2746 O O . HIS B 1 144 ? -6.852 15.281 20.297 1 98.75 144 HIS B O 1
ATOM 2752 N N . GLY B 1 145 ? -6.547 17.422 20.422 1 98.44 145 GLY B N 1
ATOM 2753 C CA . GLY B 1 145 ? -5.094 17.359 20.438 1 98.44 145 GLY B CA 1
ATOM 2754 C C . GLY B 1 145 ? -4.492 17.109 19.062 1 98.44 145 GLY B C 1
ATOM 2755 O O . GLY B 1 145 ? -3.344 16.672 18.953 1 98.44 145 GLY B O 1
ATOM 2756 N N . VAL B 1 146 ? -5.23 17.359 18.016 1 98.81 146 VAL B N 1
ATOM 2757 C CA . VAL B 1 146 ? -4.691 17.25 16.656 1 98.81 146 VAL B CA 1
ATOM 2758 C C . VAL B 1 146 ? -3.729 18.406 16.391 1 98.81 146 VAL B C 1
ATOM 2760 O O . VAL B 1 146 ? -4.008 19.547 16.75 1 98.81 146 VAL B O 1
ATOM 2763 N N . ASP B 1 147 ? -2.609 18.109 15.727 1 98.88 147 ASP B N 1
ATOM 2764 C CA . ASP B 1 147 ? -1.555 19.094 15.555 1 98.88 147 ASP B CA 1
ATOM 2765 C C . ASP B 1 147 ? -1.707 19.844 14.227 1 98.88 147 ASP B C 1
ATOM 2767 O O . ASP B 1 147 ? -1.38 21.016 14.133 1 98.88 147 ASP B O 1
ATOM 2771 N N . ARG B 1 148 ? -2.158 19.109 13.203 1 98.88 148 ARG B N 1
ATOM 2772 C CA . ARG B 1 148 ? -2.197 19.672 11.859 1 98.88 148 ARG B CA 1
ATOM 2773 C C . ARG B 1 148 ? -3.467 19.25 11.125 1 98.88 148 ARG B C 1
ATOM 2775 O O . ARG B 1 148 ? -3.959 18.141 11.32 1 98.88 148 ARG B O 1
ATOM 2782 N N . ILE B 1 149 ? -3.922 20.094 10.336 1 98.94 149 ILE B N 1
ATOM 2783 C CA . ILE B 1 149 ? -4.902 19.766 9.297 1 98.94 149 ILE B CA 1
ATOM 2784 C C . ILE B 1 149 ? -4.266 19.922 7.922 1 98.94 149 ILE B C 1
ATOM 2786 O O . ILE B 1 149 ? -3.85 21.031 7.543 1 98.94 149 ILE B O 1
ATOM 2790 N N . LEU B 1 150 ? -4.129 18.859 7.203 1 98.94 150 LEU B N 1
ATOM 2791 C CA . LEU B 1 150 ? -3.729 18.906 5.801 1 98.94 150 LEU B CA 1
ATOM 2792 C C . LEU B 1 150 ? -4.926 19.203 4.906 1 98.94 150 LEU B C 1
ATOM 2794 O O . LEU B 1 150 ? -5.914 18.469 4.922 1 98.94 150 LEU B O 1
ATOM 2798 N N . THR B 1 151 ? -4.863 20.281 4.113 1 98.81 151 THR B N 1
ATOM 2799 C CA . THR B 1 151 ? -6.027 20.672 3.326 1 98.81 151 THR B CA 1
ATOM 2800 C C . THR B 1 151 ? -5.602 21.391 2.049 1 98.81 151 THR B C 1
ATOM 2802 O O . THR B 1 151 ? -4.566 22.062 2.023 1 98.81 151 THR B O 1
ATOM 2805 N N . HIS B 1 152 ? -6.375 21.156 1.096 1 98.06 152 HIS B N 1
ATOM 2806 C CA . HIS B 1 152 ? -6.254 21.891 -0.165 1 98.06 152 HIS B CA 1
ATOM 2807 C C . HIS B 1 152 ? -7.047 23.188 -0.131 1 98.06 152 HIS B C 1
ATOM 2809 O O . HIS B 1 152 ? -6.871 24.047 -0.998 1 98.06 152 HIS B O 1
ATOM 2815 N N . GLY B 1 153 ? -7.887 23.344 0.891 1 97.38 153 GLY B N 1
ATOM 2816 C CA . GLY B 1 153 ? -8.695 24.531 1.074 1 97.38 153 GLY B CA 1
ATOM 2817 C C . GLY B 1 153 ? -9.93 24.562 0.198 1 97.38 153 GLY B C 1
ATOM 2818 O O . GLY B 1 153 ? -10.609 25.594 0.11 1 97.38 153 GLY B O 1
ATOM 2819 N N . GLY B 1 154 ? -10.188 23.453 -0.519 1 92.75 154 GLY B N 1
ATOM 2820 C CA . GLY B 1 154 ? -11.305 23.391 -1.443 1 92.75 154 GLY B CA 1
ATOM 2821 C C . GLY B 1 154 ? -11.289 22.141 -2.305 1 92.75 154 GLY B C 1
ATOM 2822 O O . GLY B 1 154 ? -10.617 21.156 -1.977 1 92.75 154 GLY B O 1
ATOM 2823 N N . PRO B 1 155 ? -12.094 22.219 -3.379 1 89.81 155 PRO B N 1
ATOM 2824 C CA . PRO B 1 155 ? -12.164 21.047 -4.266 1 89.81 155 PRO B CA 1
ATOM 2825 C C . PRO B 1 155 ? -10.836 20.734 -4.945 1 89.81 155 PRO B C 1
ATOM 2827 O O . PRO B 1 155 ? -10.07 21.656 -5.266 1 89.81 155 PRO B O 1
ATOM 2830 N N . ALA B 1 156 ? -10.648 19.469 -5.203 1 88.25 156 ALA B N 1
ATOM 2831 C CA . ALA B 1 156 ? -9.375 19 -5.75 1 88.25 156 ALA B CA 1
ATOM 2832 C C . ALA B 1 156 ? -9.172 19.5 -7.18 1 88.25 156 ALA B C 1
ATOM 2834 O O . ALA B 1 156 ? -8.047 19.516 -7.68 1 88.25 156 ALA B O 1
ATOM 2835 N N . ASP B 1 157 ? -10.188 19.844 -7.844 1 92 157 ASP B N 1
ATOM 2836 C CA . ASP B 1 157 ? -10.086 20.234 -9.25 1 92 157 ASP B CA 1
ATOM 2837 C C . ASP B 1 157 ? -9.664 21.703 -9.375 1 92 157 ASP B C 1
ATOM 2839 O O . ASP B 1 157 ? -9.398 22.188 -10.477 1 92 157 ASP B O 1
ATOM 2843 N N . LYS B 1 158 ? -9.539 22.453 -8.32 1 94.81 158 LYS B N 1
ATOM 2844 C CA . LYS B 1 158 ? -9.039 23.828 -8.305 1 94.81 158 LYS B CA 1
ATOM 2845 C C . LYS B 1 158 ? -7.566 23.859 -7.902 1 94.81 158 LYS B C 1
ATOM 2847 O O . LYS B 1 158 ? -7.086 22.969 -7.195 1 94.81 158 LYS B O 1
ATOM 2852 N N . THR B 1 159 ? -6.949 24.891 -8.375 1 96.31 159 THR B N 1
ATOM 2853 C CA . THR B 1 159 ? -5.57 25.094 -7.949 1 96.31 159 THR B CA 1
ATOM 2854 C C . THR B 1 159 ? -5.512 25.609 -6.516 1 96.31 159 THR B C 1
ATOM 2856 O O . THR B 1 159 ? -6.496 26.141 -6.004 1 96.31 159 THR B O 1
ATOM 2859 N N . ILE B 1 160 ? -4.371 25.438 -5.914 1 97.19 160 ILE B N 1
ATOM 2860 C CA . ILE B 1 160 ? -4.23 25.891 -4.539 1 97.19 160 ILE B CA 1
ATOM 2861 C C . ILE B 1 160 ? -4.363 27.422 -4.488 1 97.19 160 ILE B C 1
ATOM 2863 O O . ILE B 1 160 ? -4.887 27.969 -3.518 1 97.19 160 ILE B O 1
ATOM 2867 N N . VAL B 1 161 ? -3.934 28.125 -5.566 1 96.56 161 VAL B N 1
ATOM 2868 C CA . VAL B 1 161 ? -4.02 29.594 -5.637 1 96.56 161 VAL B CA 1
ATOM 2869 C C . VAL B 1 161 ? -5.48 30.016 -5.609 1 96.56 161 VAL B C 1
ATOM 2871 O O . VAL B 1 161 ? -5.84 30.969 -4.914 1 96.56 161 VAL B O 1
ATOM 2874 N N . GLU B 1 162 ? -6.305 29.312 -6.281 1 97.38 162 GLU B N 1
ATOM 2875 C CA . GLU B 1 162 ? -7.734 29.594 -6.297 1 97.38 162 GLU B CA 1
ATOM 2876 C C . GLU B 1 162 ? -8.352 29.422 -4.91 1 97.38 162 GLU B C 1
ATOM 2878 O O . GLU B 1 162 ? -9.406 29.969 -4.617 1 97.38 162 GLU B O 1
ATOM 2883 N N . ASN B 1 163 ? -7.676 28.672 -4.051 1 97.62 163 ASN B N 1
ATOM 2884 C CA . ASN B 1 163 ? -8.211 28.344 -2.732 1 97.62 163 ASN B CA 1
ATOM 2885 C C . ASN B 1 163 ? -7.586 29.219 -1.647 1 97.62 163 ASN B C 1
ATOM 2887 O O . ASN B 1 163 ? -7.91 29.078 -0.468 1 97.62 163 ASN B O 1
ATOM 2891 N N . PHE B 1 164 ? -6.734 30.203 -1.994 1 98.19 164 PHE B N 1
ATOM 2892 C CA . PHE B 1 164 ? -6.043 31.047 -1.026 1 98.19 164 PHE B CA 1
ATOM 2893 C C . PHE B 1 164 ? -7.039 31.75 -0.115 1 98.19 164 PHE B C 1
ATOM 2895 O O . PHE B 1 164 ? -6.859 31.797 1.104 1 98.19 164 PHE B O 1
ATOM 2902 N N . PRO B 1 165 ? -8.102 32.312 -0.71 1 97.94 165 PRO B N 1
ATOM 2903 C CA . PRO B 1 165 ? -9.031 33.031 0.181 1 97.94 165 PRO B CA 1
ATOM 2904 C C . PRO B 1 165 ? -9.578 32.125 1.289 1 97.94 165 PRO B C 1
ATOM 2906 O O . PRO B 1 165 ? -9.586 32.531 2.459 1 97.94 165 PRO B O 1
ATOM 2909 N N . ARG B 1 166 ? -9.969 30.938 0.958 1 98.19 166 ARG B N 1
ATOM 2910 C CA . ARG B 1 166 ? -10.492 30.016 1.956 1 98.19 166 ARG B CA 1
ATOM 2911 C C . ARG B 1 166 ? -9.406 29.578 2.934 1 98.19 166 ARG B C 1
ATOM 2913 O O . ARG B 1 166 ? -9.648 29.5 4.141 1 98.19 166 ARG B O 1
ATOM 2920 N N . LEU B 1 167 ? -8.242 29.266 2.438 1 98.69 167 LEU B N 1
ATOM 2921 C CA . LEU B 1 167 ? -7.121 28.875 3.285 1 98.69 167 LEU B CA 1
ATOM 2922 C C . LEU B 1 167 ? -6.789 29.969 4.289 1 98.69 167 LEU B C 1
ATOM 2924 O O . LEU B 1 167 ? -6.516 29.688 5.457 1 98.69 167 LEU B O 1
ATOM 2928 N N . LYS B 1 168 ? -6.832 31.219 3.838 1 98.69 168 LYS B N 1
ATOM 2929 C CA . LYS B 1 168 ? -6.57 32.344 4.734 1 98.69 168 LYS B CA 1
ATOM 2930 C C . LYS B 1 168 ? -7.621 32.438 5.844 1 98.69 168 LYS B C 1
ATOM 2932 O O . LYS B 1 168 ? -7.293 32.719 6.996 1 98.69 168 LYS B O 1
ATOM 2937 N N . GLU B 1 169 ? -8.859 32.125 5.484 1 98.56 169 GLU B N 1
ATOM 2938 C CA . GLU B 1 169 ? -9.93 32.094 6.477 1 98.56 169 GLU B CA 1
ATOM 2939 C C . GLU B 1 169 ? -9.688 31.016 7.52 1 98.56 169 GLU B C 1
ATOM 2941 O O . GLU B 1 169 ? -9.852 31.25 8.719 1 98.56 169 GLU B O 1
ATOM 2946 N N . LEU B 1 170 ? -9.312 29.844 7.062 1 98.75 170 LEU B N 1
ATOM 2947 C CA . LEU B 1 170 ? -9.062 28.719 7.953 1 98.75 170 LEU B CA 1
ATOM 2948 C C . LEU B 1 170 ? -7.895 29.016 8.891 1 98.75 170 LEU B C 1
ATOM 2950 O O . LEU B 1 170 ? -7.969 28.75 10.094 1 98.75 170 LEU B O 1
ATOM 2954 N N . ILE B 1 171 ? -6.82 29.562 8.352 1 98.75 171 ILE B N 1
ATOM 2955 C CA . ILE B 1 171 ? -5.633 29.906 9.125 1 98.75 171 ILE B CA 1
ATOM 2956 C C . ILE B 1 171 ? -5.984 30.938 10.188 1 98.75 171 ILE B C 1
ATOM 2958 O O . ILE B 1 171 ? -5.625 30.797 11.352 1 98.75 171 ILE B O 1
ATOM 2962 N N . ALA B 1 172 ? -6.711 31.938 9.75 1 98.5 172 ALA B N 1
ATOM 2963 C CA . ALA B 1 172 ? -7.117 33 10.672 1 98.5 172 ALA B CA 1
ATOM 2964 C C . ALA B 1 172 ? -7.984 32.438 11.797 1 98.5 172 ALA B C 1
ATOM 2966 O O . ALA B 1 172 ? -7.805 32.781 12.961 1 98.5 172 ALA B O 1
ATOM 2967 N N . TYR B 1 173 ? -8.883 31.547 11.445 1 98.62 173 TYR B N 1
ATOM 2968 C CA . TYR B 1 173 ? -9.789 30.984 12.43 1 98.62 173 TYR B CA 1
ATOM 2969 C C . TYR B 1 173 ? -9.031 30.141 13.445 1 98.62 173 TYR B C 1
ATOM 2971 O O . TYR B 1 173 ? -9.352 30.156 14.641 1 98.62 173 TYR B O 1
ATOM 2979 N N . THR B 1 174 ? -8.109 29.281 13.008 1 97.81 174 THR B N 1
ATOM 2980 C CA . THR B 1 174 ? -7.348 28.406 13.891 1 97.81 174 THR B CA 1
ATOM 2981 C C . THR B 1 174 ? -6.582 29.219 14.93 1 97.81 174 THR B C 1
ATOM 2983 O O . THR B 1 174 ? -6.418 28.781 16.078 1 97.81 174 THR B O 1
ATOM 2986 N N . ASP B 1 175 ? -6.039 30.406 14.469 1 96.62 175 ASP B N 1
ATOM 2987 C CA . ASP B 1 175 ? -5.379 31.359 15.359 1 96.62 175 ASP B CA 1
ATOM 2988 C C . ASP B 1 175 ? -4.277 30.688 16.172 1 96.62 175 ASP B C 1
ATOM 2990 O O . ASP B 1 175 ? -4.203 30.844 17.391 1 96.62 175 ASP B O 1
ATOM 2994 N N . GLY B 1 176 ? -3.578 29.797 15.531 1 97.12 176 GLY B N 1
ATOM 2995 C CA . GLY B 1 176 ? -2.395 29.203 16.125 1 97.12 176 GLY B CA 1
ATOM 2996 C C . GLY B 1 176 ? -2.711 28 17 1 97.12 176 GLY B C 1
ATOM 2997 O O . GLY B 1 176 ? -1.804 27.359 17.516 1 97.12 176 GLY B O 1
ATOM 2998 N N . ARG B 1 177 ? -3.926 27.531 17.172 1 97.88 177 ARG B N 1
ATOM 2999 C CA . ARG B 1 177 ? -4.309 26.422 18.031 1 97.88 177 ARG B CA 1
ATOM 3000 C C . ARG B 1 177 ? -3.945 25.078 17.391 1 97.88 177 ARG B C 1
ATOM 3002 O O . ARG B 1 177 ? -3.793 24.078 18.078 1 97.88 177 ARG B O 1
ATOM 3009 N N . LEU B 1 178 ? -3.875 25.125 16.078 1 97 178 LEU B N 1
ATOM 3010 C CA . LEU B 1 178 ? -3.373 24.031 15.258 1 97 178 LEU B CA 1
ATOM 3011 C C . LEU B 1 178 ? -2.789 24.547 13.945 1 97 178 LEU B C 1
ATOM 3013 O O . LEU B 1 178 ? -3.027 25.688 13.562 1 97 178 LEU B O 1
ATOM 3017 N N . ILE B 1 179 ? -2.033 23.719 13.281 1 98.62 179 ILE B N 1
ATOM 3018 C CA . ILE B 1 179 ? -1.344 24.141 12.07 1 98.62 179 ILE B CA 1
ATOM 3019 C C . ILE B 1 179 ? -2.186 23.781 10.844 1 98.62 179 ILE B C 1
ATOM 3021 O O . ILE B 1 179 ? -2.619 22.625 10.703 1 98.62 179 ILE B O 1
ATOM 3025 N N . ILE B 1 180 ? -2.461 24.719 10.039 1 98.81 180 ILE B N 1
ATOM 3026 C CA . ILE B 1 180 ? -2.975 24.438 8.703 1 98.81 180 ILE B CA 1
ATOM 3027 C C . ILE B 1 180 ? -1.814 24.125 7.758 1 98.81 180 ILE B C 1
ATOM 3029 O O . ILE B 1 180 ? -0.896 24.938 7.609 1 98.81 180 ILE B O 1
ATOM 3033 N N . LEU B 1 181 ? -1.831 22.969 7.215 1 98.88 181 LEU B N 1
ATOM 3034 C CA . LEU B 1 181 ? -0.808 22.469 6.297 1 98.88 181 LEU B CA 1
ATOM 3035 C C . LEU B 1 181 ? -1.33 22.438 4.867 1 98.88 181 LEU B C 1
ATOM 3037 O O . LEU B 1 181 ? -2.027 21.5 4.477 1 98.88 181 LEU B O 1
ATOM 3041 N N . PRO B 1 182 ? -0.999 23.516 4.09 1 98.75 182 PRO B N 1
ATOM 3042 C CA . PRO B 1 182 ? -1.485 23.531 2.707 1 98.75 182 PRO B CA 1
ATOM 3043 C C . PRO B 1 182 ? -0.868 22.422 1.858 1 98.75 182 PRO B C 1
ATOM 3045 O O . PRO B 1 182 ? 0.348 22.219 1.896 1 98.75 182 PRO B O 1
ATOM 3048 N N . GLY B 1 183 ? -1.699 21.719 1.19 1 98.25 183 GLY B N 1
ATOM 3049 C CA . GLY B 1 183 ? -1.297 20.672 0.256 1 98.25 183 GLY B CA 1
ATOM 3050 C C . GLY B 1 183 ? -2.168 20.625 -0.985 1 98.25 183 GLY B C 1
ATOM 3051 O O . GLY B 1 183 ? -3.209 21.281 -1.05 1 98.25 183 GLY B O 1
ATOM 3052 N N . GLY B 1 184 ? -1.743 19.812 -1.937 1 96.69 184 GLY B N 1
ATOM 3053 C CA . GLY B 1 184 ? -2.422 19.734 -3.221 1 96.69 184 GLY B CA 1
ATOM 3054 C C . GLY B 1 184 ? -1.922 20.766 -4.219 1 96.69 184 GLY B C 1
ATOM 3055 O O . GLY B 1 184 ? -2.395 21.906 -4.238 1 96.69 184 GLY B O 1
ATOM 3056 N N . GLY B 1 185 ? -1.062 20.375 -5.039 1 95.69 185 GLY B N 1
ATOM 3057 C CA . GLY B 1 185 ? -0.554 21.266 -6.07 1 95.69 185 GLY B CA 1
ATOM 3058 C C . GLY B 1 185 ? 0.626 22.094 -5.609 1 95.69 185 GLY B C 1
ATOM 3059 O O . GLY B 1 185 ? 1.051 23.016 -6.309 1 95.69 185 GLY B O 1
ATOM 3060 N N . VAL B 1 186 ? 1.131 21.875 -4.445 1 97.88 186 VAL B N 1
ATOM 3061 C CA . VAL B 1 186 ? 2.326 22.562 -3.979 1 97.88 186 VAL B CA 1
ATOM 3062 C C . VAL B 1 186 ? 3.574 21.859 -4.504 1 97.88 186 VAL B C 1
ATOM 3064 O O . VAL B 1 186 ? 3.719 20.641 -4.344 1 97.88 186 VAL B O 1
ATOM 3067 N N . THR B 1 187 ? 4.43 22.578 -5.191 1 97.81 187 THR B N 1
ATOM 3068 C CA . THR B 1 187 ? 5.617 22.047 -5.844 1 97.81 187 THR B CA 1
ATOM 3069 C C . THR B 1 187 ? 6.867 22.797 -5.395 1 97.81 187 THR B C 1
ATOM 3071 O O . THR B 1 187 ? 6.77 23.797 -4.68 1 97.81 187 THR B O 1
ATOM 3074 N N . ALA B 1 188 ? 7.992 22.266 -5.797 1 97.75 188 ALA B N 1
ATOM 3075 C CA . ALA B 1 188 ? 9.258 22.938 -5.504 1 97.75 188 ALA B CA 1
ATOM 3076 C C . ALA B 1 188 ? 9.266 24.359 -6.055 1 97.75 188 ALA B C 1
ATOM 3078 O O . ALA B 1 188 ? 9.867 25.25 -5.461 1 97.75 188 ALA B O 1
ATOM 3079 N N . GLU B 1 189 ? 8.523 24.594 -7.102 1 97.19 189 GLU B N 1
ATOM 3080 C CA . GLU B 1 189 ? 8.523 25.875 -7.793 1 97.19 189 GLU B CA 1
ATOM 3081 C C . GLU B 1 189 ? 7.637 26.891 -7.078 1 97.19 189 GLU B C 1
ATOM 3083 O O . GLU B 1 189 ? 7.938 28.094 -7.062 1 97.19 189 GLU B O 1
ATOM 3088 N N . ASN B 1 190 ? 6.566 26.422 -6.426 1 97.62 190 ASN B N 1
ATOM 3089 C CA . ASN B 1 190 ? 5.605 27.406 -5.93 1 97.62 190 ASN B CA 1
ATOM 3090 C C . ASN B 1 190 ? 5.531 27.391 -4.406 1 97.62 190 ASN B C 1
ATOM 3092 O O . ASN B 1 190 ? 4.836 28.219 -3.811 1 97.62 190 ASN B O 1
ATOM 3096 N N . ALA B 1 191 ? 6.262 26.516 -3.76 1 98.19 191 ALA B N 1
ATOM 3097 C CA . ALA B 1 191 ? 6.188 26.328 -2.314 1 98.19 191 ALA B CA 1
ATOM 3098 C C . ALA B 1 191 ? 6.449 27.641 -1.572 1 98.19 191 ALA B C 1
ATOM 3100 O O . ALA B 1 191 ? 5.715 27.984 -0.646 1 98.19 191 ALA B O 1
ATOM 3101 N N . ALA B 1 192 ? 7.445 28.344 -1.949 1 97.81 192 ALA B N 1
ATOM 3102 C CA . ALA B 1 192 ? 7.797 29.594 -1.289 1 97.81 192 ALA B CA 1
ATOM 3103 C C . ALA B 1 192 ? 6.672 30.609 -1.428 1 97.81 192 ALA B C 1
ATOM 3105 O O . ALA B 1 192 ? 6.344 31.312 -0.469 1 97.81 192 ALA B O 1
ATOM 3106 N N . HIS B 1 193 ? 6.156 30.703 -2.6 1 98.12 193 HIS B N 1
ATOM 3107 C CA . HIS B 1 193 ? 5.055 31.625 -2.85 1 98.12 193 HIS B CA 1
ATOM 3108 C C . HIS B 1 193 ? 3.836 31.266 -2.002 1 98.12 193 HIS B C 1
ATOM 3110 O O . HIS B 1 193 ? 3.211 32.156 -1.408 1 98.12 193 HIS B O 1
ATOM 3116 N N . VAL B 1 194 ? 3.473 30 -1.937 1 98.56 194 VAL B N 1
ATOM 3117 C CA . VAL B 1 194 ? 2.342 29.516 -1.149 1 98.56 194 VAL B CA 1
ATOM 3118 C C . VAL B 1 194 ? 2.551 29.859 0.323 1 98.56 194 VAL B C 1
ATOM 3120 O O . VAL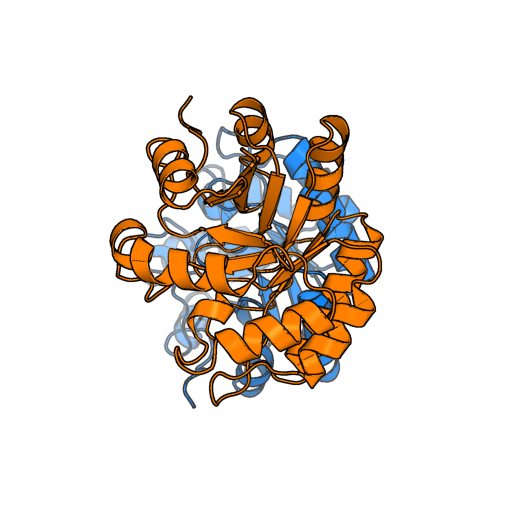 B 1 194 ? 1.66 30.422 0.966 1 98.56 194 VAL B O 1
ATOM 3123 N N . ALA B 1 195 ? 3.75 29.578 0.82 1 98.56 195 ALA B N 1
ATOM 3124 C CA . ALA B 1 195 ? 4.062 29.828 2.225 1 98.56 195 ALA B CA 1
ATOM 3125 C C . ALA B 1 195 ? 3.973 31.312 2.547 1 98.56 195 ALA B C 1
ATOM 3127 O O . ALA B 1 195 ? 3.406 31.703 3.572 1 98.56 195 ALA B O 1
ATOM 3128 N N . LYS B 1 196 ? 4.496 32.125 1.683 1 98.31 196 LYS B N 1
ATOM 3129 C CA . LYS B 1 196 ? 4.508 33.562 1.886 1 98.31 196 LYS B CA 1
ATOM 3130 C C . LYS B 1 196 ? 3.096 34.125 1.84 1 98.31 196 LYS B C 1
ATOM 3132 O O . LYS B 1 196 ? 2.691 34.875 2.74 1 98.31 196 LYS B O 1
ATOM 3137 N N . GLU B 1 197 ? 2.393 33.75 0.825 1 98.31 197 GLU B N 1
ATOM 3138 C CA . GLU B 1 197 ? 1.052 34.312 0.631 1 98.31 197 GLU B CA 1
ATOM 3139 C C . GLU B 1 197 ? 0.125 33.906 1.778 1 98.31 197 GLU B C 1
ATOM 3141 O O . GLU B 1 197 ? -0.733 34.688 2.188 1 98.31 197 GLU B O 1
ATOM 3146 N N . LEU B 1 198 ? 0.247 32.719 2.26 1 98.5 198 LEU B N 1
ATOM 3147 C CA . LEU B 1 198 ? -0.637 32.188 3.295 1 98.5 198 LEU B CA 1
ATOM 3148 C C . LEU B 1 198 ? -0.069 32.469 4.684 1 98.5 198 LEU B C 1
ATOM 3150 O O . LEU B 1 198 ? -0.745 32.25 5.691 1 98.5 198 LEU B O 1
ATOM 3154 N N . ASN B 1 199 ? 1.135 32.906 4.746 1 97.94 199 ASN B N 1
ATOM 3155 C CA . ASN B 1 199 ? 1.84 33.156 6 1 97.94 199 ASN B CA 1
ATOM 3156 C C . ASN B 1 199 ? 1.875 31.891 6.863 1 97.94 199 ASN B C 1
ATOM 3158 O O . ASN B 1 199 ? 1.465 31.906 8.023 1 97.94 199 ASN B O 1
ATOM 3162 N N . VAL B 1 200 ? 2.342 30.797 6.227 1 98.25 200 VAL B N 1
ATOM 3163 C CA . VAL B 1 200 ? 2.496 29.531 6.938 1 98.25 200 VAL B CA 1
ATOM 3164 C C . VAL B 1 200 ? 3.963 29.109 6.934 1 98.25 200 VAL B C 1
ATOM 3166 O O . VAL B 1 200 ? 4.746 29.578 6.098 1 98.25 200 VAL B O 1
ATOM 3169 N N . SER B 1 201 ? 4.27 28.188 7.852 1 98.06 201 SER B N 1
ATOM 3170 C CA . SER B 1 201 ? 5.656 27.75 7.996 1 98.06 201 SER B CA 1
ATOM 3171 C C . SER B 1 201 ? 5.844 26.312 7.52 1 98.06 201 SER B C 1
ATOM 3173 O O . SER B 1 201 ? 6.957 25.797 7.52 1 98.06 201 SER B O 1
ATOM 3175 N N . GLU B 1 202 ? 4.773 25.656 7.16 1 98.69 202 GLU B N 1
ATOM 3176 C CA . GLU B 1 202 ? 4.828 24.281 6.668 1 98.69 202 GLU B CA 1
ATOM 3177 C C . GLU B 1 202 ? 3.992 24.109 5.402 1 98.69 202 GLU B C 1
ATOM 3179 O O . GLU B 1 202 ? 2.898 24.672 5.297 1 98.69 202 GLU B O 1
ATOM 3184 N N . VAL B 1 203 ? 4.512 23.406 4.422 1 98.81 203 VAL B N 1
ATOM 3185 C CA . VAL B 1 203 ? 3.818 23.062 3.182 1 98.81 203 VAL B CA 1
ATOM 3186 C C . VAL B 1 203 ? 4.039 21.594 2.844 1 98.81 203 VAL B C 1
ATOM 3188 O O . VAL B 1 203 ? 4.992 20.984 3.32 1 98.81 203 VAL B O 1
ATOM 3191 N N . HIS B 1 204 ? 3.154 21.078 2.078 1 98.81 204 HIS B N 1
ATOM 3192 C CA . HIS B 1 204 ? 3.109 19.641 1.814 1 98.81 204 HIS B CA 1
ATOM 3193 C C . HIS B 1 204 ? 2.928 19.375 0.327 1 98.81 204 HIS B C 1
ATOM 3195 O O . HIS B 1 204 ? 2.166 20.062 -0.351 1 98.81 204 HIS B O 1
ATOM 3201 N N . GLY B 1 205 ? 3.648 18.375 -0.148 1 98.5 205 GLY B N 1
ATOM 3202 C CA . GLY B 1 205 ? 3.365 17.969 -1.513 1 98.5 205 GLY B CA 1
ATOM 3203 C C . GLY B 1 205 ? 4.219 16.797 -1.973 1 98.5 205 GLY B C 1
ATOM 3204 O O . GLY B 1 205 ? 5.32 16.594 -1.463 1 98.5 205 GLY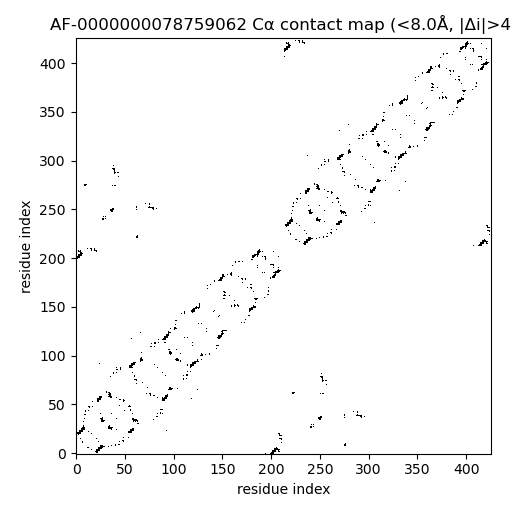 B O 1
ATOM 3205 N N . THR B 1 206 ? 3.721 16.125 -3.027 1 97.5 206 THR B N 1
ATOM 3206 C CA . THR B 1 206 ? 4.457 15.016 -3.623 1 97.5 206 THR B CA 1
ATOM 3207 C C . THR B 1 206 ? 5.633 15.531 -4.453 1 97.5 206 THR B C 1
ATOM 3209 O O . THR B 1 206 ? 6.613 14.812 -4.656 1 97.5 206 THR B O 1
ATOM 3212 N N . LYS B 1 207 ? 5.523 16.828 -4.938 1 97.75 207 LYS B N 1
ATOM 3213 C CA . LYS B 1 207 ? 6.555 17.422 -5.785 1 97.75 207 LYS B CA 1
ATOM 3214 C C . LYS B 1 207 ? 7.203 18.625 -5.098 1 97.75 207 LYS B C 1
ATOM 3216 O O . LYS B 1 207 ? 7.648 19.562 -5.766 1 97.75 207 LYS B O 1
ATOM 3221 N N . ILE B 1 208 ? 7.176 18.562 -3.811 1 98.19 208 ILE B N 1
ATOM 3222 C CA . ILE B 1 208 ? 7.551 19.719 -3.02 1 98.19 208 ILE B CA 1
ATOM 3223 C C . ILE B 1 208 ? 9.062 19.922 -3.076 1 98.19 208 ILE B C 1
ATOM 3225 O O . ILE B 1 208 ? 9.57 20.984 -2.725 1 98.19 208 ILE B O 1
ATOM 3229 N N . VAL B 1 209 ? 9.773 18.875 -3.465 1 97.75 209 VAL B N 1
ATOM 3230 C CA . VAL B 1 209 ? 11.211 18.938 -3.74 1 97.75 209 VAL B CA 1
ATOM 3231 C C . VAL B 1 209 ? 11.484 18.422 -5.145 1 97.75 209 VAL B C 1
ATOM 3233 O O . VAL B 1 209 ? 10.711 17.625 -5.688 1 97.75 209 VAL B O 1
ATOM 3236 N N . ASP B 1 210 ? 12.562 18.844 -5.75 1 94.81 210 ASP B N 1
ATOM 3237 C CA . ASP B 1 210 ? 12.93 18.438 -7.102 1 94.81 210 ASP B CA 1
ATOM 3238 C C . ASP B 1 210 ? 13.664 17.094 -7.098 1 94.81 210 ASP B C 1
ATOM 3240 O O . ASP B 1 210 ? 14.828 17.016 -6.695 1 94.81 210 ASP B O 1
ATOM 3244 N N . LEU B 1 211 ? 13.039 16.062 -7.57 1 91.94 211 LEU B N 1
ATOM 3245 C CA . LEU B 1 211 ? 13.641 14.727 -7.555 1 91.94 211 LEU B CA 1
ATOM 3246 C C . LEU B 1 211 ? 14.383 14.453 -8.859 1 91.94 211 LEU B C 1
ATOM 3248 O O . LEU B 1 211 ? 14.898 13.352 -9.062 1 91.94 211 LEU B O 1
ATOM 3252 N N . GLN B 1 212 ? 14.289 15.414 -9.805 1 80.38 212 GLN B N 1
ATOM 3253 C CA . GLN B 1 212 ? 15.039 15.203 -11.039 1 80.38 212 GLN B CA 1
ATOM 3254 C C . GLN B 1 212 ? 16.547 15.258 -10.781 1 80.38 212 GLN B C 1
ATOM 3256 O O . GLN B 1 212 ? 17.031 16.125 -10.039 1 80.38 212 GLN B O 1
ATOM 3261 N N . LEU B 1 213 ? 17.297 14.219 -11.141 1 61.88 213 LEU B N 1
ATOM 3262 C CA . LEU B 1 213 ? 18.75 14.172 -11.031 1 61.88 213 LEU B CA 1
ATOM 3263 C C . LEU B 1 213 ? 19.406 15.156 -12 1 61.88 213 LEU B C 1
ATOM 3265 O O . LEU B 1 213 ? 18.875 15.414 -13.078 1 61.88 213 LEU B O 1
#

Radius of gyration: 22.7 Å; Cα contacts (8 Å, |Δi|>4): 898; chains: 2; bounding box: 45×66×50 Å

Foldseek 3Di:
DAEEAEDAFQVLLVVQVVQPHQEYEYFHDCVQPGAFDDLVRLLVSCVVCVVVVHAYETEQFHDHDAQADDPVSLVSSLVSLLSSVVSPHQHYEGAHAHPVLHGPLVSVLSSLVSRPRHAYEHEQSLQSHPLVCSLVRLVSCLVSRHAEYEHLQYDLVDHSVVNLVSLLVVCVSNVNSHAYEHEHNAACVCVVVSCVSSVHDHYYYNHVGPSDD/DAEEAEDAFQVLLVVQVVQPHQEYEYFHDCVQPGAFDDLVRLLVSCVVCVVVVRAYETEQFHDHDAQADDPVSLVSSLVSLLSSVVSPHQHYEGAHAHPVLHGPLVSVLSSLVSRPRHAYEHEQSLQSHPLVCSLVNLVSCLVSRHAEYEHLQYDLVDHSVVNLVSLLVVCVSNVNSHAYEHEHNAACVCVVVSCVSSVHDHYYYNHVGPSDD

pLDDT: mean 98.0, std 3.1, range [61.81, 99.0]

InterPro domains:
  IPR005627 CutC-like [MF_00795] (1-210)
  IPR005627 CutC-like [PF03932] (2-208)
  IPR005627 CutC-like [PTHR12598] (1-208)
  IPR036822 CutC-like domain superfamily [G3DSA:3.20.20.380] (1-212)
  IPR036822 CutC-like domain superfamily [SSF110395] (1-209)

Sequence (426 aa):
MIKEFCAENYTSIPLAIARGADRIELCDNLAVGGTTPSTGVIEETLSYAGEKDIPVMTIIRPRGGDFVYNDIELKIMHTDLIEAKKLGTDGVVFGCLTPSGWLDEEALELLIETAEGLQITFHMAFDSIPEDRQFEAIDWLVEHGVDRILTHGGPADKTIVENFPRLKELIAYTDGRLIILPGGGVTAENAAHVAKELNVSEVHGTKIVDLQLMIKEFCAENYTSIPLAIARGADRIELCDNLAVGGTTPSTGVIEETLSYAGEKDIPVMTIIRPRGGDFVYNDIELKIMHTDLIEAKKLGTDGVVFGCLTPSGWLDEEALELLIETAEGLQITFHMAFDSIPEDRQFEAIDWLVEHGVDRILTHGGPADKTIVENFPRLKELIAYTDGRLIILPGGGVTAENAAHVAKELNVSEVHGTKIVDLQL

Solvent-accessible surface area (backbone atoms only — not comparable to full-atom values): 21822 Å² total; per-residue (Å²): 118,41,34,28,32,47,33,62,42,50,83,54,49,69,57,35,45,76,50,59,38,49,27,35,35,41,16,22,40,60,90,51,73,30,21,31,44,21,63,19,43,51,47,52,43,49,55,57,32,49,76,68,72,31,50,38,28,39,34,45,31,73,55,56,82,75,44,63,71,55,72,67,52,49,51,26,31,49,46,37,44,52,52,43,53,73,71,58,49,49,20,37,29,37,57,50,26,36,95,86,32,42,71,25,56,70,62,46,50,53,51,48,60,72,40,66,94,40,47,33,30,35,31,54,58,58,50,60,27,52,76,92,46,44,65,60,46,49,52,52,40,42,74,66,65,36,45,28,37,32,28,43,47,42,66,84,90,52,56,40,75,79,17,40,70,51,41,46,50,50,49,58,68,44,66,77,65,40,43,65,30,47,26,60,87,32,25,52,86,45,41,65,57,53,28,60,75,60,69,44,55,45,38,30,16,74,42,40,40,68,77,75,130,116,41,34,27,31,47,34,61,40,50,83,55,48,70,57,36,46,74,50,58,36,51,27,35,36,40,18,22,41,61,92,50,74,31,20,31,43,21,64,19,43,50,47,51,42,49,53,57,31,50,76,69,73,30,49,39,28,39,33,43,32,72,55,57,81,75,43,64,70,54,73,67,50,48,51,25,32,48,46,36,46,51,52,42,53,72,70,59,48,52,21,37,30,38,58,50,27,37,96,87,31,44,72,27,57,69,63,45,51,54,51,48,59,71,40,64,95,41,48,33,30,36,31,56,56,58,49,60,28,52,76,94,47,44,65,61,48,50,53,53,40,43,75,66,65,36,44,30,39,32,30,41,47,43,65,84,90,52,56,40,76,79,16,43,70,51,39,46,50,52,47,59,69,44,64,76,64,40,41,65,30,47,25,59,87,33,24,53,86,44,39,66,56,53,30,60,75,63,70,45,56,44,38,30,17,75,42,40,41,69,79,76,128